Protein AF-A0A7J0DA97-F1 (afdb_monomer)

Foldseek 3Di:
DDDPDDPDVVVVVVPVPPPPPPDPPPPPPPLAADQLQLVLVVVQVVQKDAPPCQQVQSDDTRCCRRRQWHADPPRSQTATGADEAMEGEQALSNLVSQNHAYYAYAHYAYEEECQSVLVSVVPHPAHNHAEDHHAQYAYEEEDHQRCLRVLNYQEDHHHNYAHEEEDHLSVLSVLNHAYEAHHQYAYAYYYDLSLLSNCNHAEYAPYNYQHVDADDCSSNVSVNNYAEAEYEHPHPPHDHDDPDDDHHHYDYDDDDPDPDDDDDDDDPDDDDDDDDDDDDDDDDDDDDDDDDDDPPPPQQAAPPLQLVLVVVQVVQKDQPPCLQVQSDDGHCCRTRQWHADNPHSQTATGDPADPCLPDQDPVRDGRAIEGDRDPSNLSSVRHQYYHRHSHCDPPDDDPPSRDNPPD

Mean predicted aligned error: 18.84 Å

Secondary structure (DSSP, 8-state):
-----SSSTTTTTTTT---------------PPPHHHHHHHHHHHHTEE-TT-TTTT--SS-GGGSTTEEE-TTT--EEEEE--S-EE---GGGGG-TT--EEE--SSEE-SBSHHHHHHGGG-SS----EEE--SS--EEEPPS-GGG-TT--EEE--SSEEESPPPGGGGG-TT--EEE--SSB--S---GGGGG-TT--EEE--SB---SPPPHHHHTT-TT--EEE--BS-TT--------S--EEE--------SS-----------------------------S--------SSS-HHHHHHHHHHHTTEE-TT-TTTT--SS-GGGSTTEEE-TTT--EEEEE---S-TT-B-TT--B-S-EE---GGGGG-TT--EEE-TTSB-TTPPPPGGG-GGG-

Nearest PDB structures (foldseek):
  4q3i-assembly2_B  TM=7.384E-01  e=3.632E-12  Oryza sativa
  7ogq-assembly1_BBB  TM=6.798E-01  e=1.340E-11  Arabidopsis thaliana
  4mna-assembly1_A  TM=7.203E-01  e=1.082E-10  Arabidopsis thaliana
  4z61-assembly1_C  TM=6.891E-01  e=1.833E-11  Arabidopsis thaliana
  7ogz-assembly2_DDD  TM=8.312E-01  e=2.013E-09  Arabidopsis thaliana

Sequence (407 aa):
MTSIKFSIQYLLLVFLFTIKLGSCNGTNLNFSCIDIERKALLIFKQGLTDPSNRLSSWVGDDCCRWEGIRCSPETRHVLKLTLSLIGGHLSRKLGKLCNLKTLALSMNNISSELTEFVDGFSSCANVSLESLELGYNGLVGFLPKSWERLTSLKRLILWDNSFIGSIPQSIGNLTSLNELYLANNQMNGTIPESFGQLSALSTVDMSGNPWNAVITEAQLFNLTSLRELYISSTSPKTTLVFNWTRPVEVHSDAESRDSSLPTLVSRIAFHVKTVQCLLSGVFYLETIKLTSCYNNVINNGCFETEKKALLKFKEGLTDPLGHLSSWVGENCFTWRGVRCNNRTGNVINHKLRNQFPDSYDRNGIDGGLEGEIIPTLLNLKYLTYSDLSMNNFGGIRIPNSLDPSRS

InterPro domains:
  IPR013210 Leucine-rich repeat-containing N-terminal, plant-type [PF08263] (37-72)
  IPR013210 Leucine-rich repeat-containing N-terminal, plant-type [PF08263] (305-341)
  IPR032675 Leucine-rich repeat domain superfamily [G3DSA:3.80.10.10] (32-293)
  IPR032675 Leucine-rich repeat domain superfamily [G3DSA:3.80.10.10] (302-406)
  IPR046956 Receptor-like protein 23-like [PTHR48063] (96-250)
  IPR055414 Disease resistance R13L4/SHOC-2-like, LRR domain [PF23598] (78-265)

pLDDT: mean 70.45, std 24.5, range [20.92, 98.56]

Radius of gyration: 30.89 Å; Cα contacts (8 Å, |Δi|>4): 774; chains: 1; bounding box: 123×57×82 Å

Organism: NCBI:txid165716

Solvent-accessible surface area (backbone atoms only — not comparable to full-atom values): 23162 Å² total; per-residue (Å²): 136,90,92,86,87,86,80,57,79,68,59,65,67,65,72,76,69,72,73,78,80,62,77,79,69,74,69,73,82,71,88,36,30,47,65,68,42,43,52,21,52,53,58,36,56,73,44,44,43,56,89,73,56,64,62,66,53,68,61,87,68,42,47,54,74,15,69,45,39,38,46,40,90,87,77,29,43,51,28,33,43,43,56,65,64,36,28,34,40,74,41,33,49,54,23,59,41,32,59,26,28,33,44,39,44,39,58,27,49,36,50,35,55,55,38,54,35,59,60,27,31,70,86,38,93,61,42,46,34,30,33,45,32,47,22,39,28,51,29,34,50,53,64,48,75,68,41,65,60,40,39,48,21,28,33,44,35,45,23,43,30,46,34,33,47,40,57,42,60,34,57,20,48,23,43,48,22,27,38,40,31,46,24,40,23,53,28,41,31,42,80,35,64,38,52,15,52,20,42,47,24,27,38,39,32,49,20,58,14,47,39,72,39,67,59,50,51,73,33,50,70,48,29,75,44,42,42,41,40,36,57,20,59,79,38,100,76,55,59,80,60,77,93,76,92,69,88,58,51,73,45,63,72,86,83,78,94,69,98,80,78,84,87,80,76,83,82,79,82,82,86,79,86,83,85,86,85,82,92,85,83,87,87,89,90,82,89,84,91,79,86,89,79,89,81,74,78,78,64,80,24,38,47,69,70,42,48,49,22,50,53,56,32,54,72,35,45,46,60,80,73,48,75,64,63,52,69,59,85,78,38,50,66,70,16,69,42,41,39,52,38,96,87,76,24,43,50,29,35,40,48,62,51,36,90,48,72,83,45,56,46,102,85,68,48,67,57,27,48,30,54,52,87,53,77,40,61,70,64,39,84,57,50,65,43,64,37,65,50,57,36,52,39,85,82,64,74,76,62,80,86,62,57,55,93,79,118

Structure (mmCIF, N/CA/C/O backbone):
data_AF-A0A7J0DA97-F1
#
_entry.id   AF-A0A7J0DA97-F1
#
loop_
_atom_site.group_PDB
_atom_site.id
_atom_site.type_symbol
_atom_site.label_atom_id
_atom_site.label_alt_id
_atom_site.label_comp_id
_atom_site.label_asym_id
_atom_site.label_entity_id
_atom_site.label_seq_id
_atom_site.pdbx_PDB_ins_code
_atom_site.Cartn_x
_atom_site.Cartn_y
_atom_site.Cartn_z
_atom_site.occupancy
_atom_site.B_iso_or_equiv
_atom_site.auth_seq_id
_atom_site.auth_comp_id
_atom_site.auth_asym_id
_atom_site.auth_atom_id
_atom_site.pdbx_PDB_model_num
ATOM 1 N N . MET A 1 1 ? 84.286 16.462 -10.523 1.00 47.28 1 MET A N 1
ATOM 2 C CA . MET A 1 1 ? 83.188 15.878 -11.339 1.00 47.28 1 MET A CA 1
ATOM 3 C C . MET A 1 1 ? 82.456 14.826 -10.506 1.00 47.28 1 MET A C 1
ATOM 5 O O . MET A 1 1 ? 82.959 14.494 -9.446 1.00 47.28 1 MET A O 1
ATOM 9 N N . THR A 1 2 ? 81.287 14.356 -10.966 1.00 38.59 2 THR A N 1
ATOM 10 C CA . THR A 1 2 ? 80.414 13.324 -10.347 1.00 38.59 2 THR A CA 1
ATOM 11 C C . THR A 1 2 ? 79.770 13.651 -8.987 1.00 38.59 2 THR A C 1
ATOM 13 O O . THR A 1 2 ? 80.157 13.108 -7.960 1.00 38.59 2 THR A O 1
ATOM 16 N N . SER A 1 3 ? 78.685 14.436 -9.015 1.00 43.81 3 SER A N 1
ATOM 17 C CA . SER A 1 3 ? 77.609 14.372 -8.005 1.00 43.81 3 SER A CA 1
ATOM 18 C C . SER A 1 3 ? 76.226 14.575 -8.651 1.00 43.81 3 SER A C 1
ATOM 20 O O . SER A 1 3 ? 75.503 15.515 -8.347 1.00 43.81 3 SER A O 1
ATOM 22 N N . ILE A 1 4 ? 75.879 13.711 -9.617 1.00 48.44 4 ILE A N 1
ATOM 23 C CA . ILE A 1 4 ? 7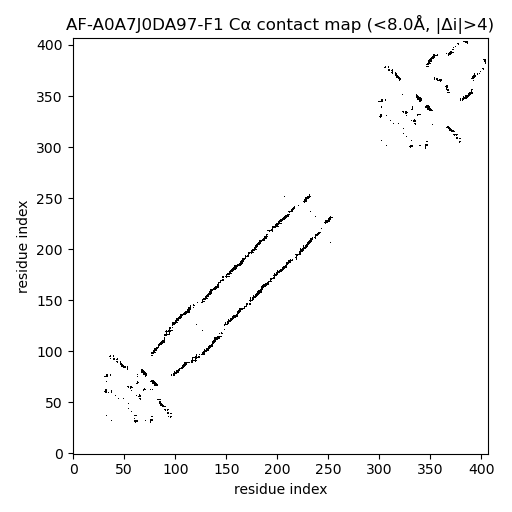4.517 13.577 -10.177 1.00 48.44 4 ILE A CA 1
ATOM 24 C C . ILE A 1 4 ? 74.276 12.093 -10.510 1.00 48.44 4 ILE A C 1
ATOM 26 O O . ILE A 1 4 ? 74.389 11.676 -11.660 1.00 48.44 4 ILE A O 1
ATOM 30 N N . LYS A 1 5 ? 73.993 11.265 -9.494 1.00 48.81 5 LYS A N 1
ATOM 31 C CA . LYS A 1 5 ? 73.557 9.858 -9.665 1.00 48.81 5 LYS A CA 1
ATOM 32 C C . LYS A 1 5 ? 72.518 9.411 -8.618 1.00 48.81 5 LYS A C 1
ATOM 34 O O . LYS A 1 5 ? 72.524 8.268 -8.188 1.00 48.81 5 LYS A O 1
ATOM 39 N N . PHE A 1 6 ? 71.594 10.300 -8.246 1.00 48.81 6 PHE A N 1
ATOM 40 C CA . PHE A 1 6 ? 70.424 9.962 -7.413 1.00 48.81 6 PHE A CA 1
ATOM 41 C C . PHE A 1 6 ? 69.135 10.698 -7.846 1.00 48.81 6 PHE A C 1
ATOM 43 O O . PHE A 1 6 ? 68.322 11.087 -7.020 1.00 48.81 6 PHE A O 1
ATOM 50 N N . SER A 1 7 ? 68.923 10.893 -9.157 1.00 53.50 7 SER A N 1
ATOM 51 C CA . SER A 1 7 ? 67.652 11.439 -9.679 1.00 53.50 7 SER A CA 1
ATOM 52 C C . SER A 1 7 ? 67.326 10.973 -11.109 1.00 53.50 7 SER A C 1
ATOM 54 O O . SER A 1 7 ? 67.133 11.768 -12.022 1.00 53.50 7 SER A O 1
ATOM 56 N N . ILE A 1 8 ? 67.315 9.653 -11.327 1.00 47.62 8 ILE A N 1
ATOM 57 C CA . ILE A 1 8 ? 66.816 9.041 -12.581 1.00 47.62 8 ILE A CA 1
ATOM 58 C C . ILE A 1 8 ? 65.780 7.947 -12.281 1.00 47.62 8 ILE A C 1
ATOM 60 O O . ILE A 1 8 ? 64.774 7.839 -12.978 1.00 47.62 8 ILE A O 1
ATOM 64 N N . GLN A 1 9 ? 65.936 7.208 -11.177 1.00 45.62 9 GLN A N 1
ATOM 65 C CA . GLN A 1 9 ? 64.979 6.166 -10.783 1.00 45.62 9 GLN A CA 1
ATOM 66 C C . GLN A 1 9 ? 63.620 6.717 -10.304 1.00 45.62 9 GLN A C 1
ATOM 68 O O . GLN A 1 9 ? 62.622 6.011 -10.387 1.00 45.62 9 GLN A O 1
ATOM 73 N N . TYR A 1 10 ? 63.555 7.992 -9.894 1.00 45.00 10 TYR A N 1
ATOM 74 C CA . TYR A 1 10 ? 62.290 8.682 -9.600 1.00 45.00 10 TYR A CA 1
ATOM 75 C C . TYR A 1 10 ? 61.594 9.261 -10.846 1.00 45.00 10 TYR A C 1
ATOM 77 O O . TYR A 1 10 ? 60.372 9.367 -10.849 1.00 45.00 10 TYR A O 1
ATOM 85 N N . LEU A 1 11 ? 62.320 9.576 -11.931 1.00 43.09 11 LEU A N 1
ATOM 86 C CA . LEU A 1 11 ? 61.690 10.033 -13.183 1.00 43.09 11 LEU A CA 1
ATOM 87 C C . LEU A 1 11 ? 61.002 8.884 -13.941 1.00 43.09 11 LEU A C 1
ATOM 89 O O . LEU A 1 11 ? 59.985 9.098 -14.596 1.00 43.09 11 LEU A O 1
ATOM 93 N N . LEU A 1 12 ? 61.518 7.657 -13.813 1.00 39.47 12 LEU A N 1
ATOM 94 C CA . LEU A 1 12 ? 60.948 6.462 -14.448 1.00 39.47 12 LEU A CA 1
ATOM 95 C C . LEU A 1 12 ? 59.636 5.968 -13.811 1.00 39.47 12 LEU A C 1
ATOM 97 O O . LEU A 1 12 ? 58.905 5.226 -14.459 1.00 39.47 12 LEU A O 1
ATOM 101 N N . LEU A 1 13 ? 59.296 6.407 -12.592 1.00 42.94 13 LEU A N 1
ATOM 102 C CA . LEU A 1 13 ? 58.010 6.091 -11.951 1.00 42.94 13 LEU A CA 1
ATOM 103 C C . LEU A 1 13 ? 56.886 7.086 -12.289 1.00 42.94 13 LEU A C 1
ATOM 105 O O . LEU A 1 13 ? 55.717 6.763 -12.098 1.00 42.94 13 LEU A O 1
ATOM 109 N N . VAL A 1 14 ? 57.207 8.261 -12.840 1.00 47.81 14 VAL A N 1
ATOM 110 C CA . VAL A 1 14 ? 56.202 9.265 -13.251 1.00 47.81 14 VAL A CA 1
ATOM 111 C C . VAL A 1 14 ? 55.729 9.043 -14.700 1.00 47.81 14 VAL A C 1
ATOM 113 O O . VAL A 1 14 ? 54.641 9.472 -15.072 1.00 47.81 14 VAL A O 1
ATOM 116 N N . PHE A 1 15 ? 56.486 8.294 -15.512 1.00 41.69 15 PHE A N 1
ATOM 117 C CA . PHE A 1 15 ? 56.201 8.064 -16.939 1.00 41.69 15 PHE A CA 1
ATOM 118 C C . PHE A 1 15 ? 55.444 6.762 -17.280 1.00 41.69 15 PHE A C 1
ATOM 120 O O . PHE A 1 15 ? 55.357 6.394 -18.450 1.00 41.69 15 PHE A O 1
ATOM 127 N N . LEU A 1 16 ? 54.834 6.097 -16.290 1.00 39.62 16 LEU A N 1
ATOM 128 C CA . LEU A 1 16 ? 53.876 4.992 -16.505 1.00 39.62 16 LEU A CA 1
ATOM 129 C C . LEU A 1 16 ? 52.429 5.325 -16.095 1.00 39.62 16 LEU A C 1
ATOM 131 O O . LEU A 1 16 ? 51.561 4.459 -16.146 1.00 39.62 16 LEU A O 1
ATOM 135 N N . PHE A 1 17 ? 52.144 6.593 -15.778 1.00 39.03 17 PHE A N 1
ATOM 136 C CA . PHE A 1 17 ? 50.781 7.134 -15.680 1.00 39.03 17 PHE A CA 1
ATOM 137 C C . PHE A 1 17 ? 50.437 8.044 -16.870 1.00 39.03 17 PHE A C 1
ATOM 139 O O . PHE A 1 17 ? 49.749 9.057 -16.742 1.00 39.03 17 PHE A O 1
ATOM 146 N N . THR A 1 18 ? 50.867 7.653 -18.074 1.00 36.91 18 THR A N 1
ATOM 147 C CA . THR A 1 18 ? 50.229 8.134 -19.301 1.00 36.91 18 THR A CA 1
ATOM 148 C C . THR A 1 18 ? 48.817 7.563 -19.361 1.00 36.91 18 THR A C 1
ATOM 150 O O . THR A 1 18 ? 48.573 6.460 -19.851 1.00 36.91 18 THR A O 1
ATOM 153 N N . ILE A 1 19 ? 47.870 8.346 -18.838 1.00 46.97 19 ILE A N 1
ATOM 154 C CA . ILE A 1 19 ? 46.442 8.154 -19.065 1.00 46.97 19 ILE A CA 1
ATOM 155 C C . ILE A 1 19 ? 46.264 7.966 -20.569 1.00 46.97 19 ILE A C 1
ATOM 157 O O . ILE A 1 19 ? 46.453 8.901 -21.351 1.00 46.97 19 ILE A O 1
ATOM 161 N N . LYS A 1 20 ? 45.886 6.751 -20.984 1.00 34.62 20 LYS A N 1
ATOM 162 C CA . LYS A 1 20 ? 45.271 6.566 -22.291 1.00 34.62 20 LYS A CA 1
ATOM 163 C C . LYS A 1 20 ? 43.987 7.384 -22.258 1.00 34.62 20 LYS A C 1
ATOM 165 O O . LYS A 1 20 ? 42.952 6.907 -21.800 1.00 34.62 20 LYS A O 1
ATOM 170 N N . LEU A 1 21 ? 44.063 8.591 -22.813 1.00 40.81 21 LEU A N 1
ATOM 171 C CA . LEU A 1 21 ? 42.955 9.209 -23.525 1.00 40.81 21 LEU A CA 1
ATOM 172 C C . LEU A 1 21 ? 42.641 8.296 -24.719 1.00 40.81 21 LEU A C 1
ATOM 174 O O . LEU A 1 21 ? 42.938 8.601 -25.871 1.00 40.81 21 LEU A O 1
ATOM 178 N N . GLY A 1 22 ? 42.078 7.120 -24.422 1.00 35.41 22 GLY A N 1
ATOM 179 C CA . GLY A 1 22 ? 41.249 6.425 -25.385 1.00 35.41 22 GLY A CA 1
ATOM 180 C C . GLY A 1 22 ? 40.179 7.421 -25.791 1.00 35.41 22 GLY A C 1
ATOM 181 O O . GLY A 1 22 ? 39.626 8.092 -24.919 1.00 35.41 22 GLY A O 1
ATOM 182 N N . SER A 1 23 ? 39.974 7.574 -27.101 1.00 32.75 23 SER A N 1
ATOM 183 C CA . SER A 1 23 ? 39.026 8.547 -27.635 1.00 32.75 23 SER A CA 1
ATOM 184 C C . SER A 1 23 ? 37.731 8.472 -26.839 1.00 32.75 23 SER A C 1
ATOM 186 O O . SER A 1 23 ? 37.063 7.434 -26.855 1.00 32.75 23 SER A O 1
ATOM 188 N N . CYS A 1 24 ? 37.358 9.575 -26.190 1.00 38.03 24 CYS A N 1
ATOM 189 C CA . CYS A 1 24 ? 35.976 9.802 -25.808 1.00 38.03 24 CYS A CA 1
ATOM 190 C C . CYS A 1 24 ? 35.179 10.054 -27.093 1.00 38.03 24 CYS A C 1
ATOM 192 O O . CYS A 1 24 ? 34.640 11.138 -27.310 1.00 38.03 24 CYS A O 1
ATOM 194 N N . ASN A 1 25 ? 35.060 9.014 -27.928 1.00 37.66 25 ASN A N 1
ATOM 195 C CA . ASN A 1 25 ? 33.829 8.790 -28.653 1.00 37.66 25 ASN A CA 1
ATOM 196 C C . ASN A 1 25 ? 32.766 8.803 -27.568 1.00 37.66 25 ASN A C 1
ATOM 198 O O . ASN A 1 25 ? 32.694 7.872 -26.766 1.00 37.66 25 ASN A O 1
ATOM 202 N N . GLY A 1 26 ? 32.012 9.897 -27.503 1.00 41.00 26 GLY A N 1
ATOM 203 C CA . GLY A 1 26 ? 30.887 10.023 -26.603 1.00 41.00 26 GLY A CA 1
ATOM 204 C C . GLY A 1 26 ? 29.842 8.996 -27.001 1.00 41.00 26 GLY A C 1
ATOM 205 O O . GLY A 1 26 ? 28.886 9.314 -27.703 1.00 41.00 26 GLY A O 1
ATOM 206 N N . THR A 1 27 ? 30.006 7.761 -26.527 1.00 42.66 27 THR A N 1
ATOM 207 C CA . THR A 1 27 ? 28.868 6.912 -26.216 1.00 42.66 27 THR A CA 1
ATOM 208 C C . THR A 1 27 ? 28.008 7.767 -25.307 1.00 42.66 27 THR A C 1
ATOM 210 O O . THR A 1 27 ? 28.419 8.036 -24.176 1.00 42.66 27 THR A O 1
ATOM 213 N N . ASN A 1 28 ? 26.884 8.267 -25.834 1.00 43.59 28 ASN A N 1
ATOM 214 C CA . ASN A 1 28 ? 25.885 8.973 -25.043 1.00 43.59 28 ASN A CA 1
ATOM 215 C C . ASN A 1 28 ? 25.745 8.207 -23.730 1.00 43.59 28 ASN A C 1
ATOM 217 O O . ASN A 1 28 ? 25.360 7.035 -23.759 1.00 43.59 28 ASN A O 1
ATOM 221 N N . LEU A 1 29 ? 26.118 8.837 -22.609 1.00 49.75 29 LEU A N 1
ATOM 222 C CA . LEU A 1 29 ? 25.813 8.312 -21.286 1.00 49.75 29 LEU A CA 1
ATOM 223 C C . LEU A 1 29 ? 24.298 8.356 -21.211 1.00 49.75 29 LEU A C 1
ATOM 225 O O . LEU A 1 29 ? 23.701 9.392 -20.929 1.00 49.75 29 LEU A O 1
ATOM 229 N N . ASN A 1 30 ? 23.685 7.259 -21.643 1.00 57.72 30 ASN A N 1
ATOM 230 C CA . ASN A 1 30 ? 22.264 7.197 -21.858 1.00 57.72 30 ASN A CA 1
ATOM 231 C C . ASN A 1 30 ? 21.663 7.192 -20.460 1.00 57.72 30 ASN A C 1
ATOM 233 O O . ASN A 1 30 ? 21.696 6.164 -19.783 1.00 57.72 30 ASN A O 1
ATOM 237 N N . PHE A 1 31 ? 21.188 8.358 -20.011 1.00 63.94 31 PHE A N 1
ATOM 238 C CA . PHE A 1 31 ? 20.478 8.560 -18.748 1.00 63.94 31 PHE A CA 1
ATOM 239 C C . PHE A 1 31 ? 19.103 7.883 -18.827 1.00 63.94 31 PHE A C 1
ATOM 241 O O . PHE A 1 31 ? 18.064 8.506 -18.666 1.00 63.94 31 PHE A O 1
ATOM 248 N N . SER A 1 32 ? 19.113 6.593 -19.128 1.00 77.88 32 SER A N 1
ATOM 249 C CA . SER A 1 32 ? 17.980 5.696 -19.190 1.00 77.88 32 SER A CA 1
ATOM 250 C C . SER A 1 32 ? 17.592 5.276 -17.777 1.00 77.88 32 SER A C 1
ATOM 252 O O . SER A 1 32 ? 18.396 5.359 -16.845 1.00 77.88 32 SER A O 1
ATOM 254 N N . CYS A 1 33 ? 16.367 4.795 -17.607 1.00 85.94 33 CYS A N 1
ATOM 255 C CA . CYS A 1 33 ? 16.020 4.018 -16.427 1.00 85.94 33 CYS A CA 1
ATOM 256 C C . CYS A 1 33 ? 16.804 2.692 -16.391 1.00 85.94 33 CYS A C 1
ATOM 258 O O . CYS A 1 33 ? 17.331 2.226 -17.409 1.00 85.94 33 CYS A O 1
ATOM 260 N N . ILE A 1 34 ? 16.851 2.073 -15.213 1.00 93.44 34 ILE A N 1
ATOM 261 C CA . ILE A 1 34 ? 17.530 0.796 -14.982 1.00 93.44 34 ILE A CA 1
ATOM 262 C C . ILE A 1 34 ? 16.890 -0.323 -15.828 1.00 93.44 34 ILE A C 1
ATOM 264 O O . ILE A 1 34 ? 15.696 -0.596 -15.728 1.00 93.44 34 ILE A O 1
ATOM 268 N N . ASP A 1 35 ? 17.681 -1.023 -16.648 1.00 94.44 35 ASP A N 1
ATOM 269 C CA . ASP A 1 35 ? 17.149 -1.956 -17.660 1.00 94.44 35 ASP A CA 1
ATOM 270 C C . ASP A 1 35 ? 16.371 -3.158 -17.080 1.00 94.44 35 ASP A C 1
ATOM 272 O O . ASP A 1 35 ? 15.404 -3.615 -17.690 1.00 94.44 35 ASP A O 1
ATOM 276 N N . ILE A 1 36 ? 16.717 -3.650 -15.881 1.00 95.62 36 ILE A N 1
ATOM 277 C CA . ILE A 1 36 ? 15.926 -4.710 -15.225 1.00 95.62 36 ILE A CA 1
ATOM 278 C C . ILE A 1 36 ? 14.541 -4.209 -14.777 1.00 95.62 36 ILE A C 1
ATOM 280 O O . ILE A 1 36 ? 13.564 -4.955 -14.864 1.00 95.62 36 ILE A O 1
ATOM 284 N N . GLU A 1 37 ? 14.434 -2.941 -14.376 1.00 96.88 37 GLU A N 1
ATOM 285 C CA . GLU A 1 37 ? 13.172 -2.283 -14.019 1.00 96.88 37 GLU A CA 1
ATOM 286 C C . GLU A 1 37 ? 12.332 -2.017 -15.272 1.00 96.88 37 GLU A C 1
ATOM 288 O O . GLU A 1 37 ? 11.158 -2.381 -15.326 1.00 96.88 37 GLU A O 1
ATOM 293 N N . ARG A 1 38 ? 12.964 -1.505 -16.333 1.00 96.75 38 ARG A N 1
ATOM 294 C CA . ARG A 1 38 ? 12.369 -1.339 -17.666 1.00 96.75 38 ARG A CA 1
ATOM 295 C C . ARG A 1 38 ? 11.747 -2.630 -18.195 1.00 96.75 38 ARG A C 1
ATOM 297 O O . ARG A 1 38 ? 10.595 -2.644 -18.620 1.00 96.75 38 ARG A O 1
ATOM 304 N N . LYS A 1 39 ? 12.502 -3.733 -18.158 1.00 96.50 39 LYS A N 1
ATOM 305 C CA . LYS A 1 39 ? 12.042 -5.056 -18.607 1.00 96.50 39 LYS A CA 1
ATOM 306 C C . LYS A 1 39 ? 10.890 -5.575 -17.749 1.00 96.50 39 LYS A C 1
ATOM 308 O O . LYS A 1 39 ? 9.941 -6.128 -18.295 1.00 96.50 39 LYS A O 1
ATOM 313 N N . ALA A 1 40 ? 10.936 -5.366 -16.433 1.00 97.44 40 ALA A N 1
ATOM 314 C CA . ALA A 1 40 ? 9.827 -5.702 -15.544 1.00 97.44 40 ALA A CA 1
ATOM 315 C C . ALA A 1 40 ? 8.546 -4.921 -15.882 1.00 97.44 40 ALA A C 1
ATOM 317 O O . ALA A 1 40 ? 7.473 -5.519 -15.943 1.00 97.44 40 ALA A O 1
ATOM 318 N N . LEU A 1 41 ? 8.665 -3.622 -16.169 1.00 97.56 41 LEU A N 1
ATOM 319 C CA . LEU A 1 41 ? 7.554 -2.766 -16.592 1.00 97.56 41 LEU A CA 1
ATOM 320 C C . LEU A 1 41 ? 6.988 -3.178 -17.961 1.00 97.56 41 LEU A C 1
ATOM 322 O O . LEU A 1 41 ? 5.773 -3.218 -18.124 1.00 97.56 41 LEU A O 1
ATOM 326 N N . LEU A 1 42 ? 7.827 -3.564 -18.929 1.00 96.81 42 LEU A N 1
ATOM 327 C CA . LEU A 1 42 ? 7.347 -4.077 -20.222 1.00 96.81 42 LEU A CA 1
ATOM 328 C C . LEU A 1 42 ? 6.610 -5.417 -20.092 1.00 96.81 42 LEU A C 1
ATOM 330 O O . LEU A 1 42 ? 5.593 -5.606 -20.754 1.00 96.81 42 LEU A O 1
ATOM 334 N N . ILE A 1 43 ? 7.069 -6.322 -19.221 1.00 96.06 43 ILE A N 1
ATOM 335 C CA . ILE A 1 43 ? 6.340 -7.570 -18.936 1.00 96.06 43 ILE A CA 1
ATOM 336 C C . ILE A 1 43 ? 5.026 -7.273 -18.199 1.00 96.06 43 ILE A C 1
ATOM 338 O O . ILE A 1 43 ? 4.013 -7.902 -18.485 1.00 96.06 43 ILE A O 1
ATOM 342 N N . PHE A 1 44 ? 5.003 -6.291 -17.293 1.00 95.75 44 PHE A N 1
ATOM 343 C CA . PHE A 1 44 ? 3.757 -5.842 -16.668 1.00 95.75 44 PHE A CA 1
ATOM 344 C C . PHE A 1 44 ? 2.775 -5.285 -17.710 1.00 95.75 44 PHE A C 1
ATOM 346 O O . PHE A 1 44 ? 1.637 -5.734 -17.749 1.00 95.75 44 PHE A O 1
ATOM 353 N N . LYS A 1 45 ? 3.229 -4.418 -18.628 1.00 96.19 45 LYS A N 1
ATOM 354 C CA . LYS A 1 45 ? 2.428 -3.893 -19.750 1.00 96.19 45 LYS A CA 1
ATOM 355 C C . LYS A 1 45 ? 1.814 -4.996 -20.625 1.00 96.19 45 LYS A C 1
ATOM 357 O O . LYS A 1 45 ? 0.699 -4.819 -21.096 1.00 96.19 45 LYS A O 1
ATOM 362 N N . GLN A 1 46 ? 2.489 -6.133 -20.817 1.00 94.44 46 GLN A N 1
ATOM 363 C CA . GLN A 1 46 ? 1.930 -7.287 -21.547 1.00 94.44 46 GLN A CA 1
ATOM 364 C C . GLN A 1 46 ? 0.748 -7.958 -20.824 1.00 94.44 46 GLN A C 1
ATOM 366 O O . GLN A 1 46 ? -0.067 -8.604 -21.475 1.00 94.44 46 GLN A O 1
ATOM 371 N N . GLY A 1 47 ? 0.652 -7.820 -19.497 1.00 92.69 47 GLY A N 1
ATOM 372 C CA . GLY A 1 47 ? -0.457 -8.327 -18.682 1.00 92.69 47 GLY A CA 1
ATOM 373 C C . GLY A 1 47 ? -1.612 -7.339 -18.483 1.00 92.69 47 GLY A C 1
ATOM 374 O O . GLY A 1 47 ? -2.581 -7.670 -17.795 1.00 92.69 47 GLY A O 1
ATOM 375 N N . LEU A 1 48 ? -1.519 -6.135 -19.059 1.00 94.75 48 LEU A N 1
ATOM 376 C CA . LEU A 1 48 ? -2.523 -5.081 -18.936 1.00 94.75 48 LEU A CA 1
ATOM 377 C C . LEU A 1 48 ? -3.410 -4.970 -20.181 1.00 94.75 48 LEU A C 1
ATOM 379 O O . LEU A 1 48 ? -2.980 -5.184 -21.311 1.00 94.75 48 LEU A O 1
ATOM 383 N N . THR A 1 49 ? -4.654 -4.563 -19.952 1.00 94.81 49 THR A N 1
ATOM 384 C CA . THR A 1 49 ? -5.582 -4.071 -20.973 1.00 94.81 49 THR A CA 1
ATOM 385 C C . THR A 1 49 ? -5.639 -2.551 -20.864 1.00 94.81 49 THR A C 1
ATOM 387 O O . THR A 1 49 ? -5.905 -2.023 -19.788 1.00 94.81 49 THR A O 1
ATOM 390 N N . ASP A 1 50 ? -5.388 -1.843 -21.962 1.00 93.31 50 ASP A N 1
ATOM 391 C CA . ASP A 1 50 ? -5.277 -0.379 -21.989 1.00 93.31 50 ASP A CA 1
ATOM 392 C C . ASP A 1 50 ? -6.233 0.220 -23.040 1.00 93.31 50 ASP A C 1
ATOM 394 O O . ASP A 1 50 ? -5.808 0.587 -24.138 1.00 93.31 50 ASP A O 1
ATOM 398 N N . PRO A 1 51 ? -7.548 0.288 -22.748 1.00 89.81 51 PRO A N 1
ATOM 399 C CA . PRO A 1 51 ? -8.543 0.798 -23.692 1.00 89.81 51 PRO A CA 1
ATOM 400 C C . PRO A 1 51 ? -8.397 2.307 -23.943 1.00 89.81 51 PRO A C 1
ATOM 402 O O . PRO A 1 51 ? -8.864 2.809 -24.962 1.00 89.81 51 PRO A O 1
ATOM 405 N N . SER A 1 52 ? -7.745 3.032 -23.029 1.00 86.94 52 SER A N 1
ATOM 406 C CA . SER A 1 52 ? -7.508 4.478 -23.115 1.00 86.94 52 SER A CA 1
ATOM 407 C C . SER A 1 52 ? -6.116 4.845 -23.649 1.00 86.94 52 SER A C 1
ATOM 409 O O . SER A 1 52 ? -5.766 6.025 -23.649 1.00 86.94 52 SER A O 1
ATOM 411 N N . ASN A 1 53 ? -5.331 3.868 -24.122 1.00 90.38 53 ASN A N 1
ATOM 412 C CA . ASN A 1 53 ? -4.007 4.047 -24.734 1.00 90.38 53 ASN A CA 1
ATOM 413 C C . ASN A 1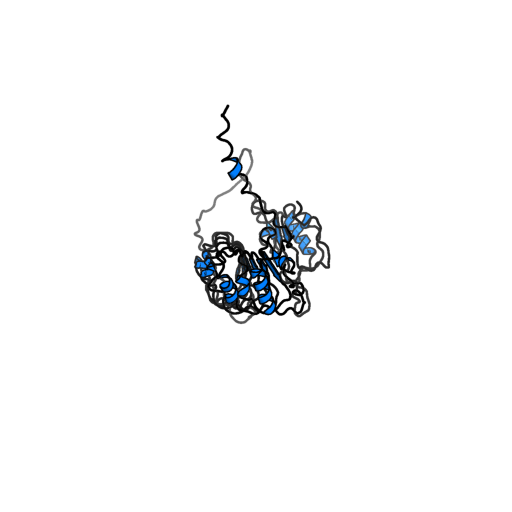 53 ? -2.994 4.836 -23.860 1.00 90.38 53 ASN A C 1
ATOM 415 O O . ASN A 1 53 ? -2.114 5.541 -24.371 1.00 90.38 53 ASN A O 1
ATOM 419 N N . ARG A 1 54 ? -3.109 4.730 -22.528 1.00 87.81 54 ARG A N 1
ATOM 420 C CA . ARG A 1 54 ? -2.265 5.419 -21.527 1.00 87.81 54 ARG A CA 1
ATOM 421 C C . ARG A 1 54 ? -0.833 4.886 -21.486 1.00 87.81 54 ARG A C 1
ATOM 423 O O . ARG A 1 54 ? 0.087 5.583 -21.070 1.00 87.81 54 ARG A O 1
ATOM 430 N N . LEU A 1 55 ? -0.621 3.665 -21.967 1.00 93.25 55 LEU A N 1
ATOM 431 C CA . LEU A 1 55 ? 0.679 3.010 -22.082 1.00 93.25 55 LEU A CA 1
ATOM 432 C C . LEU A 1 55 ? 1.331 3.249 -23.455 1.00 93.25 55 LEU A C 1
ATOM 434 O O . LEU A 1 55 ? 2.366 2.645 -23.751 1.00 93.25 55 LEU A O 1
ATOM 438 N N . SER A 1 56 ? 0.772 4.118 -24.304 1.00 94.31 56 SER A N 1
ATOM 439 C CA . SER A 1 56 ? 1.342 4.490 -25.612 1.00 94.31 56 SER A CA 1
ATOM 440 C C . SER A 1 56 ? 2.778 5.011 -25.516 1.00 94.31 56 SER A C 1
ATOM 442 O O . SER A 1 56 ? 3.634 4.618 -26.306 1.00 94.31 56 SER A O 1
ATOM 444 N N . SER A 1 57 ? 3.071 5.820 -24.495 1.00 95.31 57 SER A N 1
ATOM 445 C CA . SER A 1 57 ? 4.413 6.350 -24.216 1.00 95.31 57 SER A CA 1
ATOM 446 C C . SER A 1 57 ? 5.427 5.294 -23.755 1.00 95.31 57 SER A C 1
ATOM 448 O O . SER A 1 57 ? 6.624 5.579 -23.742 1.00 95.31 57 SER A O 1
ATOM 450 N N . TRP A 1 58 ? 4.986 4.081 -23.391 1.00 96.38 58 TRP A N 1
ATOM 451 C CA . TRP A 1 58 ? 5.851 3.007 -22.891 1.00 96.38 58 TRP A CA 1
ATOM 452 C C . TRP A 1 58 ? 6.567 2.293 -24.046 1.00 96.38 58 TRP A C 1
ATOM 454 O O . TRP A 1 58 ? 6.224 1.160 -24.412 1.00 96.38 58 TRP A O 1
ATOM 464 N N . VAL A 1 59 ? 7.526 3.005 -24.643 1.00 92.69 59 VAL A N 1
ATOM 465 C CA . VAL A 1 59 ? 8.366 2.607 -25.781 1.00 92.69 59 VAL A CA 1
ATOM 466 C C . VAL A 1 59 ? 9.802 3.133 -25.617 1.00 92.69 59 VAL A C 1
ATOM 468 O O . VAL A 1 59 ? 10.045 4.120 -24.922 1.00 92.69 59 VAL A O 1
ATOM 471 N N . GLY A 1 60 ? 10.770 2.481 -26.267 1.00 91.44 60 GLY A N 1
ATOM 472 C CA . GLY A 1 60 ? 12.191 2.843 -26.184 1.00 91.44 60 GLY A CA 1
ATOM 473 C C . GLY A 1 60 ? 12.884 2.388 -24.892 1.00 91.44 60 GLY A C 1
ATOM 474 O O . GLY A 1 60 ? 12.438 1.455 -24.217 1.00 91.44 60 GLY A O 1
ATOM 475 N N . ASP A 1 61 ? 14.011 3.030 -24.574 1.00 90.25 61 ASP A N 1
ATOM 476 C CA . ASP A 1 61 ? 14.891 2.603 -23.479 1.00 90.25 61 ASP A CA 1
ATOM 477 C C . ASP A 1 61 ? 14.682 3.394 -22.175 1.00 90.25 61 ASP A C 1
ATOM 479 O O . ASP A 1 61 ? 14.588 2.796 -21.105 1.00 90.25 61 ASP A O 1
ATOM 483 N N . ASP A 1 62 ? 14.531 4.722 -22.230 1.00 94.00 62 ASP A N 1
ATOM 484 C CA . ASP A 1 62 ? 14.411 5.547 -21.019 1.00 94.00 62 ASP A CA 1
ATOM 485 C C . ASP A 1 62 ? 12.987 5.537 -20.434 1.00 94.00 62 ASP A C 1
ATOM 487 O O . ASP A 1 62 ? 12.201 6.464 -20.648 1.00 94.00 62 ASP A O 1
ATOM 491 N N . CYS A 1 63 ? 12.660 4.509 -19.644 1.00 94.06 63 CYS A N 1
ATOM 492 C CA . CYS A 1 63 ? 11.349 4.405 -18.995 1.00 94.06 63 CYS A CA 1
ATOM 493 C C . CYS A 1 63 ? 11.042 5.496 -17.962 1.00 94.06 63 CYS A C 1
ATOM 495 O O . CYS A 1 63 ? 9.891 5.646 -17.568 1.00 94.06 63 CYS A O 1
ATOM 497 N N . CYS A 1 64 ? 12.011 6.339 -17.588 1.00 94.19 64 CYS A N 1
ATOM 498 C CA . CYS A 1 64 ? 11.738 7.536 -16.791 1.00 94.19 64 CYS A CA 1
ATOM 499 C C . CYS A 1 64 ? 10.997 8.636 -17.576 1.00 94.19 64 CYS A C 1
ATOM 501 O O . CYS A 1 64 ? 10.637 9.653 -16.986 1.00 94.19 64 CYS A O 1
ATOM 503 N N . ARG A 1 65 ? 10.798 8.461 -18.892 1.00 93.38 65 ARG A N 1
ATOM 504 C CA . ARG A 1 65 ? 9.977 9.330 -19.758 1.00 93.38 65 ARG A CA 1
ATOM 505 C C . ARG A 1 65 ? 8.573 8.782 -20.005 1.00 93.38 65 ARG A C 1
ATOM 507 O O . ARG A 1 65 ? 7.783 9.434 -20.680 1.00 93.38 65 ARG A O 1
ATOM 514 N N . TRP A 1 66 ? 8.283 7.573 -19.531 1.00 95.56 66 TRP A N 1
ATOM 515 C CA . TRP A 1 66 ? 6.992 6.931 -19.736 1.00 95.56 66 TRP A CA 1
ATOM 516 C C . TRP A 1 66 ? 5.941 7.558 -18.819 1.00 95.56 66 TRP A C 1
ATOM 518 O O . TRP A 1 66 ? 6.199 7.844 -17.649 1.00 95.56 66 TRP A O 1
ATOM 528 N N . GLU A 1 67 ? 4.741 7.766 -19.354 1.00 90.31 67 GLU A N 1
ATOM 529 C CA . GLU A 1 67 ? 3.613 8.302 -18.599 1.00 90.31 67 GLU A CA 1
ATOM 530 C C . GLU A 1 67 ? 3.318 7.415 -17.383 1.00 90.31 67 GLU A C 1
ATOM 532 O O . GLU A 1 67 ? 3.345 6.184 -17.461 1.00 90.31 67 GLU A O 1
ATOM 537 N N . GLY A 1 68 ? 3.080 8.055 -16.239 1.00 90.38 68 GLY A N 1
ATOM 538 C CA . GLY A 1 68 ? 2.848 7.368 -14.972 1.00 90.38 68 GLY A CA 1
ATOM 539 C C . GLY A 1 68 ? 4.108 6.944 -14.212 1.00 90.38 68 GLY A C 1
ATOM 540 O O . GLY A 1 68 ? 3.994 6.595 -13.038 1.00 90.38 68 GLY A O 1
ATOM 541 N N . ILE A 1 69 ? 5.303 7.000 -14.811 1.00 95.38 69 ILE A N 1
ATOM 542 C CA . ILE A 1 69 ? 6.560 6.610 -14.156 1.00 95.38 69 ILE A CA 1
ATOM 543 C C . ILE A 1 69 ? 7.354 7.841 -13.706 1.00 95.38 69 ILE A C 1
ATOM 545 O O . ILE A 1 69 ? 7.533 8.807 -14.443 1.00 95.38 69 ILE A O 1
ATOM 549 N N . ARG A 1 70 ? 7.881 7.792 -12.478 1.00 94.12 70 ARG A N 1
ATOM 550 C CA . ARG A 1 70 ? 8.834 8.775 -11.946 1.00 94.12 70 ARG A CA 1
ATOM 551 C C . ARG A 1 70 ? 10.042 8.074 -11.339 1.00 94.12 70 ARG A C 1
ATOM 553 O O . ARG A 1 70 ? 9.894 7.224 -10.461 1.00 94.12 70 ARG A O 1
ATOM 560 N N . CYS A 1 71 ? 11.231 8.492 -11.758 1.00 94.62 71 CYS A N 1
ATOM 561 C CA . CYS A 1 71 ? 12.509 7.981 -11.264 1.00 94.62 71 CYS A CA 1
ATOM 562 C C . CYS A 1 71 ? 13.194 8.924 -10.261 1.00 94.62 71 CYS A C 1
ATOM 564 O O . CYS A 1 71 ? 12.858 10.108 -10.169 1.00 94.62 71 CYS A O 1
ATOM 566 N N . SER A 1 72 ? 14.199 8.405 -9.552 1.00 94.12 72 SER A N 1
ATOM 567 C CA . SER A 1 72 ? 15.220 9.200 -8.857 1.00 94.12 72 SER A CA 1
ATOM 568 C C . SER A 1 72 ? 16.072 9.946 -9.893 1.00 94.12 72 SER A C 1
ATOM 570 O O . SER A 1 72 ? 16.556 9.310 -10.838 1.00 94.12 72 SER A O 1
ATOM 572 N N . PRO A 1 73 ? 16.276 11.270 -9.755 1.00 88.81 73 PRO A N 1
ATOM 573 C CA . PRO A 1 73 ? 17.166 12.006 -10.647 1.00 88.81 73 PRO A CA 1
ATOM 574 C C . PRO A 1 73 ? 18.639 11.596 -10.484 1.00 88.81 73 PRO A C 1
ATOM 576 O O . PRO A 1 73 ? 19.383 11.664 -11.457 1.00 88.81 73 PRO A O 1
ATOM 579 N N . GLU A 1 74 ? 19.044 11.114 -9.305 1.00 91.06 74 GLU A N 1
ATOM 580 C CA . GLU A 1 74 ? 20.414 10.693 -8.987 1.00 91.06 74 GLU A CA 1
ATOM 581 C C . GLU A 1 74 ? 20.715 9.257 -9.441 1.00 91.06 74 GLU A C 1
ATOM 583 O O . GLU A 1 74 ? 21.737 8.999 -10.070 1.00 91.06 74 GLU A O 1
ATOM 588 N N . THR A 1 75 ? 19.830 8.308 -9.116 1.00 93.00 75 THR A N 1
ATOM 589 C CA . THR A 1 75 ? 20.084 6.861 -9.273 1.00 93.00 75 THR A CA 1
ATOM 590 C C . THR A 1 75 ? 19.365 6.226 -10.462 1.00 93.00 75 THR A C 1
ATOM 592 O O . THR A 1 75 ? 19.617 5.065 -10.772 1.00 93.00 75 THR A O 1
ATOM 595 N N . ARG A 1 76 ? 18.452 6.955 -11.123 1.00 92.69 76 ARG A N 1
ATOM 596 C CA . ARG A 1 76 ? 17.602 6.480 -12.238 1.00 92.69 76 ARG A CA 1
ATOM 597 C C . ARG A 1 76 ? 16.682 5.288 -11.924 1.00 92.69 76 ARG A C 1
ATOM 599 O O . ARG A 1 76 ? 15.966 4.842 -12.818 1.00 92.69 76 ARG A O 1
ATOM 606 N N . HIS A 1 77 ? 16.637 4.821 -10.675 1.00 95.56 77 HIS A N 1
ATOM 607 C CA . HIS A 1 77 ? 15.646 3.853 -10.206 1.00 95.56 77 HIS A CA 1
ATOM 608 C C . HIS A 1 77 ? 14.228 4.426 -10.258 1.00 95.56 77 HIS A C 1
ATOM 610 O O . HIS A 1 77 ? 14.013 5.593 -9.917 1.00 95.56 77 HIS A O 1
ATOM 616 N N . VAL A 1 78 ? 13.254 3.595 -10.618 1.00 96.81 78 VAL A N 1
ATOM 617 C CA . VAL A 1 78 ? 11.824 3.919 -10.575 1.00 96.81 78 VAL A CA 1
ATOM 618 C C . VAL A 1 78 ? 11.359 4.027 -9.120 1.00 96.81 78 VAL A C 1
ATOM 620 O O . VAL A 1 78 ? 11.411 3.063 -8.361 1.00 96.81 78 VAL A O 1
ATOM 623 N N . LEU A 1 79 ? 10.872 5.210 -8.734 1.00 97.31 79 LEU A N 1
ATOM 624 C CA . LEU A 1 79 ? 10.388 5.511 -7.382 1.00 97.31 79 LEU A CA 1
ATOM 625 C C . LEU A 1 79 ? 8.861 5.528 -7.285 1.00 97.31 79 LEU A C 1
ATOM 627 O O . LEU A 1 79 ? 8.316 5.233 -6.223 1.00 97.31 79 LEU A O 1
ATOM 631 N N . LYS A 1 80 ? 8.151 5.889 -8.356 1.00 97.19 80 LYS A N 1
ATOM 632 C CA . LYS A 1 80 ? 6.684 5.907 -8.372 1.00 97.19 80 LYS A CA 1
ATOM 633 C C . LYS A 1 80 ? 6.145 5.421 -9.711 1.00 97.19 80 LYS A C 1
ATOM 635 O O . LYS A 1 80 ? 6.649 5.824 -10.758 1.00 97.19 80 LYS A O 1
ATOM 640 N N . LEU A 1 81 ? 5.110 4.589 -9.638 1.00 96.81 81 LEU A N 1
ATOM 641 C CA . LEU A 1 81 ? 4.275 4.160 -10.754 1.00 96.81 81 LEU A CA 1
ATOM 642 C C . LEU A 1 81 ? 2.826 4.563 -10.456 1.00 96.81 81 LEU A C 1
ATOM 644 O O . LEU A 1 81 ? 2.320 4.328 -9.356 1.00 96.81 81 LEU A O 1
ATOM 648 N N . THR A 1 82 ? 2.164 5.212 -11.408 1.00 93.06 82 THR A N 1
ATOM 649 C CA . THR A 1 82 ? 0.769 5.650 -11.292 1.00 93.06 82 THR A CA 1
ATOM 650 C C . THR A 1 82 ? 0.053 5.501 -12.620 1.00 93.06 82 THR A C 1
ATOM 652 O O . THR A 1 82 ? 0.489 6.084 -13.606 1.00 93.06 82 THR A O 1
ATOM 655 N N . LEU A 1 83 ? -1.031 4.728 -12.648 1.00 89.75 83 LEU A N 1
ATOM 656 C CA . LEU A 1 83 ? -1.827 4.470 -13.850 1.00 89.75 83 LEU A CA 1
ATOM 657 C C . LEU A 1 83 ? -3.317 4.544 -13.507 1.00 89.75 83 LEU A C 1
ATOM 659 O O . LEU A 1 83 ? -3.721 4.197 -12.398 1.00 89.75 83 LEU A O 1
ATOM 663 N N . SER A 1 84 ? -4.123 4.979 -14.469 1.00 86.62 84 SER A N 1
ATOM 664 C CA . SER A 1 84 ? -5.583 5.021 -14.380 1.00 86.62 84 SER A CA 1
ATOM 665 C C . SER A 1 84 ? -6.210 4.586 -15.705 1.00 86.62 84 SER A C 1
ATOM 667 O O . SER A 1 84 ? -5.568 4.687 -16.753 1.00 86.62 84 SER A O 1
ATOM 669 N N . LEU A 1 85 ? -7.463 4.123 -15.654 1.00 85.94 85 LEU A N 1
ATOM 670 C CA . LEU A 1 85 ? -8.213 3.582 -16.798 1.00 85.94 85 LEU A CA 1
ATOM 671 C C . LEU A 1 85 ? -7.555 2.352 -17.463 1.00 85.94 85 LEU A C 1
ATOM 673 O O . LEU A 1 85 ? -7.749 2.103 -18.653 1.00 85.94 85 LEU A O 1
ATOM 677 N N . ILE A 1 86 ? -6.799 1.568 -16.689 1.00 90.81 86 ILE A N 1
ATOM 678 C CA . ILE A 1 86 ? -6.229 0.279 -17.105 1.00 90.81 86 ILE A CA 1
ATOM 679 C C . ILE A 1 86 ? -7.012 -0.894 -16.504 1.00 90.81 86 ILE A C 1
ATOM 681 O O . ILE A 1 86 ? -7.630 -0.782 -15.447 1.00 90.81 86 ILE A O 1
ATOM 685 N N . GLY A 1 87 ? -6.947 -2.051 -17.157 1.00 94.19 87 GLY A N 1
ATOM 686 C CA . GLY A 1 87 ? -7.361 -3.337 -16.598 1.00 94.19 87 GLY A CA 1
ATOM 687 C C . GLY A 1 87 ? -6.280 -4.404 -16.755 1.00 94.19 87 GLY A C 1
ATOM 688 O O . GLY A 1 87 ? -5.187 -4.113 -17.236 1.00 94.19 87 GLY A O 1
ATOM 689 N N . GLY A 1 88 ? -6.578 -5.647 -16.383 1.00 95.06 88 GLY A N 1
ATOM 690 C CA . GLY A 1 88 ? -5.634 -6.773 -16.460 1.00 95.06 88 GLY A CA 1
ATOM 691 C C . GLY A 1 88 ? -5.203 -7.253 -15.077 1.00 95.06 88 GLY A C 1
ATOM 692 O O . GLY A 1 88 ? -6.012 -7.234 -14.158 1.00 95.06 88 GLY A O 1
ATOM 693 N N . HIS A 1 89 ? -3.955 -7.696 -14.910 1.00 94.75 89 HIS A N 1
ATOM 694 C CA . HIS A 1 89 ? -3.488 -8.320 -13.662 1.00 94.75 89 HIS A CA 1
ATOM 695 C C . HIS A 1 89 ? -2.182 -7.718 -13.126 1.00 94.75 89 HIS A C 1
ATOM 697 O O . HIS A 1 89 ? -1.308 -7.298 -13.888 1.00 94.75 89 HIS A O 1
ATOM 703 N N . LEU A 1 90 ? -2.002 -7.730 -11.799 1.00 93.50 90 LEU A N 1
ATOM 704 C CA . LEU A 1 90 ? -0.703 -7.438 -11.189 1.00 93.50 90 LEU A CA 1
ATOM 705 C C . LEU A 1 90 ? 0.303 -8.540 -11.541 1.00 93.50 90 LEU A C 1
ATOM 707 O O . LEU A 1 90 ? 0.032 -9.729 -11.393 1.00 93.50 90 LEU A O 1
ATOM 711 N N . SER A 1 91 ? 1.501 -8.146 -11.977 1.00 93.38 91 SER A N 1
ATOM 712 C CA . SER A 1 91 ? 2.572 -9.090 -12.305 1.00 93.38 91 SER A CA 1
ATOM 713 C C . SER A 1 91 ? 3.604 -9.174 -11.186 1.00 93.38 91 SER A C 1
ATOM 715 O O . SER A 1 91 ? 4.191 -8.158 -10.806 1.00 93.38 91 SER A O 1
ATOM 717 N N . ARG A 1 92 ? 3.962 -10.399 -10.770 1.00 95.12 92 ARG A N 1
ATOM 718 C CA . ARG A 1 92 ? 5.103 -10.663 -9.868 1.00 95.12 92 ARG A CA 1
ATOM 719 C C . ARG A 1 92 ? 6.423 -10.041 -10.340 1.00 95.12 92 ARG A C 1
ATOM 721 O O . ARG A 1 92 ? 7.351 -9.866 -9.556 1.00 95.12 92 ARG A O 1
ATOM 728 N N . LYS A 1 93 ? 6.551 -9.728 -11.638 1.00 95.38 93 LYS A N 1
ATOM 729 C CA . LYS A 1 93 ? 7.754 -9.096 -12.199 1.00 95.38 93 LYS A CA 1
ATOM 730 C C . LYS A 1 93 ? 7.941 -7.657 -11.713 1.00 95.38 93 LYS A C 1
ATOM 732 O O . LYS A 1 93 ? 9.089 -7.228 -11.640 1.00 95.38 93 LYS A O 1
ATOM 737 N N . LEU A 1 94 ? 6.878 -6.960 -11.292 1.00 95.75 94 LEU A N 1
ATOM 738 C CA . LEU A 1 94 ? 6.982 -5.644 -10.643 1.00 95.75 94 LEU A CA 1
ATOM 739 C C . LEU A 1 94 ? 7.867 -5.676 -9.389 1.00 95.75 94 LEU A C 1
ATOM 741 O O . LEU A 1 94 ? 8.524 -4.685 -9.090 1.00 95.75 94 LEU A O 1
ATOM 745 N N . GLY A 1 95 ? 8.001 -6.830 -8.730 1.00 95.12 95 GLY A N 1
ATOM 746 C CA . GLY A 1 95 ? 8.929 -7.028 -7.616 1.00 95.12 95 GLY A CA 1
ATOM 747 C C . GLY A 1 95 ? 10.425 -6.919 -7.955 1.00 95.12 95 GLY A C 1
ATOM 748 O O . GLY A 1 95 ? 11.268 -7.143 -7.091 1.00 95.12 95 GLY A O 1
ATOM 749 N N . LYS A 1 96 ? 10.791 -6.570 -9.197 1.00 97.25 96 LYS A N 1
ATOM 750 C CA . LYS A 1 96 ? 12.144 -6.102 -9.550 1.00 97.25 96 LYS A CA 1
ATOM 751 C C . LYS A 1 96 ? 12.372 -4.613 -9.281 1.00 97.25 96 LYS A C 1
ATOM 753 O O . LYS A 1 96 ? 13.521 -4.187 -9.254 1.00 97.25 96 LYS A O 1
ATOM 758 N N . LEU A 1 97 ? 11.313 -3.843 -9.036 1.00 97.44 97 LEU A N 1
ATOM 759 C CA . LEU A 1 97 ? 11.357 -2.420 -8.700 1.00 97.44 97 LEU A CA 1
ATOM 760 C C . LEU A 1 97 ? 11.646 -2.244 -7.194 1.00 97.44 97 LEU A C 1
ATOM 762 O O . LEU A 1 97 ? 10.817 -1.733 -6.448 1.00 97.44 97 LEU A O 1
ATOM 766 N N . CYS A 1 98 ? 12.800 -2.717 -6.709 1.00 97.06 98 CYS A N 1
ATOM 767 C CA . CYS A 1 98 ? 13.092 -2.777 -5.264 1.00 97.06 98 CYS A CA 1
ATOM 768 C C . CYS A 1 98 ? 13.073 -1.399 -4.565 1.00 97.06 98 CYS A C 1
ATOM 770 O O . CYS A 1 98 ? 12.759 -1.313 -3.377 1.00 97.06 98 CYS A O 1
ATOM 772 N N . ASN A 1 99 ? 13.366 -0.329 -5.313 1.00 97.69 99 ASN A N 1
ATOM 773 C CA . ASN A 1 99 ? 13.359 1.063 -4.849 1.00 97.69 99 ASN A CA 1
ATOM 774 C C . ASN A 1 99 ? 12.007 1.782 -5.054 1.00 97.69 99 ASN A C 1
ATOM 776 O O . ASN A 1 99 ? 11.905 2.978 -4.772 1.00 97.69 99 ASN A O 1
ATOM 780 N N . LEU A 1 100 ? 10.970 1.087 -5.541 1.00 98.19 100 LEU A N 1
ATOM 781 C CA . LEU A 1 100 ? 9.636 1.660 -5.714 1.00 98.19 100 LEU A CA 1
ATOM 782 C C . LEU A 1 100 ? 9.087 2.097 -4.355 1.00 98.19 100 LEU A C 1
ATOM 784 O O . LEU A 1 100 ? 8.948 1.272 -3.460 1.00 98.19 100 LEU A O 1
ATOM 788 N N . LYS A 1 101 ? 8.746 3.380 -4.223 1.00 98.12 101 LYS A N 1
ATOM 789 C CA . LYS A 1 101 ? 8.146 3.992 -3.028 1.00 98.12 101 LYS A CA 1
ATOM 790 C C . LYS A 1 101 ? 6.631 4.088 -3.107 1.00 98.12 101 LYS A C 1
ATOM 792 O O . LYS A 1 101 ? 5.962 4.042 -2.080 1.00 98.12 101 LYS A O 1
ATOM 797 N N . THR A 1 102 ? 6.072 4.237 -4.305 1.00 97.31 102 THR A N 1
ATOM 798 C CA . THR A 1 102 ? 4.624 4.385 -4.494 1.00 97.31 102 THR A CA 1
ATOM 799 C C . THR A 1 102 ? 4.151 3.586 -5.696 1.00 97.31 102 THR A C 1
ATOM 801 O O . THR A 1 102 ? 4.575 3.854 -6.821 1.00 97.31 102 THR A O 1
ATOM 804 N N . LEU A 1 103 ? 3.223 2.663 -5.461 1.00 98.00 103 LEU A N 1
ATOM 805 C CA . LEU A 1 103 ? 2.400 2.065 -6.503 1.00 98.00 103 LEU A CA 1
ATOM 806 C C . LEU A 1 103 ? 0.974 2.585 -6.333 1.00 98.00 103 LEU A C 1
ATOM 808 O O . LEU A 1 103 ? 0.339 2.262 -5.335 1.00 98.00 103 LEU A O 1
ATOM 812 N N . ALA A 1 104 ? 0.498 3.394 -7.280 1.00 95.31 104 ALA A N 1
ATOM 813 C CA . ALA A 1 104 ? -0.846 3.963 -7.247 1.00 95.31 104 ALA A CA 1
ATOM 814 C C . ALA A 1 104 ? -1.652 3.529 -8.474 1.00 95.31 104 ALA A C 1
ATOM 816 O O . ALA A 1 104 ? -1.511 4.089 -9.560 1.00 95.31 104 ALA A O 1
ATOM 817 N N . LEU A 1 105 ? -2.467 2.495 -8.286 1.00 94.69 105 LEU A N 1
ATOM 818 C CA . LEU A 1 105 ? -3.341 1.890 -9.289 1.00 94.69 105 LEU A CA 1
ATOM 819 C C . LEU A 1 105 ? -4.793 1.804 -8.782 1.00 94.69 105 LEU A C 1
ATOM 821 O O . LEU A 1 105 ? -5.567 0.987 -9.280 1.00 94.69 105 LEU A O 1
ATOM 825 N N . SER A 1 106 ? -5.180 2.623 -7.801 1.00 91.00 106 SER A N 1
ATOM 826 C CA . SER A 1 106 ? -6.581 2.740 -7.389 1.00 91.00 106 SER A CA 1
ATOM 827 C C . SER A 1 106 ? -7.472 3.224 -8.543 1.00 91.00 106 SER A C 1
ATOM 829 O O . SER A 1 106 ? -6.998 3.954 -9.414 1.00 91.00 106 SER A O 1
ATOM 831 N N . MET A 1 107 ? -8.758 2.865 -8.522 1.00 88.69 107 MET A N 1
ATOM 832 C CA . MET A 1 107 ? -9.759 3.217 -9.542 1.00 88.69 107 MET A CA 1
ATOM 833 C C . MET A 1 107 ? -9.391 2.683 -10.938 1.00 88.69 107 MET A C 1
ATOM 835 O O . MET A 1 107 ? -9.266 3.426 -11.915 1.00 88.69 107 MET A O 1
ATOM 839 N N . ASN A 1 108 ? -9.193 1.366 -11.013 1.00 89.81 108 ASN A N 1
ATOM 840 C CA . ASN A 1 108 ? -8.862 0.626 -12.232 1.00 89.81 108 ASN A CA 1
ATOM 841 C C . ASN A 1 108 ? -9.665 -0.689 -12.306 1.00 89.81 108 ASN A C 1
ATOM 843 O O . ASN A 1 108 ? -10.458 -1.005 -11.425 1.00 89.81 108 ASN A O 1
ATOM 847 N N . ASN A 1 109 ? -9.472 -1.468 -13.372 1.00 93.56 109 ASN A N 1
ATOM 848 C CA . ASN A 1 109 ? -10.091 -2.784 -13.558 1.00 93.56 109 ASN A CA 1
ATOM 849 C C . ASN A 1 109 ? -9.056 -3.921 -13.434 1.00 93.56 109 ASN A C 1
ATOM 851 O O . ASN A 1 109 ? -8.944 -4.792 -14.305 1.00 93.56 109 ASN A O 1
ATOM 855 N N . ILE A 1 110 ? -8.218 -3.869 -12.394 1.00 95.06 110 ILE A N 1
ATOM 856 C CA . ILE A 1 110 ? -7.191 -4.887 -12.150 1.00 95.06 110 ILE A CA 1
ATOM 857 C C . ILE A 1 110 ? -7.820 -6.056 -11.390 1.00 95.06 110 ILE A C 1
ATOM 859 O O . ILE A 1 110 ? -8.318 -5.879 -10.281 1.00 95.06 110 ILE A O 1
ATOM 863 N N . SER A 1 111 ? -7.788 -7.250 -11.980 1.00 91.25 111 SER A N 1
ATOM 864 C CA . SER A 1 111 ? -8.378 -8.478 -11.444 1.00 91.25 111 SER A CA 1
ATOM 865 C C . SER A 1 111 ? -7.324 -9.577 -11.287 1.00 91.25 111 SER A C 1
ATOM 867 O O . SER A 1 111 ? -6.966 -10.297 -12.217 1.00 91.25 111 SER A O 1
ATOM 869 N N . SER A 1 112 ? -6.777 -9.677 -10.075 1.00 89.62 112 SER A N 1
ATOM 870 C CA . SER A 1 112 ? -5.731 -10.639 -9.707 1.00 89.62 112 SER A CA 1
ATOM 871 C C . SER A 1 112 ? -5.671 -10.854 -8.196 1.00 89.62 112 SER A C 1
ATOM 873 O O . SER A 1 112 ? -6.122 -10.002 -7.433 1.00 89.62 112 SER A O 1
ATOM 875 N N . GLU A 1 113 ? -5.050 -11.947 -7.753 1.00 94.38 113 GLU A N 1
ATOM 876 C CA . GLU A 1 113 ? -4.645 -12.088 -6.351 1.00 94.38 113 GLU A CA 1
ATOM 877 C C . GLU A 1 113 ? -3.421 -11.216 -6.034 1.00 94.38 113 GLU A C 1
ATOM 879 O O . GLU A 1 113 ? -2.511 -11.061 -6.851 1.00 94.38 113 GLU A O 1
ATOM 884 N N . LEU A 1 114 ? -3.364 -10.677 -4.814 1.00 95.31 114 LEU A N 1
ATOM 885 C CA . LEU A 1 114 ? -2.275 -9.793 -4.382 1.00 95.31 114 LEU A CA 1
ATOM 886 C C . LEU A 1 114 ? -0.983 -10.553 -4.002 1.00 95.31 114 LEU A C 1
ATOM 888 O O . LEU A 1 114 ? 0.101 -9.965 -4.004 1.00 95.31 114 LEU A O 1
ATOM 892 N N . THR A 1 115 ? -1.073 -11.856 -3.706 1.00 94.62 115 THR A N 1
ATOM 893 C CA . THR A 1 115 ? 0.051 -12.697 -3.243 1.00 94.62 115 THR A CA 1
ATOM 894 C C . THR A 1 115 ? 1.220 -12.712 -4.227 1.00 94.62 115 THR A C 1
ATOM 896 O O . THR A 1 115 ? 2.348 -12.414 -3.838 1.00 94.62 115 THR A O 1
ATOM 899 N N . GLU A 1 116 ? 0.961 -12.955 -5.516 1.00 92.19 116 GLU A N 1
ATOM 900 C CA . GLU A 1 116 ? 2.006 -13.005 -6.552 1.00 92.19 116 GLU A CA 1
ATOM 901 C C . GLU A 1 116 ? 2.787 -11.685 -6.676 1.00 92.19 116 GLU A C 1
ATOM 903 O O . GLU A 1 116 ? 3.990 -11.694 -6.944 1.00 92.19 116 GLU A O 1
ATOM 908 N N . PHE A 1 117 ? 2.138 -10.538 -6.446 1.00 94.75 117 PHE A N 1
ATOM 909 C CA . PHE A 1 117 ? 2.807 -9.237 -6.443 1.00 94.75 117 PHE A CA 1
ATOM 910 C C . PHE A 1 117 ? 3.764 -9.087 -5.252 1.00 94.75 117 PHE A C 1
ATOM 912 O O . PHE A 1 117 ? 4.925 -8.723 -5.452 1.00 94.75 117 PHE A O 1
ATOM 919 N N . VAL A 1 118 ? 3.312 -9.409 -4.034 1.00 95.25 118 VAL A N 1
ATOM 920 C CA . VAL A 1 118 ? 4.128 -9.293 -2.810 1.00 95.25 118 VAL A CA 1
ATOM 921 C C . VAL A 1 118 ? 5.299 -10.282 -2.829 1.00 95.25 118 VAL A C 1
ATOM 923 O O . VAL A 1 118 ? 6.451 -9.880 -2.631 1.00 95.25 118 VAL A O 1
ATOM 926 N N . ASP A 1 119 ? 5.050 -11.541 -3.196 1.00 93.75 119 ASP A N 1
ATOM 927 C CA . ASP A 1 119 ? 6.087 -12.573 -3.349 1.00 93.75 119 ASP A CA 1
ATOM 928 C C . ASP A 1 119 ? 7.057 -12.262 -4.501 1.00 93.75 119 ASP A C 1
ATOM 930 O O . ASP A 1 119 ? 8.220 -12.686 -4.495 1.00 93.75 119 ASP A O 1
ATOM 934 N N . GLY A 1 120 ? 6.625 -11.462 -5.479 1.00 95.00 120 GLY A N 1
ATOM 935 C CA . GLY A 1 120 ? 7.464 -10.934 -6.550 1.00 95.00 120 GLY A CA 1
ATOM 936 C C . GLY A 1 120 ? 8.706 -10.195 -6.046 1.00 95.00 120 GLY A C 1
ATOM 937 O O . GLY A 1 120 ? 9.770 -10.294 -6.663 1.00 95.00 120 GLY A O 1
ATOM 938 N N . PHE A 1 121 ? 8.608 -9.499 -4.907 1.00 95.62 121 PHE A N 1
ATOM 939 C CA . PHE A 1 121 ? 9.726 -8.748 -4.326 1.00 95.62 121 PHE A CA 1
ATOM 940 C C . PHE A 1 121 ? 10.793 -9.629 -3.669 1.00 95.62 121 PHE A C 1
ATOM 942 O O . PHE A 1 121 ? 11.817 -9.087 -3.254 1.00 95.62 121 PHE A O 1
ATOM 949 N N . SER A 1 122 ? 10.582 -10.944 -3.539 1.00 94.06 122 SER A N 1
ATOM 950 C CA . SER A 1 122 ? 11.451 -11.896 -2.812 1.00 94.06 122 SER A CA 1
ATOM 951 C C . SER A 1 122 ? 12.954 -11.770 -3.104 1.00 94.06 122 SER A C 1
ATOM 953 O O . SER A 1 122 ? 13.762 -11.977 -2.206 1.00 94.06 122 SER A O 1
ATOM 955 N N . SER A 1 123 ? 13.347 -11.369 -4.319 1.00 93.44 123 SER A N 1
ATOM 956 C CA . SER A 1 123 ? 14.757 -11.166 -4.696 1.00 93.44 123 SER A CA 1
ATOM 957 C C . SER A 1 123 ? 15.396 -9.843 -4.243 1.00 93.44 123 SER A C 1
ATOM 959 O O . SER A 1 123 ? 16.593 -9.656 -4.444 1.00 93.44 123 SER A O 1
ATOM 961 N N . CYS A 1 124 ? 14.625 -8.899 -3.704 1.00 95.31 124 CYS A N 1
ATOM 962 C CA . CYS A 1 124 ? 15.154 -7.640 -3.178 1.00 95.31 124 CYS A CA 1
ATOM 963 C C . CYS A 1 124 ? 15.782 -7.858 -1.794 1.00 95.31 124 CYS A C 1
ATOM 965 O O . CYS A 1 124 ? 15.163 -8.492 -0.940 1.00 95.31 124 CYS A O 1
ATOM 967 N N . ALA A 1 125 ? 16.962 -7.281 -1.547 1.00 93.94 125 ALA A N 1
ATOM 968 C CA . ALA A 1 125 ? 17.544 -7.244 -0.203 1.00 93.94 125 ALA A CA 1
ATOM 969 C C . ALA A 1 125 ? 16.676 -6.391 0.740 1.00 93.94 125 ALA A C 1
ATOM 971 O O . ALA A 1 125 ? 16.216 -6.876 1.769 1.00 93.94 125 ALA A O 1
ATOM 972 N N . ASN A 1 126 ? 16.362 -5.164 0.311 1.00 93.62 126 ASN A N 1
ATOM 973 C CA . ASN A 1 126 ? 15.437 -4.248 0.977 1.00 93.62 126 ASN A CA 1
ATOM 974 C C . ASN A 1 126 ? 14.330 -3.851 -0.014 1.00 93.62 126 ASN A C 1
ATOM 976 O O . ASN A 1 126 ? 14.596 -3.752 -1.214 1.00 93.62 126 ASN A O 1
ATOM 980 N N . VAL A 1 127 ? 13.115 -3.589 0.475 1.00 96.75 127 VAL A N 1
ATOM 981 C CA . VAL A 1 127 ? 12.007 -3.043 -0.329 1.00 96.75 127 VAL A CA 1
ATOM 982 C C . VAL A 1 127 ? 11.629 -1.667 0.212 1.00 96.75 127 VAL A C 1
ATOM 984 O O . VAL A 1 127 ? 11.345 -1.524 1.400 1.00 96.75 127 VAL A O 1
ATOM 987 N N . SER A 1 128 ? 11.630 -0.652 -0.653 1.00 97.81 128 SER A N 1
ATOM 988 C CA . SER A 1 128 ? 11.388 0.750 -0.272 1.00 97.81 128 SER A CA 1
ATOM 989 C C . SER A 1 128 ? 9.931 1.208 -0.406 1.00 97.81 128 SER A C 1
ATOM 991 O O . SER A 1 128 ? 9.687 2.411 -0.417 1.00 97.81 128 SER A O 1
ATOM 993 N N . LEU A 1 129 ? 8.970 0.287 -0.529 1.00 98.44 129 LEU A N 1
ATOM 994 C CA . LEU A 1 129 ? 7.567 0.620 -0.788 1.00 98.44 129 LEU A CA 1
ATOM 995 C C . LEU A 1 129 ? 6.934 1.297 0.431 1.00 98.44 129 LEU A C 1
ATOM 997 O O . LEU A 1 129 ? 6.803 0.680 1.481 1.00 98.44 129 LEU A O 1
ATOM 1001 N N . GLU A 1 130 ? 6.548 2.564 0.273 1.00 98.31 130 GLU A N 1
ATOM 1002 C CA . GLU A 1 130 ? 5.947 3.411 1.312 1.00 98.31 130 GLU A CA 1
ATOM 1003 C C . GLU A 1 130 ? 4.423 3.531 1.147 1.00 98.31 130 GLU A C 1
ATOM 1005 O O . GLU A 1 130 ? 3.714 3.695 2.135 1.00 98.31 130 GLU A O 1
ATOM 1010 N N . SER A 1 131 ? 3.902 3.429 -0.080 1.00 97.75 131 SER A N 1
ATOM 1011 C CA . SER A 1 131 ? 2.464 3.502 -0.370 1.00 97.75 131 SER A CA 1
ATOM 1012 C C . SER A 1 131 ? 2.058 2.478 -1.429 1.00 97.75 131 SER A C 1
ATOM 1014 O O . SER A 1 131 ? 2.608 2.479 -2.537 1.00 97.75 131 SER A O 1
ATOM 1016 N N . LEU A 1 132 ? 1.095 1.620 -1.088 1.00 98.31 132 LEU A N 1
ATOM 1017 C CA . LEU A 1 132 ? 0.471 0.651 -1.987 1.00 98.31 132 LEU A CA 1
ATOM 1018 C C . LEU A 1 132 ? -1.018 0.977 -2.092 1.00 98.31 132 LEU A C 1
ATOM 1020 O O . LEU A 1 132 ? -1.770 0.778 -1.139 1.00 98.31 132 LEU A O 1
ATOM 1024 N N . GLU A 1 133 ? -1.423 1.506 -3.244 1.00 97.50 133 GLU A N 1
ATOM 1025 C CA . GLU A 1 133 ? -2.762 2.042 -3.467 1.00 97.50 133 GLU A CA 1
ATOM 1026 C C . GLU A 1 133 ? -3.424 1.284 -4.620 1.00 97.50 133 GLU A C 1
ATOM 1028 O O . GLU A 1 133 ? -3.036 1.442 -5.777 1.00 97.50 133 GLU A O 1
ATOM 1033 N N . LEU A 1 134 ? -4.376 0.410 -4.282 1.00 97.31 134 LEU A N 1
ATOM 1034 C CA . LEU A 1 134 ? -5.087 -0.502 -5.186 1.00 97.31 134 LEU A CA 1
ATOM 1035 C C . LEU A 1 134 ? -6.613 -0.490 -4.936 1.00 97.31 134 LEU A C 1
ATOM 1037 O O . LEU A 1 134 ? -7.314 -1.417 -5.343 1.00 97.31 134 LEU A O 1
ATOM 1041 N N . GLY A 1 135 ? -7.139 0.526 -4.245 1.00 92.69 135 GLY A N 1
ATOM 1042 C CA . GLY A 1 135 ? -8.568 0.618 -3.921 1.00 92.69 135 GLY A CA 1
ATOM 1043 C C . GLY A 1 135 ? -9.442 0.791 -5.170 1.00 92.69 135 GLY A C 1
ATOM 1044 O O . GLY A 1 135 ? -8.962 1.331 -6.162 1.00 92.69 135 GLY A O 1
ATOM 1045 N N . TYR A 1 136 ? -10.695 0.341 -5.151 1.00 91.50 136 TYR A N 1
ATOM 1046 C CA . TYR A 1 136 ? -11.587 0.301 -6.317 1.00 91.50 136 TYR A CA 1
ATOM 1047 C C . TYR A 1 136 ? -10.957 -0.456 -7.498 1.00 91.50 136 TYR A C 1
ATOM 1049 O O . TYR A 1 136 ? -10.482 0.132 -8.475 1.00 91.50 136 TYR A O 1
ATOM 1057 N N . ASN A 1 137 ? -10.892 -1.779 -7.353 1.00 93.50 137 ASN A N 1
ATOM 1058 C CA . ASN A 1 137 ? -10.399 -2.723 -8.356 1.00 93.50 137 ASN A CA 1
ATOM 1059 C C . ASN A 1 137 ? -11.168 -4.058 -8.258 1.00 93.50 137 ASN A C 1
ATOM 1061 O O . ASN A 1 137 ? -12.043 -4.245 -7.416 1.00 93.50 137 ASN A O 1
ATOM 1065 N N . GLY A 1 138 ? -10.839 -5.008 -9.134 1.00 95.75 138 GLY A N 1
ATOM 1066 C CA . GLY A 1 138 ? -11.374 -6.370 -9.116 1.00 95.75 138 GLY A CA 1
ATOM 1067 C C . GLY A 1 138 ? -10.467 -7.379 -8.404 1.00 95.75 138 GLY A C 1
ATOM 1068 O O . GLY A 1 138 ? -10.440 -8.539 -8.817 1.00 95.75 138 GLY A O 1
ATOM 1069 N N . LEU A 1 139 ? -9.661 -6.970 -7.412 1.00 97.19 139 LEU A N 1
ATOM 1070 C CA . LEU A 1 139 ? -8.736 -7.889 -6.735 1.00 97.19 139 LEU A CA 1
ATOM 1071 C C . LEU A 1 139 ? -9.505 -8.893 -5.871 1.00 97.19 139 LEU A C 1
ATOM 1073 O O . LEU A 1 139 ? -10.498 -8.555 -5.228 1.00 97.19 139 LEU A O 1
ATOM 1077 N N . VAL A 1 140 ? -9.032 -10.137 -5.866 1.00 97.19 140 VAL A N 1
ATOM 1078 C CA . VAL A 1 140 ? -9.715 -11.292 -5.262 1.00 97.19 140 VAL A CA 1
ATOM 1079 C C . VAL A 1 140 ? -8.780 -12.090 -4.355 1.00 97.19 140 VAL A C 1
ATOM 1081 O O . VAL A 1 140 ? -7.562 -11.899 -4.356 1.00 97.19 140 VAL A O 1
ATOM 1084 N N . GLY A 1 141 ? -9.359 -13.031 -3.609 1.00 96.50 141 GLY A N 1
ATOM 1085 C CA . GLY A 1 141 ? -8.619 -13.994 -2.800 1.00 96.50 141 GLY A CA 1
ATOM 1086 C C . GLY A 1 141 ? -8.250 -13.450 -1.422 1.00 96.50 141 GLY A C 1
ATOM 1087 O O . GLY A 1 141 ? -8.902 -12.557 -0.884 1.00 96.50 141 GLY A O 1
ATOM 1088 N N . PHE A 1 142 ? -7.219 -14.030 -0.816 1.00 97.12 142 PHE A N 1
ATOM 1089 C CA . PHE A 1 142 ? -6.774 -13.661 0.528 1.00 97.12 142 PHE A CA 1
ATOM 1090 C C . PHE A 1 142 ? -5.725 -12.548 0.486 1.00 97.12 142 PHE A C 1
ATOM 1092 O O . PHE A 1 142 ? -4.963 -12.425 -0.475 1.00 97.12 142 PHE A O 1
ATOM 1099 N N . LEU A 1 143 ? -5.616 -11.784 1.576 1.00 97.19 143 LEU A N 1
ATOM 1100 C CA . LEU A 1 143 ? -4.445 -10.935 1.780 1.00 97.19 143 LEU A CA 1
ATOM 1101 C C . LEU A 1 143 ? -3.168 -11.810 1.891 1.00 97.19 143 LEU A C 1
ATOM 1103 O O . LEU A 1 143 ? -3.204 -12.850 2.559 1.00 97.19 143 LEU A O 1
ATOM 1107 N N . PRO A 1 144 ? -2.039 -11.397 1.278 1.00 94.88 144 PRO A N 1
ATOM 1108 C CA . PRO A 1 144 ? -0.765 -12.117 1.299 1.00 94.88 144 PRO A CA 1
ATOM 1109 C C . PRO A 1 144 ? -0.310 -12.525 2.702 1.00 94.88 144 PRO A C 1
ATOM 1111 O O . PRO A 1 144 ? -0.508 -11.797 3.670 1.00 94.88 144 PRO A O 1
ATOM 1114 N N . LYS A 1 145 ? 0.376 -13.665 2.826 1.00 92.25 145 LYS A N 1
ATOM 1115 C CA . LYS A 1 145 ? 0.968 -14.089 4.110 1.00 92.25 145 LYS A CA 1
ATOM 1116 C C . LYS A 1 145 ? 2.358 -13.493 4.366 1.00 92.25 145 LYS A C 1
ATOM 1118 O O . LYS A 1 145 ? 2.833 -13.600 5.490 1.00 92.25 145 LYS A O 1
ATOM 1123 N N . SER A 1 146 ? 2.961 -12.851 3.368 1.00 88.12 146 SER A N 1
ATOM 1124 C CA . SER A 1 146 ? 4.379 -12.466 3.273 1.00 88.12 146 SER A CA 1
ATOM 1125 C C . SER A 1 146 ? 4.642 -10.950 3.427 1.00 88.12 146 SER A C 1
ATOM 1127 O O . SER A 1 146 ? 5.524 -10.371 2.783 1.00 88.12 146 SER A O 1
ATOM 1129 N N . TRP A 1 147 ? 3.851 -10.261 4.264 1.00 93.25 147 TRP A N 1
ATOM 1130 C CA . TRP A 1 147 ? 3.960 -8.808 4.486 1.00 93.25 147 TRP A CA 1
ATOM 1131 C C . TRP A 1 147 ? 5.266 -8.369 5.162 1.00 93.25 147 TRP A C 1
ATOM 1133 O O . TRP A 1 147 ? 5.661 -7.212 5.022 1.00 93.25 147 TRP A O 1
ATOM 1143 N N . GLU A 1 148 ? 5.978 -9.269 5.845 1.00 90.69 148 GLU A N 1
ATOM 1144 C CA . GLU A 1 148 ? 7.189 -8.985 6.630 1.00 90.69 148 GLU A CA 1
ATOM 1145 C C . GLU A 1 148 ? 8.348 -8.364 5.842 1.00 90.69 148 GLU A C 1
ATOM 1147 O O . GLU A 1 148 ? 9.317 -7.894 6.435 1.00 90.69 148 GLU A O 1
ATOM 1152 N N . ARG A 1 149 ? 8.257 -8.345 4.511 1.00 88.69 149 ARG A N 1
ATOM 1153 C CA . ARG A 1 149 ? 9.251 -7.740 3.621 1.00 88.69 149 ARG A CA 1
ATOM 1154 C C . ARG A 1 149 ? 8.928 -6.303 3.206 1.00 88.69 149 ARG A C 1
ATOM 1156 O O . ARG A 1 149 ? 9.788 -5.639 2.634 1.00 88.69 149 ARG A O 1
ATOM 1163 N N . LEU A 1 150 ? 7.717 -5.818 3.485 1.00 95.38 150 LEU A N 1
ATOM 1164 C CA . LEU A 1 150 ? 7.241 -4.475 3.135 1.00 95.38 150 LEU A CA 1
ATOM 1165 C C . LEU A 1 150 ? 7.274 -3.521 4.346 1.00 95.38 150 LEU A C 1
ATOM 1167 O O . LEU A 1 150 ? 6.438 -2.638 4.469 1.00 95.38 150 LEU A O 1
ATOM 1171 N N . THR A 1 151 ? 8.253 -3.662 5.243 1.00 95.44 151 THR A N 1
ATOM 1172 C CA . THR A 1 151 ? 8.350 -2.914 6.520 1.00 95.44 151 THR A CA 1
ATOM 1173 C C . THR A 1 151 ? 8.415 -1.384 6.388 1.00 95.44 151 THR A C 1
ATOM 1175 O O . THR A 1 151 ? 8.156 -0.673 7.360 1.00 95.44 151 THR A O 1
ATOM 1178 N N . SER A 1 152 ? 8.732 -0.867 5.196 1.00 97.62 152 SER A N 1
ATOM 1179 C CA . SER A 1 152 ? 8.700 0.570 4.874 1.00 97.62 152 SER A CA 1
ATOM 1180 C C . SER A 1 152 ? 7.289 1.112 4.595 1.00 97.62 152 SER A C 1
ATOM 1182 O O . SER A 1 152 ? 7.133 2.326 4.454 1.00 97.62 152 SER A O 1
ATOM 1184 N N . LEU A 1 153 ? 6.275 0.244 4.492 1.00 98.44 153 LEU A N 1
ATOM 1185 C CA . LEU A 1 153 ? 4.928 0.611 4.066 1.00 98.44 153 LEU A CA 1
ATOM 1186 C C . LEU A 1 153 ? 4.233 1.470 5.127 1.00 98.44 153 LEU A C 1
ATOM 1188 O O . LEU A 1 153 ? 4.094 1.065 6.276 1.00 98.44 153 LEU A O 1
ATOM 1192 N N . LYS A 1 154 ? 3.791 2.657 4.711 1.00 97.88 154 LYS A N 1
ATOM 1193 C CA . LYS A 1 154 ? 3.086 3.660 5.523 1.00 97.88 154 LYS A CA 1
ATOM 1194 C C . LYS A 1 154 ? 1.600 3.714 5.199 1.00 97.88 154 LYS A C 1
ATOM 1196 O O . LYS A 1 154 ? 0.809 4.044 6.076 1.00 97.88 154 LYS A O 1
ATOM 1201 N N . ARG A 1 155 ? 1.219 3.384 3.963 1.00 97.38 155 ARG A N 1
ATOM 1202 C CA . ARG A 1 155 ? -0.177 3.357 3.518 1.00 97.38 155 ARG A CA 1
ATOM 1203 C C . ARG A 1 155 ? -0.485 2.089 2.740 1.00 97.38 155 ARG A C 1
ATOM 1205 O O . ARG A 1 155 ? 0.225 1.766 1.783 1.00 97.38 155 ARG A O 1
ATOM 1212 N N . LEU A 1 156 ? -1.558 1.413 3.134 1.00 98.56 156 LEU A N 1
ATOM 1213 C CA . LEU A 1 156 ? -2.109 0.254 2.443 1.00 98.56 156 LEU A CA 1
ATOM 1214 C C . LEU A 1 156 ? -3.586 0.516 2.136 1.00 98.56 156 LEU A C 1
ATOM 1216 O O . LEU A 1 156 ? -4.433 0.487 3.028 1.00 98.56 156 LEU A O 1
ATOM 1220 N N . ILE A 1 157 ? -3.877 0.812 0.871 1.00 97.19 157 ILE A N 1
ATOM 1221 C CA . ILE A 1 157 ? -5.191 1.267 0.410 1.00 97.19 157 ILE A CA 1
ATOM 1222 C C . ILE A 1 157 ? -5.787 0.186 -0.504 1.00 97.19 157 ILE A C 1
ATOM 1224 O O . ILE A 1 157 ? -5.366 0.059 -1.652 1.00 97.19 157 ILE A O 1
ATOM 1228 N N . LEU A 1 158 ? -6.734 -0.604 0.011 1.00 97.81 158 LEU A N 1
ATOM 1229 C CA . LEU A 1 158 ? -7.327 -1.793 -0.629 1.00 97.81 158 LEU A CA 1
ATOM 1230 C C . LEU A 1 158 ? -8.877 -1.805 -0.589 1.00 97.81 158 LEU A C 1
ATOM 1232 O O . LEU A 1 158 ? -9.492 -2.856 -0.777 1.00 97.81 158 LEU A O 1
ATOM 1236 N N . TRP A 1 159 ? -9.513 -0.661 -0.317 1.00 94.75 159 TRP A N 1
ATOM 1237 C CA . TRP A 1 159 ? -10.978 -0.520 -0.269 1.00 94.75 159 TRP A CA 1
ATOM 1238 C C . TRP A 1 159 ? -11.657 -0.851 -1.613 1.00 94.75 159 TRP A C 1
ATOM 1240 O O . TRP A 1 159 ? -10.976 -0.858 -2.634 1.00 94.75 159 TRP A O 1
ATOM 1250 N N . ASP A 1 160 ? -12.963 -1.141 -1.622 1.00 93.12 160 ASP A N 1
ATOM 1251 C CA . ASP A 1 160 ? -13.750 -1.552 -2.809 1.00 93.12 160 ASP A CA 1
ATOM 1252 C C . ASP A 1 160 ? -13.012 -2.594 -3.675 1.00 93.12 160 ASP A C 1
ATOM 1254 O O . ASP A 1 160 ? -12.539 -2.326 -4.783 1.00 93.12 160 ASP A O 1
ATOM 1258 N N . ASN A 1 161 ? -12.863 -3.797 -3.126 1.00 96.75 161 ASN A N 1
ATOM 1259 C CA . ASN A 1 161 ? -12.299 -4.965 -3.804 1.00 96.75 161 ASN A CA 1
ATOM 1260 C C . ASN A 1 161 ? -13.096 -6.223 -3.386 1.00 96.75 161 ASN A C 1
ATOM 1262 O O . ASN A 1 161 ? -14.159 -6.140 -2.774 1.00 96.75 161 ASN A O 1
ATOM 1266 N N . SER A 1 162 ? -12.624 -7.418 -3.740 1.00 97.12 162 SER A N 1
ATOM 1267 C CA . SER A 1 162 ? -13.243 -8.702 -3.376 1.00 97.12 162 SER A CA 1
ATOM 1268 C C . SER A 1 162 ? -12.305 -9.593 -2.549 1.00 97.12 162 SER A C 1
ATOM 1270 O O . SER A 1 162 ? -12.260 -10.812 -2.736 1.00 97.12 162 SER A O 1
ATOM 1272 N N . PHE A 1 163 ? -11.549 -8.997 -1.619 1.00 97.62 163 PHE A N 1
ATOM 1273 C CA . PHE A 1 163 ? -10.731 -9.751 -0.665 1.00 97.62 163 PHE A CA 1
ATOM 1274 C C . PHE A 1 163 ? -11.599 -10.521 0.342 1.00 97.62 163 PHE A C 1
ATOM 1276 O O . PHE A 1 163 ? -12.614 -10.014 0.815 1.00 97.62 163 PHE A O 1
ATOM 1283 N N . ILE A 1 164 ? -11.170 -11.735 0.697 1.00 95.62 164 ILE A N 1
ATOM 1284 C CA . ILE A 1 164 ? -11.858 -12.657 1.617 1.00 95.62 164 ILE A CA 1
ATOM 1285 C C . ILE A 1 164 ? -10.956 -13.101 2.781 1.00 95.62 164 ILE A C 1
ATOM 1287 O O . ILE A 1 164 ? -9.730 -12.979 2.737 1.00 95.62 164 ILE A O 1
ATOM 1291 N N . GLY A 1 165 ? -11.564 -13.683 3.820 1.00 93.25 165 GLY A N 1
ATOM 1292 C CA . GLY A 1 165 ? -10.856 -14.281 4.956 1.00 93.25 165 GLY A CA 1
ATOM 1293 C C . GLY A 1 165 ? -10.388 -13.288 6.026 1.00 93.25 165 GLY A C 1
ATOM 1294 O O . GLY A 1 165 ? -11.005 -12.246 6.243 1.00 93.25 165 GLY A O 1
ATOM 1295 N N . SER A 1 166 ? -9.339 -13.670 6.761 1.00 92.25 166 SER A N 1
ATOM 1296 C CA . SER A 1 166 ? -8.768 -12.912 7.888 1.00 92.25 166 SER A CA 1
ATOM 1297 C C . SER A 1 166 ? -7.705 -11.907 7.450 1.00 92.25 166 SER A C 1
ATOM 1299 O O . SER A 1 166 ? -7.044 -12.089 6.426 1.00 92.25 166 SER A O 1
ATOM 1301 N N . ILE A 1 167 ? -7.438 -10.917 8.305 1.00 93.56 167 ILE A N 1
ATOM 1302 C CA . ILE A 1 167 ? -6.185 -10.161 8.232 1.00 93.56 167 ILE A CA 1
ATOM 1303 C C . ILE A 1 167 ? -5.029 -11.110 8.640 1.00 93.56 167 ILE A C 1
ATOM 1305 O O . ILE A 1 167 ? -5.129 -11.804 9.656 1.00 93.56 167 ILE A O 1
ATOM 1309 N N . PRO A 1 168 ? -3.938 -11.203 7.860 1.00 94.75 168 PRO A N 1
ATOM 1310 C CA . PRO A 1 168 ? -2.850 -12.150 8.097 1.00 94.75 168 PRO A CA 1
ATOM 1311 C C . PRO A 1 168 ? -1.951 -11.699 9.253 1.00 94.75 168 PRO A C 1
ATOM 1313 O O . PRO A 1 168 ? -1.680 -10.513 9.421 1.00 94.75 168 PRO A O 1
ATOM 1316 N N . GLN A 1 169 ? -1.423 -12.648 10.031 1.00 94.25 169 GLN A N 1
ATOM 1317 C CA . GLN A 1 169 ? -0.633 -12.339 11.230 1.00 94.25 169 GLN A CA 1
ATOM 1318 C C . GLN A 1 169 ? 0.656 -11.545 10.935 1.00 94.25 169 GLN A C 1
ATOM 1320 O O . GLN A 1 169 ? 1.085 -10.753 11.773 1.00 94.25 169 GLN A O 1
ATOM 1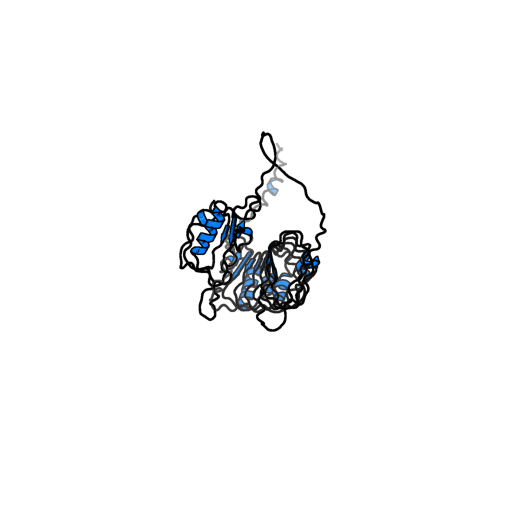325 N N . SER A 1 170 ? 1.233 -11.679 9.739 1.00 95.38 170 SER A N 1
ATOM 1326 C CA . SER A 1 170 ? 2.395 -10.898 9.286 1.00 95.38 170 SER A CA 1
ATOM 1327 C C . SER A 1 170 ? 2.118 -9.405 9.088 1.00 95.38 170 SER A C 1
ATOM 1329 O O . SER A 1 170 ? 3.072 -8.642 8.948 1.00 95.38 170 SER A O 1
ATOM 1331 N N . ILE A 1 171 ? 0.853 -8.954 9.134 1.00 95.62 171 ILE A N 1
ATOM 1332 C CA . ILE A 1 171 ? 0.523 -7.523 9.075 1.00 95.62 171 ILE A CA 1
ATOM 1333 C C . ILE A 1 171 ? 1.236 -6.739 10.187 1.00 95.62 171 ILE A C 1
ATOM 1335 O O . ILE A 1 171 ? 1.706 -5.638 9.934 1.00 95.62 171 ILE A O 1
ATOM 1339 N N . GLY A 1 172 ? 1.402 -7.326 11.383 1.00 94.06 172 GLY A N 1
ATOM 1340 C CA . GLY A 1 172 ? 2.048 -6.681 12.535 1.00 94.06 172 GLY A CA 1
ATOM 1341 C C . GLY A 1 172 ? 3.508 -6.282 12.304 1.00 94.06 172 GLY A C 1
ATOM 1342 O O . GLY A 1 172 ? 4.019 -5.389 12.975 1.00 94.06 172 GLY A O 1
ATOM 1343 N N . ASN A 1 173 ? 4.166 -6.873 11.301 1.00 95.44 173 ASN A N 1
ATOM 1344 C CA . ASN A 1 173 ? 5.530 -6.526 10.909 1.00 95.44 173 ASN A CA 1
ATOM 1345 C C . ASN A 1 173 ? 5.606 -5.181 10.157 1.00 95.44 173 ASN A C 1
ATOM 1347 O O . ASN A 1 173 ? 6.698 -4.636 9.993 1.00 95.44 173 ASN A O 1
ATOM 1351 N N . LEU A 1 174 ? 4.475 -4.626 9.705 1.00 96.19 174 LEU A N 1
ATOM 1352 C CA . LEU A 1 174 ? 4.390 -3.327 9.031 1.00 96.19 174 LEU A CA 1
ATOM 1353 C C . LEU A 1 174 ? 4.410 -2.173 10.049 1.00 96.19 174 LEU A C 1
ATOM 1355 O O . LEU A 1 174 ? 3.514 -1.340 10.088 1.00 96.19 174 LEU A O 1
ATOM 1359 N N . THR A 1 175 ? 5.438 -2.103 10.895 1.00 93.44 175 THR A N 1
ATOM 1360 C CA . THR A 1 175 ? 5.511 -1.139 12.013 1.00 93.44 175 THR A CA 1
ATOM 1361 C C . THR A 1 175 ? 5.541 0.335 11.585 1.00 93.44 175 THR A C 1
ATOM 1363 O O . THR A 1 175 ? 5.272 1.209 12.407 1.00 93.44 175 THR A O 1
ATOM 1366 N N . SER A 1 176 ? 5.816 0.619 10.306 1.00 96.12 176 SER A N 1
ATOM 1367 C CA . SER A 1 176 ? 5.716 1.956 9.696 1.00 96.12 176 SER A CA 1
ATOM 1368 C C . SER A 1 176 ? 4.294 2.341 9.253 1.00 96.12 176 SER A C 1
ATOM 1370 O O . SER A 1 176 ? 4.087 3.491 8.854 1.00 96.12 176 SER A O 1
ATOM 1372 N N . LEU A 1 177 ? 3.334 1.407 9.271 1.00 97.88 177 LEU A N 1
ATOM 1373 C CA . LEU A 1 177 ? 1.999 1.589 8.702 1.00 97.88 177 LEU A CA 1
ATOM 1374 C C . LEU A 1 177 ? 1.202 2.608 9.518 1.00 97.88 177 LEU A C 1
ATOM 1376 O O . LEU A 1 177 ? 1.017 2.450 10.720 1.00 97.88 177 LEU A O 1
ATOM 1380 N N . ASN A 1 178 ? 0.736 3.652 8.840 1.00 93.50 178 ASN A N 1
ATOM 1381 C CA . ASN A 1 178 ? -0.024 4.767 9.393 1.00 93.50 178 ASN A CA 1
ATOM 1382 C C . ASN A 1 178 ? -1.501 4.701 8.974 1.00 93.50 178 ASN A C 1
ATOM 1384 O O . ASN A 1 178 ? -2.388 4.949 9.790 1.00 93.50 178 ASN A O 1
ATOM 1388 N N . GLU A 1 179 ? -1.753 4.309 7.725 1.00 90.44 179 GLU A N 1
ATOM 1389 C CA . GLU A 1 179 ? -3.081 4.273 7.113 1.00 90.44 179 GLU A CA 1
ATOM 1390 C C . GLU A 1 179 ? -3.374 2.874 6.552 1.00 90.44 179 GLU A C 1
ATOM 1392 O O . GLU A 1 179 ? -2.605 2.348 5.738 1.00 90.44 179 GLU A O 1
ATOM 1397 N N . LEU A 1 180 ? -4.503 2.288 6.958 1.00 96.69 180 LEU A N 1
ATOM 1398 C CA . LEU A 1 180 ? -5.000 1.011 6.449 1.00 96.69 180 LEU A CA 1
ATOM 1399 C C . LEU A 1 180 ? -6.475 1.132 6.058 1.00 96.69 180 LEU A C 1
ATOM 1401 O O . LEU A 1 180 ? -7.325 1.343 6.919 1.00 96.69 180 LEU A O 1
ATOM 1405 N N . TYR A 1 181 ? -6.777 0.930 4.777 1.00 92.81 181 TYR A N 1
ATOM 1406 C CA . TYR A 1 181 ? -8.145 0.932 4.256 1.00 92.81 181 TYR A CA 1
ATOM 1407 C C . TYR A 1 181 ? -8.458 -0.420 3.608 1.00 92.81 181 TYR A C 1
ATOM 1409 O O . TYR A 1 181 ? -7.881 -0.768 2.578 1.00 92.81 181 TYR A O 1
ATOM 1417 N N . LEU A 1 182 ? -9.379 -1.163 4.217 1.00 94.50 182 LEU A N 1
ATOM 1418 C CA . LEU A 1 182 ? -9.922 -2.460 3.791 1.00 94.50 182 LEU A CA 1
ATOM 1419 C C . LEU A 1 182 ? -11.444 -2.397 3.543 1.00 94.50 182 LEU A C 1
ATOM 1421 O O . LEU A 1 182 ? -12.070 -3.437 3.331 1.00 94.50 182 LEU A O 1
ATOM 1425 N N . ALA A 1 183 ? -12.040 -1.200 3.600 1.00 86.56 183 ALA A N 1
ATOM 1426 C CA . ALA A 1 183 ? -13.477 -0.962 3.457 1.00 86.56 183 ALA A CA 1
ATOM 1427 C C . ALA A 1 183 ? -14.099 -1.673 2.245 1.00 86.56 183 ALA A C 1
ATOM 1429 O O . ALA A 1 183 ? -13.431 -1.844 1.225 1.00 86.56 183 ALA A O 1
ATOM 1430 N N . ASN A 1 184 ? -15.372 -2.058 2.344 1.00 86.69 184 ASN A N 1
ATOM 1431 C CA . ASN A 1 184 ? -16.144 -2.653 1.246 1.00 86.69 184 ASN A CA 1
ATOM 1432 C C . ASN A 1 184 ? -15.408 -3.817 0.554 1.00 86.69 184 ASN A C 1
ATOM 1434 O O . ASN A 1 184 ? -15.079 -3.784 -0.632 1.00 86.69 184 ASN A O 1
ATOM 1438 N N . ASN A 1 185 ? -15.112 -4.852 1.332 1.00 92.19 185 ASN A N 1
ATOM 1439 C CA . ASN A 1 185 ? -14.584 -6.117 0.841 1.00 92.19 185 ASN A CA 1
ATOM 1440 C C . ASN A 1 185 ? -15.469 -7.270 1.350 1.00 92.19 185 ASN A C 1
ATOM 1442 O O . ASN A 1 185 ? -16.489 -7.072 2.010 1.00 92.19 185 ASN A O 1
ATOM 1446 N N . GLN A 1 186 ? -15.087 -8.506 1.038 1.00 92.94 186 GLN A N 1
ATOM 1447 C CA . GLN A 1 186 ? -15.795 -9.717 1.458 1.00 92.94 186 GLN A CA 1
ATOM 1448 C C . GLN A 1 186 ? -15.084 -10.394 2.647 1.00 92.94 186 GLN A C 1
ATOM 1450 O O . GLN A 1 186 ? -15.168 -11.614 2.832 1.00 92.94 186 GLN A O 1
ATOM 1455 N N . MET A 1 187 ? -14.352 -9.621 3.462 1.00 90.75 187 MET A N 1
ATOM 1456 C CA . MET A 1 187 ? -13.529 -10.160 4.541 1.00 90.75 187 MET A CA 1
ATOM 1457 C C . MET A 1 187 ? -14.406 -10.657 5.691 1.00 90.75 187 MET A C 1
ATOM 1459 O O . MET A 1 187 ? -15.088 -9.903 6.379 1.00 90.75 187 MET A O 1
ATOM 1463 N N . ASN A 1 188 ? -14.387 -11.974 5.879 1.00 88.00 188 ASN A N 1
ATOM 1464 C CA . ASN A 1 188 ? -15.251 -12.707 6.798 1.00 88.00 188 ASN A CA 1
ATOM 1465 C C . ASN A 1 188 ? -14.469 -13.431 7.906 1.00 88.00 188 ASN A C 1
ATOM 1467 O O . ASN A 1 188 ? -15.032 -14.250 8.631 1.00 88.00 188 ASN A O 1
ATOM 1471 N N . GLY A 1 189 ? -13.168 -13.171 8.026 1.00 86.38 189 GLY A N 1
ATOM 1472 C CA . GLY A 1 189 ? -12.305 -13.797 9.018 1.00 86.38 189 GLY A CA 1
ATOM 1473 C C . GLY A 1 189 ? -12.166 -12.988 10.307 1.00 86.38 189 GLY A C 1
ATOM 1474 O O . GLY A 1 189 ? -13.104 -12.359 10.796 1.00 86.38 189 GLY A O 1
ATOM 1475 N N . THR A 1 190 ? -10.959 -13.047 10.860 1.00 83.69 190 THR A N 1
ATOM 1476 C CA . THR A 1 190 ? -10.532 -12.448 12.127 1.00 83.69 190 THR A CA 1
ATOM 1477 C C . THR A 1 190 ? -9.475 -11.363 11.927 1.00 83.69 190 THR A C 1
ATOM 1479 O O . THR A 1 190 ? -8.753 -11.345 10.928 1.00 83.69 190 THR A O 1
ATOM 1482 N N . ILE A 1 191 ? -9.351 -10.489 12.927 1.00 85.31 191 ILE A N 1
ATOM 1483 C CA . ILE A 1 191 ? -8.193 -9.610 13.118 1.00 85.31 191 ILE A CA 1
ATOM 1484 C C . ILE A 1 191 ? -7.190 -10.354 14.026 1.00 85.31 191 ILE A C 1
ATOM 1486 O O . ILE A 1 191 ? -7.609 -10.920 15.039 1.00 85.31 191 ILE A O 1
ATOM 1490 N N . PRO A 1 192 ? -5.889 -10.428 13.690 1.00 88.75 192 PRO A N 1
ATOM 1491 C CA . PRO A 1 192 ? -4.892 -11.124 14.500 1.00 88.75 192 P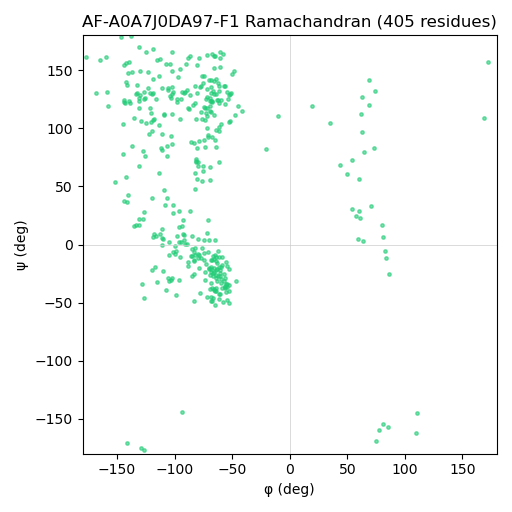RO A CA 1
ATOM 1492 C C . PRO A 1 192 ? -4.423 -10.257 15.677 1.00 88.75 192 PRO A C 1
ATOM 1494 O O . PRO A 1 192 ? -4.410 -9.034 15.588 1.00 88.75 192 PRO A O 1
ATOM 1497 N N . GLU A 1 193 ? -3.941 -10.869 16.761 1.00 85.75 193 GLU A N 1
ATOM 1498 C CA . GLU A 1 193 ? -3.362 -10.130 17.903 1.00 85.75 193 GLU A CA 1
ATOM 1499 C C . GLU A 1 193 ? -2.146 -9.275 17.5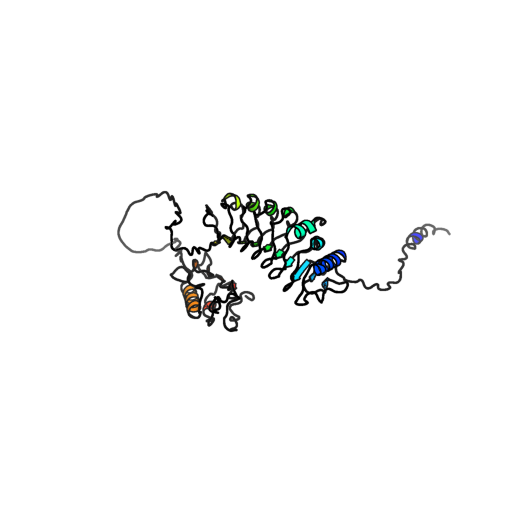10 1.00 85.75 193 GLU A C 1
ATOM 1501 O O . GLU A 1 193 ? -1.914 -8.208 18.078 1.00 85.75 193 GLU A O 1
ATOM 1506 N N . SER A 1 194 ? -1.395 -9.699 16.487 1.00 90.69 194 SER A N 1
ATOM 1507 C CA . SER A 1 194 ? -0.276 -8.931 15.935 1.00 90.69 194 SER A CA 1
ATOM 1508 C C . SER A 1 194 ? -0.698 -7.607 15.296 1.00 90.69 194 SER A C 1
ATOM 1510 O O . SER A 1 194 ? 0.157 -6.749 15.100 1.00 90.69 194 SER A O 1
ATOM 1512 N N . PHE A 1 195 ? -1.989 -7.388 15.023 1.00 88.81 195 PHE A N 1
ATOM 1513 C CA . PHE A 1 195 ? -2.499 -6.093 14.574 1.00 88.81 195 PHE A CA 1
ATOM 1514 C C . PHE A 1 195 ? -2.147 -4.978 15.572 1.00 88.81 195 PHE A C 1
ATOM 1516 O O . PHE A 1 195 ? -1.731 -3.900 15.163 1.00 88.81 195 PHE A O 1
ATOM 1523 N N . GLY A 1 196 ? -2.157 -5.273 16.877 1.00 85.00 196 GLY A N 1
ATOM 1524 C CA . GLY A 1 196 ? -1.744 -4.334 17.922 1.00 85.00 196 GLY A CA 1
ATOM 1525 C C . GLY A 1 196 ? -0.263 -3.924 17.873 1.00 85.00 196 GLY A C 1
ATOM 1526 O O . GLY A 1 196 ? 0.123 -2.988 18.563 1.00 85.00 196 GLY A O 1
ATOM 1527 N N . GLN A 1 197 ? 0.582 -4.579 17.068 1.00 90.38 197 GLN A N 1
ATOM 1528 C CA . GLN A 1 197 ? 1.995 -4.202 16.887 1.00 90.38 197 GLN A CA 1
ATOM 1529 C C . GLN A 1 197 ? 2.172 -2.983 15.963 1.00 90.38 197 GLN A C 1
ATOM 1531 O O . GLN A 1 197 ? 3.258 -2.402 15.911 1.00 90.38 197 GLN A O 1
ATOM 1536 N N . LEU A 1 198 ? 1.108 -2.566 15.268 1.00 91.94 198 LEU A N 1
ATOM 1537 C CA . LEU A 1 198 ? 1.074 -1.425 14.352 1.00 91.94 198 LEU A CA 1
ATOM 1538 C C . LEU A 1 198 ? 1.051 -0.086 15.118 1.00 91.94 198 LEU A C 1
ATOM 1540 O O . LEU A 1 198 ? 0.100 0.688 15.060 1.00 91.94 198 LEU A O 1
ATOM 1544 N N . SER A 1 199 ? 2.110 0.199 15.874 1.00 87.19 199 SER A N 1
ATOM 1545 C CA . SER A 1 199 ? 2.182 1.344 16.797 1.00 87.19 199 SER A CA 1
ATOM 1546 C C . SER A 1 199 ? 2.123 2.721 16.117 1.00 87.19 199 SER A C 1
ATOM 1548 O O . SER A 1 199 ? 1.743 3.699 16.767 1.00 87.19 199 SER A O 1
ATOM 1550 N N . ALA A 1 200 ? 2.456 2.807 14.825 1.00 90.88 200 ALA A N 1
ATOM 1551 C CA . ALA A 1 200 ? 2.349 4.014 14.000 1.00 90.88 200 ALA A CA 1
ATOM 1552 C C . ALA A 1 200 ? 0.951 4.239 13.384 1.00 90.88 200 ALA A C 1
ATOM 1554 O O . ALA A 1 200 ? 0.700 5.318 12.841 1.00 90.88 200 ALA A O 1
ATOM 1555 N N . LEU A 1 201 ? 0.051 3.254 13.475 1.00 90.62 201 LEU A N 1
ATOM 1556 C CA . LEU A 1 201 ? -1.251 3.258 12.811 1.00 90.62 201 LEU A CA 1
ATOM 1557 C C . LEU A 1 201 ? -2.150 4.335 13.416 1.00 90.62 201 LEU A C 1
ATOM 1559 O O . LEU A 1 201 ? -2.383 4.345 14.625 1.00 90.62 201 LEU A O 1
ATOM 1563 N N . SER A 1 202 ? -2.624 5.254 12.576 1.00 82.88 202 SER A N 1
ATOM 1564 C CA . SER A 1 202 ? -3.439 6.400 12.981 1.00 82.88 202 SER A CA 1
ATOM 1565 C C . SER A 1 202 ? -4.859 6.354 12.419 1.00 82.88 202 SER A C 1
ATOM 1567 O O . SER A 1 202 ? -5.790 6.751 13.123 1.00 82.88 202 SER A O 1
ATOM 1569 N N . THR A 1 203 ? -5.034 5.783 11.225 1.00 81.56 203 THR A N 1
ATOM 1570 C CA . THR A 1 203 ? -6.333 5.659 10.556 1.00 81.56 203 THR A CA 1
ATOM 1571 C C . THR A 1 203 ? -6.545 4.227 10.081 1.00 81.56 203 THR A C 1
ATOM 1573 O O . THR A 1 203 ? -5.710 3.665 9.367 1.00 81.56 203 THR A O 1
ATOM 1576 N N . VAL A 1 204 ? -7.674 3.641 10.481 1.00 83.31 204 VAL A N 1
ATOM 1577 C CA . VAL A 1 204 ? -8.093 2.294 10.086 1.00 83.31 204 VAL A CA 1
ATOM 1578 C C . VAL A 1 204 ? -9.530 2.330 9.606 1.00 83.31 204 VAL A C 1
ATOM 1580 O O . VAL A 1 204 ? -10.426 2.698 10.363 1.00 83.31 204 VAL A O 1
ATOM 1583 N N . ASP A 1 205 ? -9.757 1.872 8.383 1.00 80.94 205 ASP A N 1
ATOM 1584 C CA . ASP A 1 205 ? -11.092 1.646 7.850 1.00 80.94 205 ASP A CA 1
ATOM 1585 C C . ASP A 1 205 ? -11.264 0.184 7.437 1.00 80.94 205 ASP A C 1
ATOM 1587 O O . ASP A 1 205 ? -10.546 -0.332 6.580 1.00 80.94 205 ASP A O 1
ATOM 1591 N N . MET A 1 206 ? -12.202 -0.497 8.089 1.00 83.31 206 MET A N 1
ATOM 1592 C CA . MET A 1 206 ? -12.583 -1.888 7.834 1.00 83.31 206 MET A CA 1
ATOM 1593 C C . MET A 1 206 ? -14.110 -2.024 7.712 1.00 83.31 206 MET A C 1
ATOM 1595 O O . MET A 1 206 ? -14.653 -3.110 7.935 1.00 83.31 206 MET A O 1
ATOM 1599 N N . SER A 1 207 ? -14.790 -0.916 7.394 1.00 77.88 207 SER A N 1
ATOM 1600 C CA . SER A 1 207 ? -16.237 -0.820 7.174 1.00 77.88 207 SER A CA 1
ATOM 1601 C C . SER A 1 207 ? -16.727 -1.702 6.017 1.00 77.88 207 SER A C 1
ATOM 1603 O O . SER A 1 207 ? -15.935 -2.237 5.236 1.00 77.88 207 SER A O 1
ATOM 1605 N N . GLY A 1 208 ? -18.042 -1.915 5.918 1.00 76.31 208 GLY A N 1
ATOM 1606 C CA . GLY A 1 208 ? -18.654 -2.616 4.781 1.00 76.31 208 GLY A CA 1
ATOM 1607 C C . GLY A 1 208 ? -18.199 -4.070 4.584 1.00 76.31 208 GLY A C 1
ATOM 1608 O O . GLY A 1 208 ? -18.293 -4.589 3.476 1.00 76.31 208 GLY A O 1
ATOM 1609 N N . ASN A 1 209 ? -17.693 -4.733 5.630 1.00 79.75 209 ASN A N 1
ATOM 1610 C CA . ASN A 1 209 ? -17.162 -6.099 5.568 1.00 79.75 209 ASN A CA 1
ATOM 1611 C C . ASN A 1 209 ? -17.946 -7.066 6.484 1.00 79.75 209 ASN A C 1
ATOM 1613 O O . ASN A 1 209 ? -18.313 -6.693 7.604 1.00 79.75 209 ASN A O 1
ATOM 1617 N N . PRO A 1 210 ? -18.168 -8.329 6.066 1.00 80.69 210 PRO A N 1
ATOM 1618 C CA . PRO A 1 210 ? -18.919 -9.336 6.821 1.00 80.69 210 PRO A CA 1
ATOM 1619 C C . PRO A 1 210 ? -18.068 -10.047 7.897 1.00 80.69 210 PRO A C 1
ATOM 1621 O O . PRO A 1 210 ? -18.074 -11.278 7.992 1.00 80.69 210 PRO A O 1
ATOM 1624 N N . TRP A 1 211 ? -17.321 -9.295 8.713 1.00 78.75 211 TRP A N 1
ATOM 1625 C CA . TRP A 1 211 ? -16.417 -9.847 9.730 1.00 78.75 211 TRP A CA 1
ATOM 1626 C C . TRP A 1 211 ? -17.150 -10.785 10.707 1.00 78.75 211 TRP A C 1
ATOM 1628 O O . TRP A 1 211 ? -18.058 -10.368 11.431 1.00 78.75 211 TRP A O 1
ATOM 1638 N N . ASN A 1 212 ? -16.717 -12.049 10.798 1.00 66.25 212 ASN A N 1
ATOM 1639 C CA . ASN A 1 212 ? -17.287 -13.024 11.742 1.00 66.25 212 ASN A CA 1
ATOM 1640 C C . ASN A 1 212 ? -16.712 -12.909 13.168 1.00 66.25 212 ASN A C 1
ATOM 1642 O O . ASN A 1 212 ? -17.109 -13.662 14.057 1.00 66.25 212 ASN A O 1
ATOM 1646 N N . ALA A 1 213 ? -15.746 -12.017 13.388 1.00 59.28 213 ALA A N 1
ATOM 1647 C CA . ALA A 1 213 ? -14.966 -11.954 14.616 1.00 59.28 213 ALA A CA 1
ATOM 1648 C C . ALA A 1 213 ? -15.475 -10.914 15.620 1.00 59.28 213 ALA A C 1
ATOM 1650 O O . ALA A 1 213 ? -15.857 -9.801 15.263 1.00 59.28 213 ALA A O 1
ATOM 1651 N N . VAL A 1 214 ? -15.369 -11.260 16.904 1.00 52.47 214 VAL A N 1
ATOM 1652 C CA . VAL A 1 214 ? -15.344 -10.278 17.992 1.00 52.47 214 VAL A CA 1
ATOM 1653 C C . VAL A 1 214 ? -13.992 -9.571 17.930 1.00 52.47 214 VAL A C 1
ATOM 1655 O O . VAL A 1 214 ? -12.957 -10.217 18.102 1.00 52.47 214 VAL A O 1
ATOM 1658 N N . ILE A 1 215 ? -13.998 -8.261 17.686 1.00 57.25 215 ILE A N 1
ATOM 1659 C CA . ILE A 1 215 ? -12.795 -7.437 17.829 1.00 57.25 215 ILE A CA 1
ATOM 1660 C C . ILE A 1 215 ? -12.544 -7.277 19.328 1.00 57.25 215 ILE A C 1
ATOM 1662 O O . ILE A 1 215 ? -13.396 -6.754 20.049 1.00 57.25 215 ILE A O 1
ATOM 1666 N N . THR A 1 216 ? -11.409 -7.778 19.809 1.00 54.09 216 THR A N 1
ATOM 1667 C CA . THR A 1 216 ? -11.075 -7.767 21.237 1.00 54.09 216 THR A CA 1
ATOM 1668 C C . THR A 1 216 ? -10.211 -6.562 21.584 1.00 54.09 216 THR A C 1
ATOM 1670 O O . THR A 1 216 ? -9.413 -6.095 20.772 1.00 54.09 216 THR A O 1
ATOM 1673 N N . GLU A 1 217 ? -10.317 -6.078 22.824 1.00 51.78 217 GLU A N 1
ATOM 1674 C CA . GLU A 1 217 ? -9.485 -4.973 23.318 1.00 51.78 217 GLU A CA 1
ATOM 1675 C C . GLU A 1 217 ? -7.986 -5.252 23.100 1.00 51.78 217 GLU A C 1
ATOM 1677 O O . GLU A 1 217 ? -7.263 -4.379 22.628 1.00 51.78 217 GLU A O 1
ATOM 1682 N N . ALA A 1 218 ? -7.535 -6.494 23.312 1.00 59.16 218 ALA A N 1
ATOM 1683 C CA . ALA A 1 218 ? -6.145 -6.916 23.119 1.00 59.16 218 ALA A CA 1
ATOM 1684 C C . ALA A 1 218 ? -5.595 -6.677 21.696 1.00 59.16 218 ALA A C 1
ATOM 1686 O O . ALA A 1 218 ? -4.407 -6.395 21.547 1.00 59.16 218 ALA A O 1
ATOM 1687 N N . GLN A 1 219 ? -6.438 -6.746 20.658 1.00 65.12 219 GLN A N 1
ATOM 1688 C CA . GLN A 1 219 ? -6.030 -6.517 19.263 1.00 65.12 219 GLN A CA 1
ATOM 1689 C C . GLN A 1 219 ? -5.762 -5.038 18.958 1.00 65.12 219 GLN A C 1
ATOM 1691 O O . GLN A 1 219 ? -5.022 -4.737 18.022 1.00 65.12 219 GLN A O 1
ATOM 1696 N N . LEU A 1 220 ? -6.350 -4.117 19.730 1.00 63.97 220 LEU A N 1
ATOM 1697 C CA . LEU A 1 220 ? -6.271 -2.675 19.479 1.00 63.97 220 LEU A CA 1
ATOM 1698 C C . LEU A 1 220 ? -5.559 -1.883 20.592 1.00 63.97 220 LEU A C 1
ATOM 1700 O O . LEU A 1 220 ? -5.083 -0.782 20.335 1.00 63.97 220 LEU A O 1
ATOM 1704 N N . PHE A 1 221 ? -5.435 -2.426 21.808 1.00 62.03 221 PHE A N 1
ATOM 1705 C CA . PHE A 1 221 ? -4.888 -1.750 22.998 1.00 62.03 221 PHE A CA 1
ATOM 1706 C C . PHE A 1 221 ? -3.496 -1.125 22.777 1.00 62.03 221 PHE A C 1
ATOM 1708 O O . PHE A 1 221 ? -3.187 -0.058 23.310 1.00 62.03 221 PHE A O 1
ATOM 1715 N N . ASN A 1 222 ? -2.665 -1.775 21.957 1.00 68.25 222 ASN A N 1
ATOM 1716 C CA . ASN A 1 222 ? -1.306 -1.335 21.636 1.00 68.25 222 ASN A CA 1
ATOM 1717 C C . ASN A 1 222 ? -1.214 -0.388 20.417 1.00 68.25 222 ASN A C 1
ATOM 1719 O O . ASN A 1 222 ? -0.124 0.095 20.110 1.00 68.25 222 ASN A O 1
ATOM 1723 N N . LEU A 1 223 ? -2.333 -0.046 19.763 1.00 72.56 223 LEU A N 1
ATOM 1724 C CA . LEU A 1 223 ? -2.394 0.948 18.681 1.00 72.56 223 LEU A CA 1
ATOM 1725 C C . LEU A 1 223 ? -2.304 2.370 19.252 1.00 72.56 223 LEU A C 1
ATOM 1727 O O . LEU A 1 223 ? -3.254 3.153 19.245 1.00 72.56 223 LEU A O 1
ATOM 1731 N N . THR A 1 224 ? -1.140 2.713 19.803 1.00 73.12 224 THR A N 1
ATOM 1732 C CA . THR A 1 224 ? -0.954 3.928 20.606 1.00 73.12 224 THR A CA 1
ATOM 1733 C C . THR A 1 224 ? -1.172 5.234 19.849 1.00 73.12 224 THR A C 1
ATOM 1735 O O . THR A 1 224 ? -1.398 6.256 20.500 1.00 73.12 224 THR A O 1
ATOM 1738 N N . SER A 1 225 ? -1.083 5.193 18.517 1.00 79.12 225 SER A N 1
ATOM 1739 C CA . SER A 1 225 ? -1.227 6.340 17.615 1.00 79.12 225 SER A CA 1
ATOM 1740 C C . SER A 1 225 ? -2.605 6.447 16.958 1.00 79.12 225 SER A C 1
ATOM 1742 O O . SER A 1 225 ? -2.814 7.402 16.208 1.00 79.12 225 SER A O 1
ATOM 1744 N N . LEU A 1 226 ? -3.525 5.510 17.232 1.00 73.50 226 LEU A N 1
ATOM 1745 C CA . LEU A 1 226 ? -4.835 5.440 16.582 1.00 73.50 226 LEU A CA 1
ATOM 1746 C C . LEU A 1 226 ? -5.663 6.699 16.870 1.00 73.50 226 LEU A C 1
ATOM 1748 O O . LEU A 1 226 ? -5.704 7.185 18.002 1.00 73.50 226 LEU A O 1
ATOM 1752 N N . ARG A 1 227 ? -6.311 7.228 15.831 1.00 70.44 227 ARG A N 1
ATOM 1753 C CA . ARG A 1 227 ? -7.136 8.443 15.866 1.00 70.44 227 ARG A CA 1
ATOM 1754 C C . ARG A 1 227 ? -8.520 8.194 15.301 1.00 70.44 227 ARG A C 1
ATOM 1756 O O . ARG A 1 227 ? -9.487 8.617 15.920 1.00 70.44 227 ARG A O 1
ATOM 1763 N N . GLU A 1 228 ? -8.587 7.522 14.158 1.00 65.94 228 GLU A N 1
ATOM 1764 C CA . GLU A 1 228 ? -9.806 7.315 13.378 1.00 65.94 228 GLU A CA 1
ATOM 1765 C C . GLU A 1 228 ? -9.978 5.808 13.117 1.00 65.94 228 GLU A C 1
ATOM 1767 O O . GLU A 1 228 ? -9.058 5.147 12.624 1.00 65.94 228 GLU A O 1
ATOM 1772 N N . LEU A 1 229 ? -11.135 5.255 13.495 1.00 72.50 229 LEU A N 1
ATOM 1773 C CA . LEU A 1 229 ? -11.456 3.832 13.377 1.00 72.50 229 LEU A CA 1
ATOM 1774 C C . LEU A 1 229 ? -12.874 3.640 12.823 1.00 72.50 229 LEU A C 1
ATOM 1776 O O . LEU A 1 229 ? -13.859 3.865 13.526 1.00 72.50 229 LEU A O 1
ATOM 1780 N N . TYR A 1 230 ? -12.977 3.177 11.580 1.00 70.56 230 TYR A N 1
ATOM 1781 C CA . TYR A 1 230 ? -14.245 2.913 10.900 1.00 70.56 230 TYR A CA 1
ATOM 1782 C C . TYR A 1 230 ? -14.523 1.404 10.900 1.00 70.56 230 TYR A C 1
ATOM 1784 O O . TYR A 1 230 ? -13.799 0.618 10.283 1.00 70.56 230 TYR A O 1
ATOM 1792 N N . ILE A 1 231 ? -15.559 0.992 11.634 1.00 66.56 231 ILE A N 1
ATOM 1793 C CA . ILE A 1 231 ? -16.024 -0.398 11.734 1.00 66.56 231 ILE A CA 1
ATOM 1794 C C . ILE A 1 231 ? -17.557 -0.396 11.669 1.00 66.56 231 ILE A C 1
ATOM 1796 O O . ILE A 1 231 ? -18.244 -0.440 12.692 1.00 66.56 231 ILE A O 1
ATOM 1800 N N . SER A 1 232 ? -18.109 -0.384 10.456 1.00 63.75 232 SER A N 1
ATOM 1801 C CA . SER A 1 232 ? -19.480 -0.836 10.208 1.00 63.75 232 SER A CA 1
ATOM 1802 C C . SER A 1 232 ? -19.449 -2.278 9.697 1.00 63.75 232 SER A C 1
ATOM 1804 O O . SER A 1 232 ? -18.732 -2.609 8.753 1.00 63.75 232 SER A O 1
ATOM 1806 N N . SER A 1 233 ? -20.184 -3.163 10.370 1.00 52.88 233 SER A N 1
ATOM 1807 C CA . SER A 1 233 ? -20.310 -4.572 9.991 1.00 52.88 233 SER A CA 1
ATOM 1808 C C . SER A 1 233 ? -21.680 -4.796 9.374 1.00 52.88 233 SER A C 1
ATOM 1810 O O . SER A 1 233 ? -22.692 -4.406 9.951 1.00 52.88 233 SER A O 1
ATOM 1812 N N . THR A 1 234 ? -21.725 -5.491 8.240 1.00 44.53 234 THR A N 1
ATOM 1813 C CA . THR A 1 234 ? -22.982 -5.992 7.662 1.00 44.53 234 THR A CA 1
ATOM 1814 C C . THR A 1 234 ? -23.517 -7.223 8.411 1.00 44.53 234 THR A C 1
ATOM 1816 O O . THR A 1 234 ? -24.594 -7.724 8.093 1.00 44.53 234 THR A O 1
ATOM 1819 N N . SER A 1 235 ? -22.786 -7.722 9.419 1.00 40.97 235 SER A N 1
ATOM 1820 C CA . SER A 1 235 ? -23.153 -8.890 10.221 1.00 40.97 235 SER A CA 1
ATOM 1821 C C . SER A 1 235 ? -23.805 -8.494 11.558 1.00 40.97 235 SER A C 1
ATOM 1823 O O . SER A 1 235 ? -23.153 -7.865 12.395 1.00 40.97 235 SER A O 1
ATOM 1825 N N . PRO A 1 236 ? -25.041 -8.946 11.858 1.00 40.44 236 PRO A N 1
ATOM 1826 C CA . PRO A 1 236 ? -25.745 -8.631 13.109 1.00 40.44 236 PRO A CA 1
ATOM 1827 C C . PRO A 1 236 ? -25.169 -9.333 14.359 1.00 40.44 236 PRO A C 1
ATOM 1829 O O . PRO A 1 236 ? -25.794 -9.320 15.417 1.00 40.44 236 PRO A O 1
ATOM 1832 N N . LYS A 1 237 ? -24.001 -9.987 14.254 1.00 38.72 237 LYS A N 1
ATOM 1833 C CA . LYS A 1 237 ? -23.340 -10.729 15.346 1.00 38.72 237 LYS A CA 1
ATOM 1834 C C . LYS A 1 237 ? -22.039 -10.088 15.848 1.00 38.72 237 LYS A C 1
ATOM 1836 O O . LYS A 1 237 ? -21.415 -10.633 16.757 1.00 38.72 237 LYS A O 1
ATOM 1841 N N . THR A 1 238 ? -21.608 -8.963 15.277 1.00 40.62 238 THR A N 1
ATOM 1842 C CA . THR A 1 238 ? -20.346 -8.310 15.654 1.00 40.62 238 THR A CA 1
ATOM 1843 C C . THR A 1 238 ? -20.503 -7.506 16.952 1.00 40.62 238 THR A C 1
ATOM 1845 O O . THR A 1 238 ? -20.805 -6.315 16.934 1.00 40.62 238 THR A O 1
ATOM 1848 N N . THR A 1 239 ? -20.281 -8.146 18.102 1.00 35.91 239 THR A N 1
ATOM 1849 C CA . THR A 1 239 ? -20.223 -7.448 19.396 1.00 35.91 239 THR A CA 1
ATOM 1850 C C . THR A 1 239 ? -18.888 -6.714 19.537 1.00 35.91 239 THR A C 1
ATOM 1852 O O . THR A 1 239 ? -17.856 -7.343 19.762 1.00 35.91 239 THR A O 1
ATOM 1855 N N . LEU A 1 240 ? -18.904 -5.384 19.442 1.00 38.72 240 LEU A N 1
ATOM 1856 C CA . LEU A 1 240 ? -17.748 -4.539 19.750 1.00 38.72 240 LEU A CA 1
ATOM 1857 C C . LEU A 1 240 ? -17.748 -4.195 21.246 1.00 38.72 240 LEU A C 1
ATOM 1859 O O . LEU A 1 240 ? -18.667 -3.535 21.731 1.00 38.72 240 LEU A O 1
ATOM 1863 N N . VAL A 1 241 ? -16.724 -4.639 21.980 1.00 34.56 241 VAL A N 1
ATOM 1864 C CA . VAL A 1 241 ? -16.526 -4.300 23.400 1.00 34.56 241 VAL A CA 1
ATOM 1865 C C . VAL A 1 241 ? -15.200 -3.563 23.542 1.00 34.56 241 VAL A C 1
ATOM 1867 O O . VAL A 1 241 ? -14.135 -4.169 23.458 1.00 34.56 241 VAL A O 1
ATOM 1870 N N . PHE A 1 242 ? -15.272 -2.253 23.773 1.00 37.50 242 PHE A N 1
ATOM 1871 C CA . PHE A 1 242 ? -14.107 -1.398 23.992 1.00 37.50 242 PHE A CA 1
ATOM 1872 C C . PHE A 1 242 ? -14.186 -0.739 25.372 1.00 37.50 242 PHE A C 1
ATOM 1874 O O . PHE A 1 242 ? -15.193 -0.114 25.700 1.00 37.50 242 PHE A O 1
ATOM 1881 N N . ASN A 1 243 ? -13.109 -0.825 26.155 1.00 30.98 243 ASN A N 1
ATOM 1882 C CA . ASN A 1 243 ? -12.939 -0.092 27.413 1.00 30.98 243 ASN A CA 1
ATOM 1883 C C . ASN A 1 243 ? -11.798 0.933 27.278 1.00 30.98 243 ASN A C 1
ATOM 1885 O O . ASN A 1 243 ? -10.749 0.845 27.914 1.00 30.98 243 ASN A O 1
ATOM 1889 N N . TRP A 1 244 ? -11.969 1.876 26.352 1.00 40.84 244 TRP A N 1
ATOM 1890 C CA . TRP A 1 244 ? -10.871 2.702 25.858 1.00 40.84 244 TRP A CA 1
ATOM 1891 C C . TRP A 1 244 ? -10.711 4.013 26.648 1.00 40.84 244 TRP A C 1
ATOM 1893 O O . TRP A 1 244 ? -11.666 4.762 26.832 1.00 40.84 244 TRP A O 1
ATOM 1903 N N . THR A 1 245 ? -9.488 4.324 27.093 1.00 31.20 245 THR A N 1
ATOM 1904 C CA . THR A 1 245 ? -9.190 5.481 27.975 1.00 31.20 245 THR A CA 1
ATOM 1905 C C . THR A 1 245 ? -8.597 6.709 27.267 1.00 31.20 245 THR A C 1
ATOM 1907 O O . THR A 1 245 ? -8.426 7.757 27.888 1.00 31.20 245 THR A O 1
ATOM 1910 N N . ARG A 1 246 ? -8.272 6.605 25.973 1.00 43.03 246 ARG A N 1
ATOM 1911 C CA . ARG A 1 246 ? -7.736 7.687 25.117 1.00 43.03 246 ARG A CA 1
ATOM 1912 C C . ARG A 1 246 ? -8.796 8.191 24.111 1.00 43.03 246 ARG A C 1
ATOM 1914 O O . ARG A 1 246 ? -9.678 7.424 23.748 1.00 43.03 246 ARG A O 1
ATOM 1921 N N . PRO A 1 247 ? -8.723 9.432 23.605 1.00 39.94 247 PRO A N 1
ATOM 1922 C CA . PRO A 1 247 ? -9.649 9.894 22.570 1.00 39.94 247 PRO A CA 1
ATOM 1923 C C . PRO A 1 247 ? -9.349 9.229 21.214 1.00 39.94 247 PRO A C 1
ATOM 1925 O O . PRO A 1 247 ? -8.327 9.526 20.598 1.00 39.94 247 PRO A O 1
ATOM 1928 N N . VAL A 1 248 ? -10.250 8.352 20.762 1.00 40.84 248 VAL A N 1
ATOM 1929 C CA . VAL A 1 248 ? -10.288 7.760 19.412 1.00 40.84 248 VAL A CA 1
ATOM 1930 C C . VAL A 1 248 ? -11.680 8.012 18.835 1.00 40.84 248 VAL A C 1
ATOM 1932 O O . VAL A 1 248 ? -12.679 7.764 19.510 1.00 40.84 248 VAL A O 1
ATOM 1935 N N . GLU A 1 249 ? -11.749 8.519 17.608 1.00 40.41 249 GLU A N 1
ATOM 1936 C CA . GLU A 1 249 ? -12.993 8.719 16.865 1.00 40.41 249 GLU A CA 1
ATOM 1937 C C . GLU A 1 249 ? -13.388 7.371 16.229 1.00 40.41 249 GLU A C 1
ATOM 1939 O O . GLU A 1 249 ? -12.719 6.876 15.321 1.00 40.41 249 GLU A O 1
ATOM 1944 N N . VAL A 1 250 ? -14.437 6.735 16.768 1.00 44.41 250 VAL A N 1
ATOM 1945 C CA . VAL A 1 250 ? -14.968 5.448 16.283 1.00 44.41 250 VAL A CA 1
ATOM 1946 C C . VAL A 1 250 ? -16.256 5.692 15.505 1.00 44.41 250 VAL A C 1
ATOM 1948 O O . VAL A 1 250 ? -17.185 6.315 16.019 1.00 44.41 250 VAL A O 1
ATOM 1951 N N . HIS A 1 251 ? -16.320 5.167 14.285 1.00 47.38 251 HIS A N 1
ATOM 1952 C CA . HIS A 1 251 ? -17.446 5.331 13.372 1.00 47.38 251 HIS A CA 1
ATOM 1953 C C . HIS A 1 251 ? -18.074 3.977 13.030 1.00 47.38 251 HIS A C 1
ATOM 1955 O O . HIS A 1 251 ? -17.376 3.037 12.643 1.00 47.38 251 HIS A O 1
ATOM 1961 N N . SER A 1 252 ? -19.399 3.894 13.148 1.00 42.44 252 SER A N 1
ATOM 1962 C CA . SER A 1 252 ? -20.199 2.742 12.736 1.00 42.44 252 SER A CA 1
ATOM 1963 C C . SER A 1 252 ? -21.544 3.197 12.166 1.00 42.44 252 SER A C 1
ATOM 1965 O O . SER A 1 252 ? -22.310 3.908 12.817 1.00 42.44 252 SER A O 1
ATOM 1967 N N . ASP A 1 253 ? -21.839 2.772 10.942 1.00 36.84 253 ASP A N 1
ATOM 1968 C CA . ASP A 1 253 ? -23.124 3.014 10.292 1.00 36.84 253 ASP A CA 1
ATOM 1969 C C . ASP A 1 253 ? -24.168 2.013 10.787 1.00 36.84 253 ASP A C 1
ATOM 1971 O O . ASP A 1 253 ? -23.941 0.801 10.796 1.00 36.84 253 ASP A O 1
ATOM 1975 N N . ALA A 1 254 ? -25.329 2.526 11.190 1.00 30.22 254 ALA A N 1
ATOM 1976 C CA . ALA A 1 254 ? -26.462 1.731 11.639 1.00 30.22 254 ALA A CA 1
ATOM 1977 C C . ALA A 1 254 ? -27.623 1.832 10.637 1.00 30.22 254 ALA A C 1
ATOM 1979 O O . ALA A 1 254 ? -28.561 2.600 10.842 1.00 30.22 254 ALA A O 1
ATOM 1980 N N . GLU A 1 255 ? -27.590 1.023 9.575 1.00 29.36 255 GLU A N 1
ATOM 1981 C CA . GLU A 1 255 ? -28.775 0.730 8.755 1.00 29.36 255 GLU A CA 1
ATOM 1982 C C . GLU A 1 255 ? -29.212 -0.731 8.947 1.00 29.36 255 GLU A C 1
ATOM 1984 O O . GLU A 1 255 ? -28.759 -1.637 8.252 1.00 29.36 255 GLU A O 1
ATOM 1989 N N . SER A 1 256 ? -30.165 -0.963 9.854 1.00 27.67 256 SER A N 1
ATOM 1990 C CA . SER A 1 256 ? -31.008 -2.163 9.816 1.00 27.67 256 SER A CA 1
ATOM 1991 C C . SER A 1 256 ? -32.385 -1.797 9.262 1.00 27.67 256 SER A C 1
ATOM 1993 O O . SER A 1 256 ? -33.282 -1.391 10.005 1.00 27.67 256 SER A O 1
ATOM 1995 N N . ARG A 1 257 ? -32.569 -1.949 7.948 1.00 31.78 257 ARG A N 1
ATOM 1996 C CA . ARG A 1 257 ? -33.894 -1.903 7.310 1.00 31.78 257 ARG A CA 1
ATOM 1997 C C . ARG A 1 257 ? -34.608 -3.249 7.451 1.00 31.78 257 ARG A C 1
ATOM 1999 O O . ARG A 1 257 ? -34.763 -3.970 6.472 1.00 31.78 257 ARG A O 1
ATOM 2006 N N . ASP A 1 258 ? -35.060 -3.568 8.658 1.00 26.94 258 ASP A N 1
ATOM 2007 C CA . ASP A 1 258 ? -36.087 -4.593 8.864 1.00 26.94 258 ASP A CA 1
ATOM 2008 C C . ASP A 1 258 ? -37.004 -4.174 10.020 1.00 26.94 258 ASP A C 1
ATOM 2010 O O . ASP A 1 258 ? -36.554 -3.888 11.129 1.00 26.94 258 ASP A O 1
ATOM 2014 N N . SER A 1 259 ? -38.301 -4.080 9.739 1.00 30.00 259 SER A N 1
ATOM 2015 C CA . SER A 1 259 ? -39.325 -3.566 10.650 1.00 30.00 259 SER A CA 1
ATOM 2016 C C . SER A 1 259 ? -40.004 -4.666 11.477 1.00 30.00 259 SER A C 1
ATOM 2018 O O . SER A 1 259 ? -41.122 -4.464 11.955 1.00 30.00 259 SER A O 1
ATOM 2020 N N . SER A 1 260 ? -39.365 -5.834 11.642 1.00 29.52 260 SER A N 1
ATOM 2021 C CA . SER A 1 260 ? -40.056 -7.034 12.131 1.00 29.52 260 SER A CA 1
ATOM 2022 C C . SER A 1 260 ? -39.312 -7.957 13.121 1.00 29.52 260 SER A C 1
ATOM 2024 O O . SER A 1 260 ? -39.469 -9.165 13.025 1.00 29.52 260 SER A O 1
ATOM 2026 N N . LEU A 1 261 ? -38.593 -7.438 14.135 1.00 25.89 261 LEU A N 1
ATOM 2027 C CA . LEU A 1 261 ? -38.303 -8.134 15.424 1.00 25.89 261 LEU A CA 1
ATOM 2028 C C . LEU A 1 261 ? -37.781 -7.136 16.501 1.00 25.89 261 LEU A C 1
ATOM 2030 O O . LEU A 1 261 ? -37.365 -6.031 16.152 1.00 25.89 261 LEU A O 1
ATOM 2034 N N . PRO A 1 262 ? -37.860 -7.442 17.817 1.00 28.94 262 PRO A N 1
ATOM 2035 C CA . PRO A 1 262 ? -37.827 -6.420 18.865 1.00 28.94 262 PRO A CA 1
ATOM 2036 C C . PRO A 1 262 ? -36.425 -5.935 19.268 1.00 28.94 262 PRO A C 1
ATOM 2038 O O . PRO A 1 262 ? -35.515 -6.713 19.541 1.00 28.94 262 PRO A O 1
ATOM 2041 N N . THR A 1 263 ? -36.339 -4.611 19.408 1.00 29.59 263 THR A N 1
ATOM 2042 C CA . THR A 1 263 ? -35.321 -3.790 20.088 1.00 29.59 263 THR A CA 1
ATOM 2043 C C . THR A 1 263 ? -34.291 -4.523 20.964 1.00 29.59 263 THR A C 1
ATOM 2045 O O . THR A 1 263 ? -34.590 -4.903 22.100 1.00 29.59 263 THR A O 1
ATOM 2048 N N . LEU A 1 264 ? -33.029 -4.544 20.521 1.00 27.03 264 LEU A N 1
ATOM 2049 C CA . LEU A 1 264 ? -31.872 -4.774 21.391 1.00 27.03 264 LEU A CA 1
ATOM 2050 C C . LEU A 1 264 ? -31.047 -3.484 21.518 1.00 27.03 264 LEU A C 1
ATOM 2052 O O . LEU A 1 264 ? -30.044 -3.289 20.837 1.00 27.03 264 LEU A O 1
ATOM 2056 N N . VAL A 1 265 ? -31.489 -2.583 22.400 1.00 28.19 265 VAL A N 1
ATOM 2057 C CA . VAL A 1 265 ? -30.711 -1.390 22.769 1.00 28.19 265 VAL A CA 1
ATOM 2058 C C . VAL A 1 265 ? -29.420 -1.830 23.463 1.00 28.19 265 VAL A C 1
ATOM 2060 O O . VAL A 1 265 ? -29.458 -2.609 24.420 1.00 28.19 265 VAL A O 1
ATOM 2063 N N . SER A 1 266 ? -28.284 -1.302 23.009 1.00 28.28 266 SER A N 1
ATOM 2064 C CA . SER A 1 266 ? -26.967 -1.526 23.605 1.00 28.28 266 SER A CA 1
ATOM 2065 C C . SER A 1 266 ? -26.936 -1.060 25.067 1.00 28.28 266 SER A C 1
ATOM 2067 O O . SER A 1 266 ? -26.859 0.128 25.380 1.00 28.28 266 SER A O 1
ATOM 2069 N N . ARG A 1 267 ? -26.987 -2.012 26.006 1.00 23.12 267 ARG A N 1
ATOM 2070 C CA . ARG A 1 267 ? -26.853 -1.728 27.442 1.00 23.12 267 ARG A CA 1
ATOM 2071 C C . ARG A 1 267 ? -25.399 -1.414 27.797 1.00 23.12 267 ARG A C 1
ATOM 2073 O O . ARG A 1 267 ? -24.646 -2.304 28.182 1.00 23.12 267 ARG A O 1
ATOM 2080 N N . ILE A 1 268 ? -25.025 -0.138 27.729 1.00 26.41 268 ILE A N 1
ATOM 2081 C CA . ILE A 1 268 ? -23.779 0.358 28.324 1.00 26.41 268 ILE A CA 1
ATOM 2082 C C . ILE A 1 268 ? -23.954 0.394 29.849 1.00 26.41 268 ILE A C 1
ATOM 2084 O O . ILE A 1 268 ? -24.670 1.237 30.390 1.00 26.41 268 ILE A O 1
ATOM 2088 N N . ALA A 1 269 ? -23.314 -0.538 30.554 1.00 20.92 269 ALA A N 1
ATOM 2089 C CA . ALA A 1 269 ? -23.372 -0.624 32.010 1.00 20.92 269 ALA A CA 1
ATOM 2090 C C . ALA A 1 269 ? -22.313 0.279 32.669 1.00 20.92 269 ALA A C 1
ATOM 2092 O O . ALA A 1 269 ? -21.212 -0.166 32.989 1.00 20.92 269 ALA A O 1
ATOM 2093 N N . PHE A 1 270 ? -22.654 1.544 32.928 1.00 25.25 270 PHE A N 1
ATOM 2094 C CA . PHE A 1 270 ? -21.861 2.386 33.829 1.00 25.25 270 PHE A CA 1
ATOM 2095 C C . PHE A 1 270 ? -22.098 1.978 35.292 1.00 25.25 270 PHE A C 1
ATOM 2097 O O . PHE A 1 270 ? -23.204 2.106 35.817 1.00 25.25 270 PHE A O 1
ATOM 2104 N N . HIS A 1 271 ? -21.044 1.537 35.980 1.00 23.00 271 HIS A N 1
ATOM 2105 C CA . HIS A 1 271 ? -21.016 1.409 37.441 1.00 23.00 271 HIS A CA 1
ATOM 2106 C C . HIS A 1 271 ? -20.147 2.521 38.039 1.00 23.00 271 HIS A C 1
ATOM 2108 O O . HIS A 1 271 ? -18.961 2.344 38.313 1.00 23.00 271 HIS A O 1
ATOM 2114 N N . VAL A 1 272 ? -20.753 3.692 38.244 1.00 26.41 272 VAL A N 1
ATOM 2115 C CA . VAL A 1 272 ? -20.141 4.794 38.996 1.00 26.41 272 VAL A CA 1
ATOM 2116 C C . VAL A 1 272 ? -20.491 4.621 40.472 1.00 26.41 272 VAL A C 1
ATOM 2118 O O . VAL A 1 272 ? -21.662 4.674 40.845 1.00 26.41 272 VAL A O 1
ATOM 2121 N N . LYS A 1 273 ? -19.484 4.424 41.331 1.00 26.34 273 LYS A N 1
ATOM 2122 C CA . LYS A 1 273 ? -19.680 4.446 42.789 1.00 26.34 273 LYS A CA 1
ATOM 2123 C C . LYS A 1 273 ? -20.012 5.872 43.235 1.00 26.34 273 LYS A C 1
ATOM 2125 O O . LYS A 1 273 ? -19.166 6.758 43.155 1.00 26.34 273 LYS A O 1
ATOM 2130 N N . THR A 1 274 ? -21.224 6.080 43.732 1.00 25.94 274 THR A N 1
ATOM 2131 C CA . THR A 1 274 ? -21.660 7.345 44.332 1.00 25.94 274 THR A CA 1
ATOM 2132 C C . THR A 1 274 ? -21.003 7.568 45.694 1.00 25.94 274 THR A C 1
ATOM 2134 O O . THR A 1 274 ? -21.143 6.732 46.585 1.00 25.94 274 THR A O 1
ATOM 2137 N N . VAL A 1 275 ? -20.364 8.724 45.884 1.00 28.23 275 VAL A N 1
ATOM 2138 C CA . VAL A 1 275 ? -20.077 9.284 47.215 1.00 28.23 275 VAL A CA 1
ATOM 2139 C C . VAL A 1 275 ? -21.095 10.390 47.480 1.00 28.23 275 VAL A C 1
ATOM 2141 O O . VAL A 1 275 ? -21.325 11.249 46.632 1.00 28.23 275 VAL A O 1
ATOM 2144 N N . GLN A 1 276 ? -21.734 10.329 48.642 1.00 27.89 276 GLN A N 1
ATOM 2145 C CA . GLN A 1 276 ? -22.875 11.155 49.024 1.00 27.89 276 GLN A CA 1
ATOM 2146 C C . GLN A 1 276 ? -22.442 12.230 50.028 1.00 27.89 276 GLN A C 1
ATOM 2148 O O . GLN A 1 276 ? -21.770 11.913 51.005 1.00 27.89 276 GLN A O 1
ATOM 2153 N N . CYS A 1 277 ? -22.878 13.476 49.829 1.00 25.64 277 CYS A N 1
ATOM 2154 C CA . CYS A 1 277 ? -22.820 14.528 50.847 1.00 25.64 277 CYS A CA 1
ATOM 2155 C C . CYS A 1 277 ? -24.081 15.401 50.776 1.00 25.64 277 CYS A C 1
ATOM 2157 O O . CYS A 1 277 ? -24.583 15.685 49.689 1.00 25.64 277 CYS A O 1
ATOM 2159 N N . LEU A 1 278 ? -24.614 15.784 51.939 1.00 28.09 278 LEU A N 1
ATOM 2160 C CA . LEU A 1 278 ? -25.927 16.416 52.103 1.00 28.09 278 LEU A CA 1
ATOM 2161 C C . LEU A 1 278 ? -25.817 17.890 52.544 1.00 28.09 278 LEU A C 1
ATOM 2163 O O . LEU A 1 278 ? -25.087 18.209 53.472 1.00 28.09 278 LEU A O 1
ATOM 2167 N N . LEU A 1 279 ? -26.616 18.740 51.890 1.00 30.56 279 LEU A N 1
ATOM 2168 C CA . LEU A 1 279 ? -27.345 19.921 52.397 1.00 30.56 279 LEU A CA 1
ATOM 2169 C C . LEU A 1 279 ? -26.735 20.812 53.515 1.00 30.56 279 LEU A C 1
ATOM 2171 O O . LEU A 1 279 ? -26.884 20.519 54.697 1.00 30.56 279 LEU A O 1
ATOM 2175 N N . SER A 1 280 ? -26.234 22.001 53.129 1.00 29.00 280 SER A N 1
ATOM 2176 C CA . SER A 1 280 ? -26.439 23.336 53.772 1.00 29.00 280 SER A CA 1
ATOM 2177 C C . SER A 1 280 ? -25.737 24.455 52.950 1.00 29.00 280 SER A C 1
ATOM 2179 O O . SER A 1 280 ? -24.889 24.139 52.122 1.00 29.00 280 SER A O 1
ATOM 2181 N N . GLY A 1 281 ? -26.037 25.764 53.063 1.00 27.53 281 GLY A N 1
ATOM 2182 C CA . GLY A 1 281 ? -27.211 26.416 53.669 1.00 27.53 281 GLY A CA 1
ATOM 2183 C C . GLY A 1 281 ? -27.110 27.953 53.880 1.00 27.53 281 GLY A C 1
ATOM 2184 O O . GLY A 1 281 ? -26.478 28.375 54.834 1.00 27.53 281 GLY A O 1
ATOM 2185 N N . VAL A 1 282 ? -27.868 28.742 53.088 1.00 31.86 282 VAL A N 1
ATOM 2186 C CA . VAL A 1 282 ? -28.474 30.071 53.427 1.00 31.86 282 VAL A CA 1
ATOM 2187 C C . VAL A 1 282 ? -27.598 31.375 53.525 1.00 31.86 282 VAL A C 1
ATOM 2189 O O . VAL A 1 282 ? -26.602 31.432 54.225 1.00 31.86 282 VAL A O 1
ATOM 2192 N N . PHE A 1 283 ? -28.095 32.447 52.859 1.00 27.00 283 PHE A N 1
ATOM 2193 C CA . PHE A 1 283 ? -27.904 33.935 52.958 1.00 27.00 283 PHE A CA 1
ATOM 2194 C C . PHE A 1 283 ? -26.557 34.719 52.751 1.00 27.00 283 PHE A C 1
ATOM 2196 O O . PHE A 1 283 ? -25.703 34.785 53.620 1.00 27.00 283 PHE A O 1
ATOM 2203 N N . TYR A 1 284 ? -26.541 35.499 51.643 1.00 26.33 284 TYR A N 1
ATOM 2204 C CA . TYR A 1 284 ? -26.323 36.973 51.463 1.00 26.33 284 TYR A CA 1
ATOM 2205 C C . TYR A 1 284 ? -24.982 37.755 51.695 1.00 26.33 284 TYR A C 1
ATOM 2207 O O . TYR A 1 284 ? -24.537 37.959 52.814 1.00 26.33 284 TYR A O 1
ATOM 2215 N N . LEU A 1 285 ? -24.543 38.385 50.579 1.00 25.77 285 LEU A N 1
ATOM 2216 C CA . LEU A 1 285 ? -23.968 39.739 50.312 1.00 25.77 285 LEU A CA 1
ATOM 2217 C C . LEU A 1 285 ? -22.574 40.274 50.777 1.00 25.77 285 LEU A C 1
ATOM 2219 O O . LEU A 1 285 ? -22.124 40.122 51.902 1.00 25.77 285 LEU A O 1
ATOM 2223 N N . GLU A 1 286 ? -22.002 41.038 49.823 1.00 25.16 286 GLU A N 1
ATOM 2224 C CA . GLU A 1 286 ? -21.010 42.148 49.859 1.00 25.16 286 GLU A CA 1
ATOM 2225 C C . GLU A 1 286 ? -19.498 41.935 50.147 1.00 25.16 286 GLU A C 1
ATOM 2227 O O . GLU A 1 286 ? -18.950 42.211 51.207 1.00 25.16 286 GLU A O 1
ATOM 2232 N N . THR A 1 287 ? -18.801 41.571 49.062 1.00 29.91 287 THR A N 1
ATOM 2233 C CA . THR A 1 287 ? -17.512 42.106 48.553 1.00 29.91 287 THR A CA 1
ATOM 2234 C C . THR A 1 287 ? -16.548 42.905 49.457 1.00 29.91 287 THR A C 1
ATOM 2236 O O . THR A 1 287 ? -16.755 44.094 49.683 1.00 29.91 287 THR A O 1
ATOM 2239 N N . ILE A 1 288 ? -15.326 42.371 49.624 1.00 28.22 288 ILE A N 1
ATOM 2240 C CA . ILE A 1 288 ? -14.067 43.109 49.359 1.00 28.22 288 ILE A CA 1
ATOM 2241 C C . ILE A 1 288 ? -13.135 42.208 48.524 1.00 28.22 288 ILE A C 1
ATOM 2243 O O . ILE A 1 288 ? -13.029 41.008 48.765 1.00 28.22 288 ILE A O 1
ATOM 2247 N N . LYS A 1 289 ? -12.473 42.772 47.503 1.00 32.03 289 LYS A N 1
ATOM 2248 C CA . LYS A 1 289 ? -11.507 42.062 46.641 1.00 32.03 289 LYS A CA 1
ATOM 2249 C C . LYS A 1 289 ? -10.160 41.873 47.344 1.00 32.03 289 LYS A C 1
ATOM 2251 O O . LYS A 1 289 ? -9.598 42.869 47.784 1.00 32.03 289 LYS A O 1
ATOM 2256 N N . LEU A 1 290 ? -9.566 40.678 47.228 1.00 22.94 290 LEU A N 1
ATOM 2257 C CA . LEU A 1 290 ? -8.195 40.505 46.711 1.00 22.94 290 LEU A CA 1
ATOM 2258 C C . LEU A 1 290 ? -7.855 39.027 46.414 1.00 22.94 290 LEU A C 1
ATOM 2260 O O . LEU A 1 290 ? -7.993 38.160 47.266 1.00 22.94 290 LEU A O 1
ATOM 2264 N N . THR A 1 291 ? -7.322 38.798 45.206 1.00 23.34 291 THR A N 1
ATOM 2265 C CA . THR A 1 291 ? -6.590 37.602 44.717 1.00 23.34 291 THR A CA 1
ATOM 2266 C C . THR A 1 291 ? -7.271 36.219 44.644 1.00 23.34 291 THR A C 1
ATOM 2268 O O . THR A 1 291 ? -7.697 35.642 45.630 1.00 23.34 291 THR A O 1
ATOM 2271 N N . SER A 1 292 ? -7.175 35.634 43.440 1.00 25.12 292 SER A N 1
ATOM 2272 C CA . SER A 1 292 ? -7.312 34.206 43.095 1.00 25.12 292 SER A CA 1
ATOM 2273 C C . SER A 1 292 ? -8.660 33.507 43.338 1.00 25.12 292 SER A C 1
ATOM 2275 O O . SER A 1 292 ? -8.881 32.902 44.381 1.00 25.12 292 SER A O 1
ATOM 2277 N N . CYS A 1 293 ? -9.478 33.415 42.280 1.00 24.08 293 CYS A N 1
ATOM 2278 C CA . CYS A 1 293 ? -9.939 32.107 41.796 1.00 24.08 293 CYS A CA 1
ATOM 2279 C C . CYS A 1 293 ? -10.389 32.154 40.325 1.00 24.08 293 CYS A C 1
ATOM 2281 O O . CYS A 1 293 ? -11.301 32.871 39.931 1.00 24.08 293 CYS A O 1
ATOM 2283 N N . TYR A 1 294 ? -9.683 31.347 39.544 1.00 30.20 294 TYR A N 1
ATOM 2284 C CA . TYR A 1 294 ? -9.973 30.749 38.243 1.00 30.20 294 TYR A CA 1
ATOM 2285 C C . TYR A 1 294 ? -11.463 30.655 37.820 1.00 30.20 294 TYR A C 1
ATOM 2287 O O . TYR A 1 294 ? -12.066 29.585 37.875 1.00 30.20 294 TYR A O 1
ATOM 2295 N N . ASN A 1 295 ? -12.040 31.740 37.291 1.00 25.77 295 ASN A N 1
ATOM 2296 C CA . ASN A 1 295 ? -13.310 31.683 36.554 1.00 25.77 295 ASN A CA 1
ATOM 2297 C C . ASN A 1 295 ? -13.082 31.205 35.111 1.00 25.77 295 ASN A C 1
ATOM 2299 O O . ASN A 1 295 ? -13.293 31.945 34.148 1.00 25.77 295 ASN A O 1
ATOM 2303 N N . ASN A 1 296 ? -12.688 29.939 34.960 1.00 31.94 296 ASN A N 1
ATOM 2304 C CA . ASN A 1 296 ? -12.915 29.235 33.705 1.00 31.94 296 ASN A CA 1
ATOM 2305 C C . ASN A 1 296 ? -14.415 28.952 33.588 1.00 31.94 296 ASN A C 1
ATOM 2307 O O . ASN A 1 296 ? -14.905 27.920 34.046 1.00 31.94 296 ASN A O 1
ATOM 2311 N N . VAL A 1 297 ? -15.138 29.861 32.932 1.00 35.06 297 VAL A N 1
ATOM 2312 C CA . VAL A 1 297 ? -16.385 29.492 32.262 1.00 35.06 297 VAL A CA 1
ATOM 2313 C C . VAL A 1 297 ? -16.000 28.462 31.205 1.00 35.06 297 VAL A C 1
ATOM 2315 O O . VAL A 1 297 ? -15.437 28.806 30.166 1.00 35.06 297 VAL A O 1
ATOM 2318 N N . ILE A 1 298 ? -16.234 27.183 31.502 1.00 43.84 298 ILE A N 1
ATOM 2319 C CA . ILE A 1 298 ? -16.060 26.110 30.527 1.00 43.84 298 ILE A CA 1
ATOM 2320 C C . ILE A 1 298 ? -17.200 26.262 29.519 1.00 43.84 298 ILE A C 1
ATOM 2322 O O . ILE A 1 298 ? -18.313 25.788 29.747 1.00 43.84 298 ILE A O 1
ATOM 2326 N N . ASN A 1 299 ? -16.931 26.965 28.418 1.00 45.72 299 ASN A N 1
ATOM 2327 C CA . ASN A 1 299 ? -17.826 26.994 27.268 1.00 45.72 299 ASN A CA 1
ATOM 2328 C C . ASN A 1 299 ? -17.908 25.574 26.690 1.00 45.72 299 ASN A C 1
ATOM 2330 O O . ASN A 1 299 ? -17.037 25.141 25.938 1.00 45.72 299 ASN A O 1
ATOM 2334 N N . ASN A 1 300 ? -18.972 24.852 27.045 1.00 55.03 300 ASN A N 1
ATOM 2335 C CA . ASN A 1 300 ? -19.333 23.549 26.477 1.00 55.03 300 ASN A CA 1
ATOM 2336 C C . ASN A 1 300 ? -19.962 23.726 25.078 1.00 55.03 300 ASN A C 1
ATOM 2338 O O . ASN A 1 300 ? -21.095 23.319 24.830 1.00 55.03 300 ASN A O 1
ATOM 2342 N N . GLY A 1 301 ? -19.238 24.407 24.192 1.00 59.88 301 GLY A N 1
ATOM 2343 C CA . GLY A 1 301 ? -19.682 24.841 22.872 1.00 59.88 301 GLY A CA 1
ATOM 2344 C C . GLY A 1 301 ? -18.645 25.765 22.238 1.00 59.88 301 GLY A C 1
ATOM 2345 O O . GLY A 1 301 ? -17.824 26.360 22.940 1.00 59.88 301 GLY A O 1
ATOM 2346 N N . CYS A 1 302 ? -18.652 25.877 20.910 1.00 68.38 302 CYS A N 1
ATOM 2347 C CA . CYS A 1 302 ? -17.820 26.871 20.232 1.00 68.38 302 CYS A CA 1
ATOM 2348 C C . CYS A 1 302 ? -18.319 28.286 20.541 1.00 68.38 302 CYS A C 1
ATOM 2350 O O . CYS A 1 302 ? -19.453 28.464 20.995 1.00 68.38 302 CYS A O 1
ATOM 2352 N N . PHE A 1 303 ? -17.499 29.309 20.287 1.00 76.56 303 PHE A N 1
ATOM 2353 C CA . PHE A 1 303 ? -17.933 30.684 20.528 1.00 76.56 303 PHE A CA 1
ATOM 2354 C C . PHE A 1 303 ? -19.221 31.002 19.770 1.00 76.56 303 PHE A C 1
ATOM 2356 O O . PHE A 1 303 ? -19.356 30.698 18.587 1.00 76.56 303 PHE A O 1
ATOM 2363 N N . GLU A 1 304 ? -20.154 31.675 20.441 1.00 78.12 304 GLU A N 1
ATOM 2364 C CA . GLU A 1 304 ? -21.488 31.974 19.911 1.00 78.12 304 GLU A CA 1
ATOM 2365 C C . GLU A 1 304 ? -21.444 32.732 18.566 1.00 78.12 304 GLU A C 1
ATOM 2367 O O . GLU A 1 304 ? -22.318 32.562 17.719 1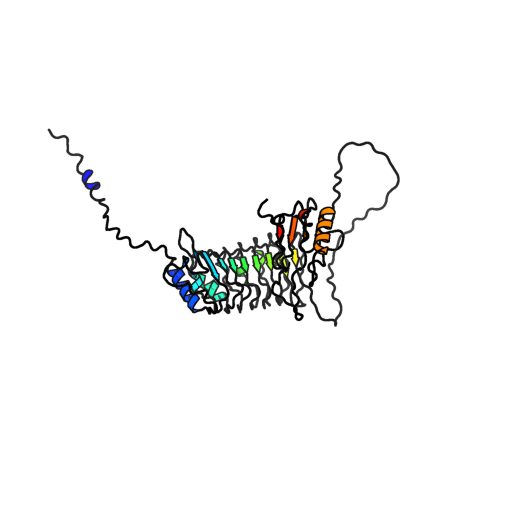.00 78.12 304 GLU A O 1
ATOM 2372 N N . THR A 1 305 ? -20.394 33.523 18.320 1.00 76.06 305 THR A N 1
ATOM 2373 C CA . THR A 1 305 ? -20.128 34.183 17.030 1.00 76.06 305 THR A CA 1
ATOM 2374 C C . THR A 1 305 ? -19.736 33.210 15.915 1.00 76.06 305 THR A C 1
ATOM 2376 O O . THR A 1 305 ? -20.153 33.390 14.774 1.00 76.06 305 THR A O 1
ATOM 2379 N N . GLU A 1 306 ? -18.956 32.177 16.231 1.00 81.56 306 GLU A N 1
ATOM 2380 C CA . GLU A 1 306 ? -18.515 31.144 15.287 1.00 81.56 306 GLU A CA 1
ATOM 2381 C C . GLU A 1 306 ? -19.632 30.128 15.022 1.00 81.56 306 GLU A C 1
ATOM 2383 O O . GLU A 1 306 ? -19.918 29.805 13.873 1.00 81.56 306 GLU A O 1
ATOM 2388 N N . LYS A 1 307 ? -20.353 29.720 16.073 1.00 84.12 307 LYS A N 1
ATOM 2389 C CA . LYS A 1 307 ? -21.585 28.925 15.992 1.00 84.12 307 LYS A CA 1
ATOM 2390 C C . LYS A 1 307 ? -22.625 29.594 15.085 1.00 84.12 307 LYS A C 1
ATOM 2392 O O . LYS A 1 307 ? -23.156 28.951 14.184 1.00 84.12 307 LYS A O 1
ATOM 2397 N N . LYS A 1 308 ? -22.872 30.901 15.256 1.00 84.06 308 LYS A N 1
ATOM 2398 C CA . LYS A 1 308 ? -23.752 31.686 14.368 1.00 84.06 308 LYS A CA 1
ATOM 2399 C C . LYS A 1 308 ? -23.227 31.778 12.934 1.00 84.06 308 LYS A C 1
ATOM 2401 O O . LYS A 1 308 ? -24.024 31.724 12.003 1.00 84.06 308 LYS A O 1
ATOM 2406 N N . ALA A 1 309 ? -21.913 31.894 12.739 1.00 79.62 309 ALA A N 1
ATOM 2407 C CA . ALA A 1 309 ? -21.313 31.899 11.406 1.00 79.62 309 ALA A CA 1
ATOM 2408 C C . ALA A 1 309 ? -21.504 30.559 10.671 1.00 79.62 309 ALA A C 1
ATOM 2410 O O . ALA A 1 309 ? -21.824 30.568 9.482 1.00 79.62 309 ALA A O 1
ATOM 2411 N N . LEU A 1 310 ? -21.368 29.438 11.390 1.00 81.81 310 LEU A N 1
ATOM 2412 C CA . LEU A 1 310 ? -21.629 28.084 10.897 1.00 81.81 310 LEU A CA 1
ATOM 2413 C C . LEU A 1 310 ? -23.122 27.858 10.602 1.00 81.81 310 LEU A C 1
ATOM 2415 O O . LEU A 1 310 ? -23.460 27.426 9.505 1.00 81.81 310 LEU A O 1
ATOM 2419 N N . LEU A 1 311 ? -24.040 28.204 11.512 1.00 86.00 311 LEU A N 1
ATOM 2420 C CA . LEU A 1 311 ? -25.482 28.057 11.249 1.00 86.00 311 LEU A CA 1
ATOM 2421 C C . LEU A 1 311 ? -25.933 28.890 10.046 1.00 86.00 311 LEU A C 1
ATOM 2423 O O . LEU A 1 311 ? -26.629 28.373 9.179 1.00 86.00 311 LEU A O 1
ATOM 2427 N N . LYS A 1 312 ? -25.449 30.130 9.925 1.00 80.81 312 LYS A N 1
ATOM 2428 C CA . LYS A 1 312 ? -25.736 30.975 8.761 1.00 80.81 312 LYS A CA 1
ATOM 2429 C C . LYS A 1 312 ? -25.069 30.480 7.469 1.00 80.81 312 LYS A C 1
ATOM 2431 O O . LYS A 1 312 ? -25.569 30.750 6.386 1.00 80.81 312 LYS A O 1
ATOM 2436 N N . PHE A 1 313 ? -23.954 29.752 7.563 1.00 78.62 313 PHE A N 1
ATOM 2437 C CA . PHE A 1 313 ? -23.386 29.037 6.417 1.00 78.62 313 PHE A CA 1
ATOM 2438 C C . PHE A 1 313 ? -24.300 27.872 5.996 1.00 78.62 313 PHE A C 1
ATOM 2440 O O . PHE A 1 313 ? -24.632 27.770 4.822 1.00 78.62 313 PHE A O 1
ATOM 2447 N N . LYS A 1 314 ? -24.797 27.071 6.950 1.00 84.12 314 LYS A N 1
ATOM 2448 C CA . LYS A 1 314 ? -25.784 26.001 6.709 1.00 84.12 314 LYS A CA 1
ATOM 2449 C C . LYS A 1 314 ? -27.094 26.520 6.095 1.00 84.12 314 LYS A C 1
ATOM 2451 O O . LYS A 1 314 ? -27.643 25.853 5.232 1.00 84.12 314 LYS A O 1
ATOM 2456 N N . GLU A 1 315 ? -27.577 27.698 6.496 1.00 80.69 315 GLU A N 1
ATOM 2457 C CA . GLU A 1 315 ? -28.769 28.344 5.909 1.00 80.69 315 GLU A CA 1
ATOM 2458 C C . GLU A 1 315 ? -28.630 28.657 4.405 1.00 80.69 315 GLU A C 1
ATOM 2460 O O . GLU A 1 315 ? -29.642 28.752 3.715 1.00 80.69 315 GLU A O 1
ATOM 2465 N N . GLY A 1 316 ? -27.404 28.818 3.890 1.00 70.75 316 GLY A N 1
ATOM 2466 C CA . GLY A 1 316 ? -27.135 29.054 2.464 1.00 70.75 316 GLY A CA 1
ATOM 2467 C C . GLY A 1 316 ? -27.044 27.787 1.606 1.00 70.75 316 GLY A C 1
ATOM 2468 O O . GLY A 1 316 ? -26.871 27.893 0.389 1.00 70.75 316 GLY A O 1
ATOM 2469 N N . LEU A 1 317 ? -27.136 26.604 2.223 1.00 75.75 317 LEU A N 1
ATOM 2470 C CA . LEU A 1 317 ? -26.902 25.316 1.576 1.00 75.75 317 LEU A CA 1
ATOM 2471 C C . LEU A 1 317 ? -28.168 24.465 1.478 1.00 75.75 317 LEU A C 1
ATOM 2473 O O . LEU A 1 317 ? -28.993 24.414 2.389 1.00 75.75 317 LEU A O 1
ATOM 2477 N N . THR A 1 318 ? -28.259 23.718 0.382 1.00 78.75 318 THR A N 1
ATOM 2478 C CA . THR A 1 318 ? -29.160 22.574 0.246 1.00 78.75 318 THR A CA 1
ATOM 2479 C C . THR A 1 318 ? -28.388 21.310 0.623 1.00 78.75 318 THR A C 1
ATOM 2481 O O . THR A 1 318 ? -27.266 21.100 0.163 1.00 78.75 318 THR A O 1
ATOM 2484 N N . ASP A 1 319 ? -28.980 20.484 1.485 1.00 75.81 319 ASP A N 1
ATOM 2485 C CA . ASP A 1 319 ? -28.372 19.269 2.041 1.00 75.81 319 ASP A CA 1
ATOM 2486 C C . ASP A 1 319 ? -29.304 18.061 1.820 1.00 75.81 319 ASP A C 1
ATOM 2488 O O . ASP A 1 319 ? -30.062 17.699 2.727 1.00 75.81 319 ASP A O 1
ATOM 2492 N N . PRO A 1 320 ? -29.306 17.452 0.613 1.00 66.00 320 PRO A N 1
ATOM 2493 C CA . PRO A 1 320 ? -30.267 16.406 0.247 1.00 66.00 320 PRO A CA 1
ATOM 2494 C C . PRO A 1 320 ? -30.151 15.130 1.090 1.00 66.00 320 PRO A C 1
ATOM 2496 O O . PRO A 1 320 ? -31.142 14.429 1.287 1.00 66.00 320 PRO A O 1
ATOM 2499 N N . LEU A 1 321 ? -28.947 14.829 1.595 1.00 67.81 321 LEU A N 1
ATOM 2500 C CA . LEU A 1 321 ? -28.638 13.603 2.343 1.00 67.81 321 LEU A CA 1
ATOM 2501 C C . LEU A 1 321 ? -28.491 13.817 3.860 1.00 67.81 321 LEU A C 1
ATOM 2503 O O . LEU A 1 321 ? -28.218 12.869 4.598 1.00 67.81 321 LEU A O 1
ATOM 2507 N N . GLY A 1 322 ? -28.685 15.041 4.360 1.00 76.19 322 GLY A N 1
ATOM 2508 C CA . GLY A 1 322 ? -28.613 15.333 5.792 1.00 76.19 322 GLY A CA 1
ATOM 2509 C C . GLY A 1 322 ? -27.195 15.251 6.370 1.00 76.19 322 GLY A C 1
ATOM 2510 O O . GLY A 1 322 ? -27.022 14.882 7.539 1.00 76.19 322 GLY A O 1
ATOM 2511 N N . HIS A 1 323 ? -26.163 15.596 5.599 1.00 73.81 323 HIS A N 1
ATOM 2512 C CA . HIS A 1 323 ? -24.775 15.677 6.069 1.00 73.81 323 HIS A CA 1
ATOM 2513 C C . HIS A 1 323 ? -24.635 16.635 7.264 1.00 73.81 323 HIS A C 1
ATOM 2515 O O . HIS A 1 323 ? -23.940 16.315 8.235 1.00 73.81 323 HIS A O 1
ATOM 2521 N N . LEU A 1 324 ? -25.382 17.744 7.240 1.00 77.31 324 LEU A N 1
ATOM 2522 C CA . LEU A 1 324 ? -25.462 18.802 8.253 1.00 77.31 324 LEU A CA 1
ATOM 2523 C C . LEU A 1 324 ? -26.587 18.578 9.279 1.00 77.31 324 LEU A C 1
ATOM 2525 O O . LEU A 1 324 ? -26.868 19.464 10.092 1.00 77.31 324 LEU A O 1
ATOM 2529 N N . SER A 1 325 ? -27.240 17.412 9.289 1.00 80.56 325 SER A N 1
ATOM 2530 C CA . SER A 1 325 ? -28.305 17.071 10.255 1.00 80.56 325 SER A CA 1
ATOM 2531 C C . SER A 1 325 ? -27.866 17.228 11.716 1.00 80.56 325 SER A C 1
ATOM 2533 O O . SER A 1 325 ? -28.628 17.725 12.541 1.00 80.56 325 SER A O 1
ATOM 2535 N N . SER A 1 326 ? -26.608 16.897 12.022 1.00 80.31 326 SER A N 1
ATOM 2536 C CA . SER A 1 326 ? -26.006 17.064 13.356 1.00 80.31 326 SER A CA 1
ATOM 2537 C C . SER A 1 326 ? -25.814 18.521 13.799 1.00 80.31 326 SER A C 1
ATOM 2539 O O . SER A 1 326 ? -25.565 18.757 14.979 1.00 80.31 326 SER A O 1
ATOM 2541 N N . TRP A 1 327 ? -25.931 19.499 12.893 1.00 83.38 327 TRP A N 1
ATOM 2542 C CA . TRP A 1 327 ? -25.737 20.921 13.191 1.00 83.38 327 TRP A CA 1
ATOM 2543 C C . TRP A 1 327 ? -26.997 21.517 13.814 1.00 83.38 327 TRP A C 1
ATOM 2545 O O . TRP A 1 327 ? -27.769 22.227 13.157 1.00 83.38 327 TRP A O 1
ATOM 2555 N N . VAL A 1 328 ? -27.223 21.151 15.073 1.00 79.81 328 VAL A N 1
ATOM 2556 C CA . VAL A 1 328 ? -28.356 21.548 15.911 1.00 79.81 328 VAL A CA 1
ATOM 2557 C C . VAL A 1 328 ? -27.903 21.733 17.364 1.00 79.81 328 VAL A C 1
ATOM 2559 O O . VAL A 1 328 ? -26.921 21.134 17.808 1.00 79.81 328 VAL A O 1
ATOM 2562 N N . GLY A 1 329 ? -28.632 22.557 18.119 1.00 76.25 329 GLY A N 1
ATOM 2563 C CA . GLY A 1 329 ? -28.364 22.813 19.536 1.00 76.25 329 GLY A CA 1
ATOM 2564 C C . GLY A 1 329 ? -27.163 23.727 19.814 1.00 76.25 329 GLY A C 1
ATOM 2565 O O . GLY A 1 329 ? -26.621 24.387 18.930 1.00 76.25 329 GLY A O 1
ATOM 2566 N N . GLU A 1 330 ? -26.772 23.787 21.087 1.00 67.88 330 GLU A N 1
ATOM 2567 C CA . GLU A 1 330 ? -25.785 24.753 21.591 1.00 67.88 330 GLU A CA 1
ATOM 2568 C C . GLU A 1 330 ? -24.324 24.312 21.420 1.00 67.88 330 GLU A C 1
ATOM 2570 O O . GLU A 1 330 ? -23.433 25.151 21.302 1.00 67.88 330 GLU A O 1
ATOM 2575 N N . ASN A 1 331 ? -24.060 23.003 21.392 1.00 74.81 331 ASN A N 1
ATOM 2576 C CA . ASN A 1 331 ? -22.702 22.473 21.451 1.00 74.81 331 ASN A CA 1
ATOM 2577 C C . ASN A 1 331 ? -22.180 22.027 20.078 1.00 74.81 331 ASN A C 1
ATOM 2579 O O . ASN A 1 331 ? -22.220 20.850 19.734 1.00 74.81 331 ASN A O 1
ATOM 2583 N N . CYS A 1 332 ? -21.603 22.955 19.320 1.00 73.94 332 CYS A N 1
ATOM 2584 C CA . CYS A 1 332 ? -21.021 22.653 18.011 1.00 73.94 332 CYS A CA 1
ATOM 2585 C C . CYS A 1 332 ? -19.722 21.810 18.027 1.00 73.94 332 CYS A C 1
ATOM 2587 O O . CYS A 1 332 ? -19.200 21.505 16.959 1.00 73.94 332 CYS A O 1
ATOM 2589 N N . PHE A 1 333 ? -19.238 21.336 19.189 1.00 73.00 333 PHE A N 1
ATOM 2590 C CA . PHE A 1 333 ? -18.246 20.244 19.237 1.00 73.00 333 PHE A CA 1
ATOM 2591 C C . PHE A 1 333 ? -18.823 18.893 18.774 1.00 73.00 333 PHE A C 1
ATOM 2593 O O . PHE A 1 333 ? -18.054 17.991 18.453 1.00 73.00 333 PHE A O 1
ATOM 2600 N N . THR A 1 334 ? -20.152 18.717 18.764 1.00 76.06 334 THR A N 1
ATOM 2601 C CA . THR A 1 334 ? -20.806 17.473 18.308 1.00 76.06 334 THR A CA 1
ATOM 2602 C C . THR A 1 334 ? -21.235 17.520 16.840 1.00 76.06 334 THR A C 1
ATOM 2604 O O . THR A 1 334 ? -21.850 16.575 16.344 1.00 76.06 334 THR A O 1
ATOM 2607 N N . TRP A 1 335 ? -20.951 18.617 16.136 1.00 82.50 335 TRP A N 1
ATOM 2608 C CA . TRP A 1 335 ? -21.376 18.814 14.754 1.00 82.50 335 TRP A CA 1
ATOM 2609 C C . TRP A 1 335 ? -20.417 18.105 13.800 1.00 82.50 335 TRP A C 1
ATOM 2611 O O . TRP A 1 335 ? -19.220 18.391 13.771 1.00 82.50 335 TRP A O 1
ATOM 2621 N N . ARG A 1 336 ? -20.950 17.188 12.984 1.00 78.56 336 ARG A N 1
ATOM 2622 C CA . ARG A 1 336 ? -20.194 16.457 11.960 1.00 78.56 336 ARG A CA 1
ATOM 2623 C C . ARG A 1 336 ? -19.418 17.446 11.090 1.00 78.56 336 ARG A C 1
ATOM 2625 O O . ARG A 1 336 ? -19.981 18.425 10.602 1.00 78.56 336 ARG A O 1
ATOM 2632 N N . GLY A 1 337 ? -18.129 17.175 10.916 1.00 76.06 337 GLY A N 1
ATOM 2633 C CA . GLY A 1 337 ? -17.214 18.013 10.148 1.00 76.06 337 GLY A CA 1
ATOM 2634 C C . GLY A 1 337 ? -16.576 19.161 10.931 1.00 76.06 337 GLY A C 1
ATOM 2635 O O . GLY A 1 337 ? -15.472 19.562 10.575 1.00 76.06 337 GLY A O 1
ATOM 2636 N N . VAL A 1 338 ? -17.192 19.669 12.002 1.00 81.19 338 VAL A N 1
ATOM 2637 C CA . VAL A 1 338 ? -16.658 20.789 12.797 1.00 81.19 338 VAL A CA 1
ATOM 2638 C C . VAL A 1 338 ? -15.702 20.261 13.870 1.00 81.19 338 VAL A C 1
ATOM 2640 O O . VAL A 1 338 ? -16.061 19.388 14.655 1.00 81.19 338 VAL A O 1
ATOM 2643 N N . ARG A 1 339 ? -14.488 20.818 13.957 1.00 78.81 339 ARG A N 1
ATOM 2644 C CA . ARG A 1 339 ? -13.569 20.581 15.086 1.00 78.81 339 ARG A CA 1
ATOM 2645 C C . ARG A 1 339 ? -13.187 21.896 15.740 1.00 78.81 339 ARG A C 1
ATOM 2647 O O . ARG A 1 339 ? -12.781 22.844 15.064 1.00 78.81 339 ARG A O 1
ATOM 2654 N N . CYS A 1 340 ? -13.222 21.906 17.066 1.00 77.25 340 CYS A N 1
ATOM 2655 C CA . CYS A 1 340 ? -12.869 23.059 17.881 1.00 77.25 340 CYS A CA 1
ATOM 2656 C C . CYS A 1 340 ? -11.589 22.818 18.683 1.00 77.25 340 CYS A C 1
ATOM 2658 O O . CYS A 1 340 ? -11.155 21.688 18.903 1.00 77.25 340 CYS A O 1
ATOM 2660 N N . ASN A 1 341 ? -10.960 23.902 19.118 1.00 74.12 341 ASN A N 1
ATOM 2661 C CA . ASN A 1 341 ? -9.809 23.865 19.999 1.00 74.12 341 ASN A CA 1
ATOM 2662 C C . ASN A 1 341 ? -10.269 23.572 21.434 1.00 74.12 341 ASN A C 1
ATOM 2664 O O . ASN A 1 341 ? -10.888 24.420 22.072 1.00 74.12 341 ASN A O 1
ATOM 2668 N N . ASN A 1 342 ? -9.895 22.411 21.974 1.00 67.56 342 ASN A N 1
ATOM 2669 C CA . ASN A 1 342 ? -10.302 21.953 23.311 1.00 67.56 342 ASN A CA 1
ATOM 2670 C C . ASN A 1 342 ? -9.833 22.842 24.487 1.00 67.56 342 ASN A C 1
ATOM 2672 O O . ASN A 1 342 ? -10.184 22.557 25.628 1.00 67.56 342 ASN A O 1
ATOM 2676 N N . ARG A 1 343 ? -9.016 23.882 24.252 1.00 67.81 343 ARG A N 1
ATOM 2677 C CA . ARG A 1 343 ? -8.603 24.860 25.277 1.00 67.81 343 ARG A CA 1
ATOM 2678 C C . ARG A 1 343 ? -9.294 26.212 25.154 1.00 67.81 343 ARG A C 1
ATOM 2680 O O . ARG A 1 343 ? -9.459 26.875 26.170 1.00 67.81 343 ARG A O 1
ATOM 2687 N N . THR A 1 344 ? -9.637 26.646 23.940 1.00 67.94 344 THR A N 1
ATOM 2688 C CA . THR A 1 344 ? -10.227 27.979 23.715 1.00 67.94 344 THR A CA 1
ATOM 2689 C C . THR A 1 344 ? -11.696 27.936 23.317 1.00 67.94 344 THR A C 1
ATOM 2691 O O . THR A 1 344 ? -12.380 28.928 23.511 1.00 67.94 344 THR A O 1
ATOM 2694 N N . GLY A 1 345 ? -12.188 26.823 22.769 1.00 70.25 345 GLY A N 1
ATOM 2695 C CA . GLY A 1 345 ? -13.516 26.725 22.159 1.00 70.25 345 GLY A CA 1
ATOM 2696 C C . GLY A 1 345 ? -13.580 27.217 20.708 1.00 70.25 345 GLY A C 1
ATOM 2697 O O . GLY A 1 345 ? -14.614 27.048 20.074 1.00 70.25 345 GLY A O 1
ATOM 2698 N N . ASN A 1 346 ? -12.500 27.778 20.152 1.00 77.62 346 ASN A N 1
ATOM 2699 C CA . ASN A 1 346 ? -12.516 28.288 18.775 1.00 77.62 346 ASN A CA 1
ATOM 2700 C C . ASN A 1 346 ? -12.702 27.161 17.750 1.00 77.62 346 ASN A C 1
ATOM 2702 O O . ASN A 1 346 ? -12.043 26.127 17.873 1.00 77.62 346 ASN A O 1
ATOM 2706 N N . VAL A 1 347 ? -13.484 27.383 16.696 1.00 76.50 347 VAL A N 1
ATOM 2707 C CA . VAL A 1 347 ? -13.542 26.492 15.526 1.00 76.50 347 VAL A CA 1
ATOM 2708 C C . VAL A 1 347 ? -12.207 26.551 14.775 1.00 76.50 347 VAL A C 1
ATOM 2710 O O . VAL A 1 347 ? -11.759 27.620 14.368 1.00 76.50 347 VAL A O 1
ATOM 2713 N N . ILE A 1 348 ? -11.567 25.392 14.593 1.00 75.00 348 ILE A N 1
ATOM 2714 C CA . ILE A 1 348 ? -10.248 25.264 13.946 1.00 75.00 348 ILE A CA 1
ATOM 2715 C C . ILE A 1 348 ? -10.262 24.402 12.684 1.00 75.00 348 ILE A C 1
ATOM 2717 O O . ILE A 1 348 ? -9.373 24.539 11.851 1.00 75.00 348 ILE A O 1
ATOM 2721 N N . ASN A 1 349 ? -11.244 23.516 12.514 1.00 70.75 349 ASN A N 1
ATOM 2722 C CA . ASN A 1 349 ? -11.353 22.670 11.328 1.00 70.75 349 ASN A CA 1
ATOM 2723 C C . ASN A 1 349 ? -12.812 22.541 10.898 1.00 70.75 349 ASN A C 1
ATOM 27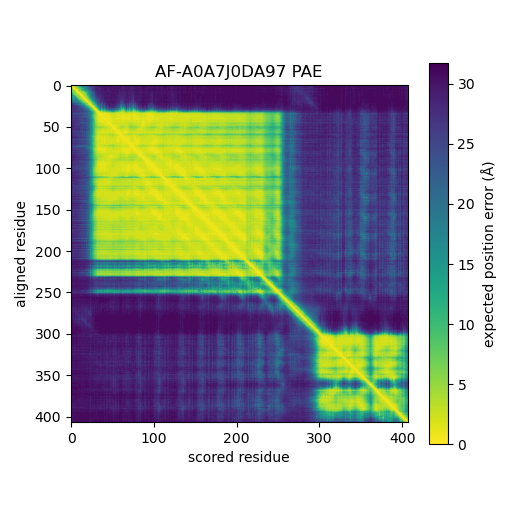25 O O . ASN A 1 349 ? -13.708 22.518 11.746 1.00 70.75 349 ASN A O 1
ATOM 2729 N N . HIS A 1 350 ? -13.024 22.409 9.595 1.00 72.12 350 HIS A N 1
ATOM 2730 C CA . HIS A 1 350 ? -14.328 22.151 9.019 1.00 72.12 350 HIS A CA 1
ATOM 2731 C C . HIS A 1 350 ? -14.229 21.237 7.780 1.00 72.12 350 HIS A C 1
ATOM 2733 O O . HIS A 1 350 ? -13.829 21.687 6.708 1.00 72.12 350 HIS A O 1
ATOM 2739 N N . LYS A 1 351 ? -14.582 19.951 7.916 1.00 71.69 351 LYS A N 1
ATOM 2740 C CA . LYS A 1 351 ? -14.593 18.958 6.822 1.00 71.69 351 LYS A CA 1
ATOM 2741 C C . LYS A 1 351 ? -16.020 18.577 6.418 1.00 71.69 351 LYS A C 1
ATOM 2743 O O . LYS A 1 351 ? -16.689 17.861 7.155 1.00 71.69 351 LYS A O 1
ATOM 2748 N N . LEU A 1 352 ? -16.445 18.971 5.222 1.00 71.38 352 LEU A N 1
ATOM 2749 C CA . LEU A 1 352 ? -17.685 18.529 4.568 1.00 71.38 352 LEU A CA 1
ATOM 2750 C C . LEU A 1 352 ? -17.427 17.981 3.160 1.00 71.38 352 LEU A C 1
ATOM 2752 O O . LEU A 1 352 ? -18.288 18.090 2.291 1.00 71.38 352 LEU A O 1
ATOM 2756 N N . ARG A 1 353 ? -16.238 17.434 2.890 1.00 70.19 353 ARG A N 1
ATOM 2757 C CA . ARG A 1 353 ? -15.950 16.803 1.599 1.00 70.19 353 ARG A CA 1
ATOM 2758 C C . ARG A 1 353 ? -17.002 15.738 1.289 1.00 70.19 353 ARG A C 1
ATOM 2760 O O . ARG A 1 353 ? -17.171 14.813 2.083 1.00 70.19 353 ARG A O 1
ATOM 2767 N N . ASN A 1 354 ? -17.649 15.839 0.129 1.00 61.84 354 ASN A N 1
ATOM 2768 C CA . ASN A 1 354 ? -18.544 14.785 -0.334 1.00 61.84 354 ASN A CA 1
ATOM 2769 C C . ASN A 1 354 ? -17.725 13.505 -0.562 1.00 61.84 354 ASN A C 1
ATOM 2771 O O . ASN A 1 354 ? -16.729 13.504 -1.293 1.00 61.84 354 ASN A O 1
ATOM 2775 N N . GLN A 1 355 ? -18.128 12.420 0.090 1.00 61.47 355 GLN A N 1
ATOM 2776 C CA . GLN A 1 355 ? -17.469 11.120 -0.041 1.00 61.47 355 GLN A CA 1
ATOM 2777 C C . GLN A 1 355 ? -17.959 10.356 -1.282 1.00 61.47 355 GLN A C 1
ATOM 2779 O O . GLN A 1 355 ? -17.284 9.432 -1.727 1.00 61.47 355 GLN A O 1
ATOM 2784 N N . PHE A 1 356 ? -19.069 10.796 -1.886 1.00 60.28 356 PHE A N 1
ATOM 2785 C CA . PHE A 1 356 ? -19.738 10.145 -3.010 1.00 60.28 356 PHE A CA 1
ATOM 2786 C C . PHE A 1 356 ? -20.041 11.151 -4.149 1.00 60.28 356 PHE A C 1
ATOM 2788 O O . PHE A 1 356 ? -21.203 11.460 -4.409 1.00 60.28 356 PHE A O 1
ATOM 2795 N N . PRO A 1 357 ? -19.015 11.695 -4.842 1.00 45.16 357 PRO A N 1
ATOM 2796 C CA . PRO A 1 357 ? -19.200 12.665 -5.936 1.00 45.16 357 PRO A CA 1
ATOM 2797 C C . PRO A 1 357 ? -20.010 12.144 -7.131 1.00 45.16 357 PRO A C 1
ATOM 2799 O O . PRO A 1 357 ? -20.553 12.943 -7.882 1.00 45.16 357 PRO A O 1
ATOM 2802 N N . ASP A 1 358 ? -20.082 10.823 -7.312 1.00 48.59 358 ASP A N 1
ATOM 2803 C CA . ASP A 1 358 ? -20.736 10.181 -8.459 1.00 48.59 358 ASP A CA 1
ATOM 2804 C C . ASP A 1 358 ? -22.033 9.433 -8.074 1.00 48.59 358 ASP A C 1
ATOM 2806 O O . ASP A 1 358 ? -22.623 8.740 -8.909 1.00 48.59 358 ASP A O 1
ATOM 2810 N N . SER A 1 359 ? -22.499 9.533 -6.817 1.00 46.53 359 SER A N 1
ATOM 2811 C CA . SER A 1 359 ? -23.737 8.867 -6.390 1.00 46.53 359 SER A CA 1
ATOM 2812 C C . SER A 1 359 ? -24.972 9.691 -6.749 1.00 46.53 359 SER A C 1
ATOM 2814 O O . SER A 1 359 ? -25.502 10.441 -5.927 1.00 46.53 359 SER A O 1
ATOM 2816 N N . TYR A 1 360 ? -25.478 9.488 -7.961 1.00 46.28 360 TYR A N 1
ATOM 2817 C CA . TYR A 1 360 ? -26.875 9.787 -8.254 1.00 46.28 360 TYR A CA 1
ATOM 2818 C C . TYR A 1 360 ? -27.763 8.783 -7.506 1.00 46.28 360 TYR A C 1
ATOM 2820 O O . TYR A 1 360 ? -27.610 7.569 -7.673 1.00 46.28 360 TYR A O 1
ATOM 2828 N N . ASP A 1 361 ? -28.721 9.268 -6.712 1.00 45.19 361 ASP A N 1
ATOM 2829 C CA . ASP A 1 361 ? -29.827 8.421 -6.246 1.00 45.19 361 ASP A CA 1
ATOM 2830 C C . ASP A 1 361 ? -30.595 7.838 -7.457 1.00 45.19 361 ASP A C 1
ATOM 2832 O O . ASP A 1 361 ? -30.516 8.352 -8.575 1.00 45.19 361 ASP A O 1
ATOM 2836 N N . ARG A 1 362 ? -31.416 6.799 -7.253 1.00 42.34 362 ARG A N 1
ATOM 2837 C CA . ARG A 1 362 ? -32.314 6.247 -8.288 1.00 42.34 362 ARG A CA 1
ATOM 2838 C C . ARG A 1 362 ? -33.269 7.281 -8.906 1.00 42.34 362 ARG A C 1
ATOM 2840 O O . ARG A 1 362 ? -33.837 7.002 -9.958 1.00 42.34 362 ARG A O 1
ATOM 2847 N N . ASN A 1 363 ? -33.420 8.450 -8.281 1.00 43.28 363 ASN A N 1
ATOM 2848 C CA . ASN A 1 363 ? -34.182 9.596 -8.780 1.00 43.28 363 ASN A CA 1
ATOM 2849 C C . ASN A 1 363 ? -33.330 10.668 -9.503 1.00 43.28 363 ASN A C 1
ATOM 2851 O O . ASN A 1 363 ? -33.878 11.682 -9.925 1.00 43.28 363 ASN A O 1
ATOM 2855 N N . GLY A 1 364 ? -32.014 10.471 -9.655 1.00 47.09 364 GLY A N 1
ATOM 2856 C CA . GLY A 1 364 ? -31.109 11.399 -10.350 1.00 47.09 364 GLY A CA 1
ATOM 2857 C C . GLY A 1 364 ? -30.646 12.609 -9.530 1.00 47.09 364 GLY A C 1
ATOM 2858 O O . GLY A 1 364 ? -30.174 13.579 -10.116 1.00 47.09 364 GLY A O 1
ATOM 2859 N N . ILE A 1 365 ? -30.787 12.571 -8.202 1.00 47.97 365 ILE A N 1
ATOM 2860 C CA . ILE A 1 365 ? -30.383 13.658 -7.296 1.00 47.97 365 ILE A CA 1
ATOM 2861 C C . ILE A 1 365 ? -28.920 13.457 -6.876 1.00 47.97 365 ILE A C 1
ATOM 2863 O O . ILE A 1 365 ? -28.541 12.343 -6.504 1.00 47.97 365 ILE A O 1
ATOM 2867 N N . ASP A 1 366 ? -28.126 14.527 -6.950 1.00 55.72 366 ASP A N 1
ATOM 2868 C CA . ASP A 1 366 ? -26.736 14.599 -6.486 1.00 55.72 366 ASP A CA 1
ATOM 2869 C C . ASP A 1 366 ? -26.677 14.525 -4.946 1.00 55.72 366 ASP A C 1
ATOM 2871 O O . ASP A 1 366 ? -27.478 15.142 -4.241 1.00 55.72 366 ASP A O 1
ATOM 2875 N N . GLY A 1 367 ? -25.748 13.728 -4.414 1.00 58.25 367 GLY A N 1
ATOM 2876 C CA . GLY A 1 367 ? -25.549 13.548 -2.973 1.00 58.25 367 GLY A CA 1
ATOM 2877 C C . GLY A 1 367 ? -24.690 14.626 -2.300 1.00 58.25 367 GLY A C 1
ATOM 2878 O O . GLY A 1 367 ? -24.533 14.602 -1.072 1.00 58.25 367 GLY A O 1
ATOM 2879 N N . GLY A 1 368 ? -24.100 15.533 -3.081 1.00 67.00 368 GLY A N 1
ATOM 2880 C CA . GLY A 1 368 ? -23.304 16.651 -2.591 1.00 67.00 368 GLY A CA 1
ATOM 2881 C C . GLY A 1 368 ? -24.132 17.752 -1.923 1.00 67.00 368 GLY A C 1
ATOM 2882 O O . GLY A 1 368 ? -25.343 17.863 -2.092 1.00 67.00 368 GLY A O 1
ATOM 2883 N N . LEU A 1 369 ? -23.451 18.607 -1.161 1.00 70.25 369 LEU A N 1
ATOM 2884 C CA . LEU A 1 369 ? -24.013 19.884 -0.727 1.00 70.25 369 LEU A CA 1
ATOM 2885 C C . LEU A 1 369 ? -24.093 20.837 -1.925 1.00 70.25 369 LEU A C 1
ATOM 2887 O O . LEU A 1 369 ? -23.116 21.001 -2.660 1.00 70.25 369 LEU A O 1
ATOM 2891 N N . GLU A 1 370 ? -25.233 21.499 -2.076 1.00 70.00 370 GLU A N 1
ATOM 2892 C CA . GLU A 1 370 ? -25.494 22.477 -3.138 1.00 70.00 370 GLU A CA 1
ATOM 2893 C C . GLU A 1 370 ? -25.799 23.861 -2.540 1.00 70.00 370 GLU A C 1
ATOM 2895 O O . GLU A 1 370 ? -26.044 23.993 -1.340 1.00 70.00 370 GLU A O 1
ATOM 2900 N N . GLY A 1 371 ? -25.822 24.910 -3.366 1.00 70.25 371 GLY A N 1
ATOM 2901 C CA . GLY A 1 371 ? -26.208 26.269 -2.952 1.00 70.25 371 GLY A CA 1
ATOM 2902 C C . GLY A 1 371 ? -25.057 27.279 -2.904 1.00 70.25 371 GLY A C 1
ATOM 2903 O O . GLY A 1 371 ? -24.008 27.088 -3.522 1.00 70.25 371 GLY A O 1
ATOM 2904 N N . GLU A 1 372 ? -25.272 28.398 -2.205 1.00 65.25 372 GLU A N 1
ATOM 2905 C CA . GLU A 1 372 ? -24.340 29.530 -2.185 1.00 65.25 372 GLU A CA 1
ATOM 2906 C C . GLU A 1 372 ? -23.387 29.452 -0.983 1.00 65.25 372 GLU A C 1
ATOM 2908 O O . GLU A 1 372 ? -23.804 29.431 0.176 1.00 65.25 372 GLU A O 1
ATOM 2913 N N . ILE A 1 373 ? -22.075 29.491 -1.246 1.00 64.06 373 ILE A N 1
ATOM 2914 C CA . ILE A 1 373 ? -21.047 29.617 -0.202 1.00 64.06 373 ILE A CA 1
ATOM 2915 C C . ILE A 1 373 ? -21.058 31.055 0.339 1.00 64.06 373 ILE A C 1
ATOM 2917 O O . ILE A 1 373 ? -20.269 31.908 -0.077 1.00 64.06 373 ILE A O 1
ATOM 2921 N N . ILE A 1 374 ? -21.948 31.326 1.295 1.00 60.06 374 ILE A N 1
ATOM 2922 C CA . ILE A 1 374 ? -22.016 32.621 1.979 1.00 60.06 374 ILE A CA 1
ATOM 2923 C C . ILE A 1 374 ? -20.675 32.873 2.709 1.00 60.06 374 ILE A C 1
ATOM 2925 O O . ILE A 1 374 ? -20.212 32.008 3.460 1.00 60.06 374 ILE A O 1
ATOM 2929 N N . PRO A 1 375 ? -20.044 34.061 2.584 1.00 59.19 375 PRO A N 1
ATOM 2930 C CA . PRO A 1 375 ? -18.737 34.362 3.184 1.00 59.19 375 PRO A CA 1
ATOM 2931 C C . PRO A 1 375 ? -18.749 34.514 4.723 1.00 59.19 375 PRO A C 1
ATOM 2933 O O . PRO A 1 375 ? -17.840 35.106 5.303 1.00 59.19 375 PRO A O 1
ATOM 2936 N N . THR A 1 376 ? -19.748 33.973 5.428 1.00 63.69 376 THR A N 1
ATOM 2937 C CA . THR A 1 376 ? -19.817 33.970 6.899 1.00 63.69 376 THR A CA 1
ATOM 2938 C C . THR A 1 376 ? -18.700 33.162 7.547 1.00 63.69 376 THR A C 1
ATOM 2940 O O . THR A 1 376 ? -18.298 33.506 8.659 1.00 63.69 376 THR A O 1
ATOM 2943 N N . LEU A 1 377 ? -18.148 32.158 6.855 1.00 64.06 377 LEU A N 1
ATOM 2944 C CA . LEU A 1 377 ? -16.993 31.383 7.324 1.00 64.06 377 LEU A CA 1
ATOM 2945 C C . LEU A 1 377 ? -15.743 32.251 7.574 1.00 64.06 377 LEU A C 1
ATOM 2947 O O . LEU A 1 377 ? -14.894 31.864 8.370 1.00 64.06 377 LEU A O 1
ATOM 2951 N N . LEU A 1 378 ? -15.656 33.461 7.003 1.00 60.41 378 LEU A N 1
ATOM 2952 C CA . LEU A 1 378 ? -14.582 34.427 7.298 1.00 60.41 378 LEU A CA 1
ATOM 2953 C C . LEU A 1 378 ? -14.607 34.953 8.747 1.00 60.41 378 LEU A C 1
ATOM 2955 O O . LEU A 1 378 ? -13.639 35.557 9.206 1.00 60.41 378 LEU A O 1
ATOM 2959 N N . ASN A 1 379 ? -15.692 34.710 9.488 1.00 67.19 379 ASN A N 1
ATOM 2960 C CA . ASN A 1 379 ? -15.766 35.000 10.920 1.00 67.19 379 ASN A CA 1
ATOM 2961 C C . ASN A 1 379 ? -15.085 33.925 11.790 1.00 67.19 379 ASN A C 1
ATOM 2963 O O . ASN A 1 379 ? -14.864 34.172 12.976 1.00 67.19 379 ASN A O 1
ATOM 2967 N N . LEU A 1 380 ? -14.725 32.764 11.225 1.00 70.50 380 LEU A N 1
ATOM 2968 C CA . LEU A 1 380 ? -13.990 31.691 11.904 1.00 70.50 380 LEU A CA 1
ATOM 2969 C C . LEU A 1 380 ? -12.488 32.013 11.914 1.00 70.50 380 LEU A C 1
ATOM 2971 O O . LEU A 1 380 ? -11.689 31.407 11.204 1.00 70.50 380 LEU A O 1
ATOM 2975 N N . LYS A 1 381 ? -12.095 33.007 12.718 1.00 72.75 381 LYS A N 1
ATOM 2976 C CA . LYS A 1 381 ? -10.738 33.600 12.726 1.00 72.75 381 LYS A CA 1
ATOM 2977 C C . LYS A 1 381 ? -9.600 32.631 13.073 1.00 72.75 381 LYS A C 1
ATOM 2979 O O . LYS A 1 381 ? -8.437 33.005 12.952 1.00 72.75 381 LYS A O 1
ATOM 2984 N N . TYR A 1 382 ? -9.927 31.429 13.536 1.00 70.31 382 TYR A N 1
ATOM 2985 C CA . TYR A 1 382 ? -8.982 30.397 13.957 1.00 70.31 382 TYR A CA 1
ATOM 2986 C C . TYR A 1 382 ? -9.038 29.134 13.084 1.00 70.31 382 TYR A C 1
ATOM 2988 O O . TYR A 1 382 ? -8.382 28.147 13.413 1.00 70.31 382 TYR A O 1
ATOM 2996 N N . LEU A 1 383 ? -9.795 29.158 11.981 1.00 64.38 383 LEU A N 1
ATOM 2997 C CA . LEU A 1 383 ? -9.918 28.047 11.042 1.00 64.38 383 LEU A CA 1
ATOM 2998 C C . LEU A 1 383 ? -8.574 27.792 10.339 1.00 64.38 383 LEU A C 1
ATOM 3000 O O . LEU A 1 383 ? -8.125 28.600 9.532 1.00 64.38 383 LEU A O 1
ATOM 3004 N N . THR A 1 384 ? -7.936 26.659 10.634 1.00 62.78 384 THR A N 1
ATOM 3005 C CA . THR A 1 384 ? -6.650 26.251 10.040 1.00 62.78 384 THR A CA 1
ATOM 3006 C C . THR A 1 384 ? -6.801 25.242 8.904 1.00 62.78 384 THR A C 1
ATOM 3008 O O . THR A 1 384 ? -5.822 24.923 8.234 1.00 62.78 384 THR A O 1
ATOM 3011 N N . TYR A 1 385 ? -8.007 24.714 8.684 1.00 58.97 385 TYR A N 1
ATOM 3012 C CA . TYR A 1 385 ? -8.307 23.774 7.605 1.00 58.97 385 TYR A CA 1
ATOM 3013 C C . TYR A 1 385 ? -9.805 23.761 7.289 1.00 58.97 385 TYR A C 1
ATOM 3015 O O . TYR A 1 385 ? -10.634 23.610 8.189 1.00 58.97 385 TYR A O 1
ATOM 3023 N N . SER A 1 386 ? -10.139 23.867 6.006 1.00 61.81 386 SER A N 1
ATOM 3024 C CA . SER A 1 386 ? -11.497 23.736 5.482 1.00 61.81 386 SER A CA 1
ATOM 3025 C C . SER A 1 386 ? -11.463 22.802 4.277 1.00 61.81 386 SER A C 1
ATOM 3027 O O . SER A 1 386 ? -10.643 23.002 3.383 1.00 61.81 386 SER A O 1
ATOM 3029 N N . ASP A 1 387 ? -12.335 21.799 4.240 1.00 61.78 387 ASP A N 1
ATOM 3030 C CA . ASP A 1 387 ? -12.498 20.926 3.077 1.00 61.78 387 ASP A CA 1
ATOM 3031 C C . ASP A 1 387 ? -13.975 20.833 2.694 1.00 61.78 387 ASP A C 1
ATOM 3033 O O . ASP A 1 387 ? -14.770 20.185 3.372 1.00 61.78 387 ASP A O 1
ATOM 3037 N N . LEU A 1 388 ? -14.324 21.507 1.599 1.00 67.00 388 LEU A N 1
ATOM 3038 C CA . LEU A 1 388 ? -15.643 21.481 0.962 1.00 67.00 388 LEU A C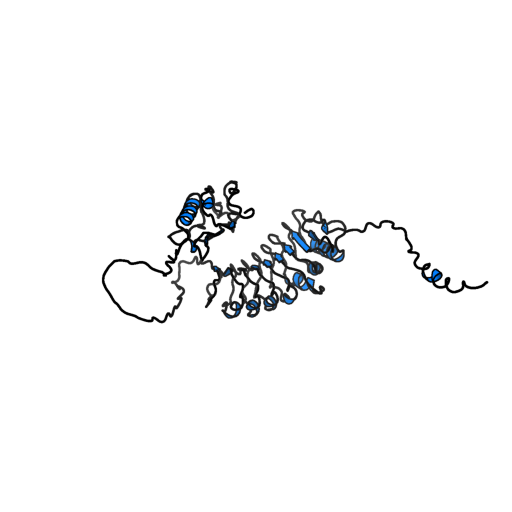A 1
ATOM 3039 C C . LEU A 1 388 ? -15.600 20.756 -0.396 1.00 67.00 388 LEU A C 1
ATOM 3041 O O . LEU A 1 388 ? -16.517 20.903 -1.202 1.00 67.00 388 LEU A O 1
ATOM 3045 N N . SER A 1 389 ? -14.524 20.027 -0.703 1.00 59.47 389 SER A N 1
ATOM 3046 C CA . SER A 1 389 ? -14.320 19.437 -2.032 1.00 59.47 389 SER A CA 1
ATOM 3047 C C . SER A 1 389 ? -15.353 18.352 -2.378 1.00 59.47 389 SER A C 1
ATOM 3049 O O . SER A 1 389 ? -16.037 17.825 -1.505 1.00 59.47 389 SER A O 1
ATOM 3051 N N . MET A 1 390 ? -15.484 18.027 -3.670 1.00 62.28 390 MET A N 1
ATOM 3052 C CA . MET A 1 390 ? -16.448 17.048 -4.215 1.00 62.28 390 MET A CA 1
ATOM 3053 C C . MET A 1 390 ? -17.950 17.385 -4.042 1.00 62.28 390 MET A C 1
ATOM 3055 O O . MET A 1 390 ? -18.796 16.597 -4.452 1.00 62.28 390 MET A O 1
ATOM 3059 N N . ASN A 1 391 ? -18.295 18.544 -3.477 1.00 66.62 391 ASN A N 1
ATOM 3060 C CA . ASN A 1 391 ? -19.665 19.073 -3.444 1.00 66.62 391 ASN A CA 1
ATOM 3061 C C . ASN A 1 391 ? -20.002 19.878 -4.713 1.00 66.62 391 ASN A C 1
ATOM 3063 O O . ASN A 1 391 ? -19.100 20.352 -5.413 1.00 66.62 391 ASN A O 1
ATOM 3067 N N . ASN A 1 392 ? -21.294 20.094 -4.973 1.00 67.25 392 ASN A N 1
ATOM 3068 C CA . ASN A 1 392 ? -21.798 20.707 -6.199 1.00 67.25 392 ASN A CA 1
ATOM 3069 C C . ASN A 1 392 ? -22.286 22.151 -5.977 1.00 67.25 392 ASN A C 1
ATOM 3071 O O . ASN A 1 392 ? -23.471 22.469 -5.966 1.00 67.25 392 ASN A O 1
ATOM 3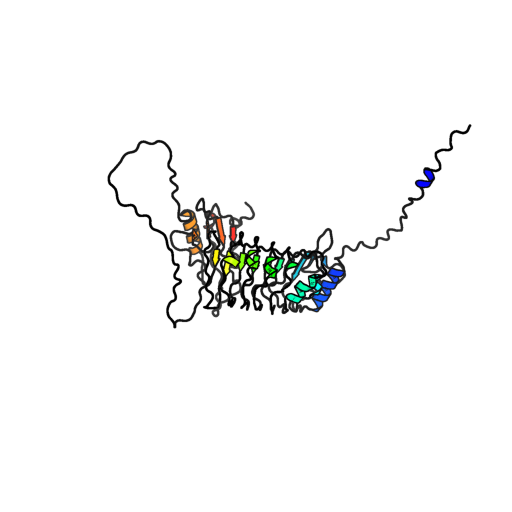075 N N . PHE A 1 393 ? -21.333 23.076 -5.852 1.00 62.88 393 PHE A N 1
ATOM 3076 C CA . PHE A 1 393 ? -21.616 24.515 -5.744 1.00 62.88 393 PHE A CA 1
ATOM 3077 C C . PHE A 1 393 ? -21.756 25.216 -7.111 1.00 62.88 393 PHE A C 1
ATOM 3079 O O . PHE A 1 393 ? -21.379 26.379 -7.245 1.00 62.88 393 PHE A O 1
ATOM 3086 N N . GLY A 1 394 ? -22.201 24.522 -8.168 1.00 54.69 394 GLY A N 1
ATOM 3087 C CA . GLY A 1 394 ? -22.503 25.137 -9.474 1.00 54.69 394 GLY A CA 1
ATOM 3088 C C . GLY A 1 394 ? -21.349 25.903 -10.149 1.00 54.69 394 GLY A C 1
ATOM 3089 O O . GLY A 1 394 ? -21.586 26.829 -10.923 1.00 54.69 394 GLY A O 1
ATOM 3090 N N . GLY A 1 395 ? -20.091 25.572 -9.836 1.00 46.31 395 GLY A N 1
ATOM 3091 C CA . GLY A 1 395 ? -18.907 26.285 -10.339 1.00 46.31 395 GLY A CA 1
ATOM 3092 C C . GLY A 1 395 ? -18.551 27.583 -9.595 1.00 46.31 395 GLY A C 1
ATOM 3093 O O . GLY A 1 395 ? -17.619 28.281 -10.008 1.00 46.31 395 GLY A O 1
ATOM 3094 N N . ILE A 1 396 ? -19.234 27.903 -8.489 1.00 46.03 396 ILE A N 1
ATOM 3095 C CA . ILE A 1 396 ? -18.860 28.999 -7.585 1.00 46.03 396 ILE A CA 1
ATOM 3096 C C . ILE A 1 396 ? -17.449 28.734 -7.044 1.00 46.03 396 ILE A C 1
ATOM 3098 O O . ILE A 1 396 ? -17.166 27.693 -6.448 1.00 46.03 396 ILE A O 1
ATOM 3102 N N . ARG A 1 397 ? -16.538 29.693 -7.239 1.00 42.34 397 ARG A N 1
ATOM 3103 C CA . ARG A 1 397 ? -15.188 29.611 -6.670 1.00 42.34 397 ARG A CA 1
ATOM 3104 C C . ARG A 1 397 ? -15.258 29.847 -5.165 1.00 42.34 397 ARG A C 1
ATOM 3106 O O . ARG A 1 397 ? -15.729 30.899 -4.737 1.00 42.34 397 ARG A O 1
ATOM 3113 N N . ILE A 1 398 ? -14.725 28.906 -4.384 1.00 47.75 398 ILE A N 1
ATOM 3114 C CA . ILE A 1 398 ? -14.515 29.084 -2.942 1.00 47.75 398 ILE A CA 1
ATOM 3115 C C . ILE A 1 398 ? -13.720 30.390 -2.731 1.00 47.75 398 ILE A C 1
ATOM 3117 O O . ILE A 1 398 ? -12.687 30.566 -3.384 1.00 47.75 398 ILE A O 1
ATOM 3121 N N . PRO A 1 399 ? -14.174 31.319 -1.865 1.00 43.81 399 PRO A N 1
ATOM 3122 C CA . PRO A 1 399 ? -13.461 32.564 -1.602 1.00 43.81 399 PRO A CA 1
ATOM 3123 C C . PRO A 1 399 ? -11.992 32.327 -1.227 1.00 43.81 399 PRO A C 1
ATOM 3125 O O . PRO A 1 399 ? -11.702 31.563 -0.309 1.00 43.81 399 PRO A O 1
ATOM 3128 N N . ASN A 1 400 ? -11.066 33.030 -1.894 1.00 40.69 400 ASN A N 1
ATOM 3129 C CA . ASN A 1 400 ? -9.609 32.881 -1.710 1.00 40.69 400 ASN A CA 1
ATOM 3130 C C . ASN A 1 400 ? -9.133 33.043 -0.248 1.00 40.69 400 ASN A C 1
ATOM 3132 O O . ASN A 1 400 ? -8.023 32.648 0.086 1.00 40.69 400 ASN A O 1
ATOM 3136 N N . SER A 1 401 ? -9.949 33.653 0.611 1.00 43.72 401 SER A N 1
ATOM 3137 C CA . SER A 1 401 ? -9.712 33.860 2.042 1.00 43.72 401 SER A CA 1
ATOM 3138 C C . SER A 1 401 ? -10.123 32.677 2.939 1.00 43.72 401 SER A C 1
ATOM 3140 O O . SER A 1 401 ? -10.091 32.815 4.158 1.00 43.72 401 SER A O 1
ATOM 3142 N N . LEU A 1 402 ? -10.506 31.531 2.361 1.00 42.91 402 LEU A N 1
ATOM 3143 C CA . LEU A 1 402 ? -10.787 30.268 3.067 1.00 42.91 402 LEU A CA 1
ATOM 3144 C C . LEU A 1 402 ? -9.743 29.166 2.799 1.00 42.91 402 LEU A C 1
ATOM 3146 O O . LEU A 1 402 ? -9.922 28.042 3.262 1.00 42.91 402 LEU A O 1
ATOM 3150 N N . ASP A 1 403 ? -8.668 29.476 2.068 1.00 40.88 403 ASP A N 1
ATOM 3151 C CA . ASP A 1 403 ? -7.538 28.574 1.817 1.00 40.88 403 ASP A CA 1
ATOM 3152 C C . ASP A 1 403 ? -6.407 28.834 2.841 1.00 40.88 403 ASP A C 1
ATOM 3154 O O . ASP A 1 403 ? -5.730 29.864 2.755 1.00 40.88 403 ASP A O 1
ATOM 3158 N N . PRO A 1 404 ? -6.167 27.927 3.808 1.00 40.12 404 PRO A N 1
ATOM 3159 C CA . PRO A 1 404 ? -5.144 28.110 4.833 1.00 40.12 404 PRO A CA 1
ATOM 3160 C C . PRO A 1 404 ? -3.722 27.788 4.345 1.00 40.12 404 PRO A C 1
ATOM 3162 O O . PRO A 1 404 ? -2.779 27.852 5.128 1.00 40.12 404 PRO A O 1
ATOM 3165 N N . SER A 1 405 ? -3.516 27.476 3.058 1.00 33.97 405 SER A N 1
ATOM 3166 C CA . SER A 1 405 ? -2.178 27.235 2.494 1.00 33.97 405 SER A CA 1
ATOM 3167 C C . SER A 1 405 ? -1.332 28.505 2.279 1.00 33.97 405 SER A C 1
ATOM 3169 O O . SER A 1 405 ? -0.229 28.420 1.730 1.00 33.97 405 SER A O 1
ATOM 3171 N N . ARG A 1 406 ? -1.827 29.689 2.683 1.00 39.44 406 ARG A N 1
ATOM 3172 C CA . ARG A 1 406 ? -1.194 31.001 2.427 1.00 39.44 406 ARG A CA 1
ATOM 3173 C C . ARG A 1 406 ? -1.144 31.985 3.612 1.00 39.44 406 ARG A C 1
ATOM 3175 O O . ARG A 1 406 ? -0.889 33.166 3.375 1.00 39.44 406 ARG A O 1
ATOM 3182 N N . SER A 1 407 ? -1.364 31.532 4.849 1.00 31.58 407 SER A N 1
ATOM 3183 C CA . SER A 1 407 ? -1.171 32.337 6.074 1.00 31.58 407 SER A CA 1
ATOM 3184 C C . SER A 1 407 ? 0.124 31.982 6.801 1.00 31.58 407 SER A C 1
ATOM 3186 O O . SER A 1 407 ? 0.227 30.796 7.190 1.00 31.58 407 SER A O 1
#